Protein AF-0000000084445399 (afdb_homodimer)

Organism: NCBI:txid207340

Solvent-accessible surface area (backbone atoms only — not comparable to full-atom values): 26036 Å² total; per-residue (Å²): 123,80,76,70,66,76,83,77,40,68,64,60,50,52,41,48,44,54,25,70,41,49,37,52,16,41,33,62,57,89,49,28,42,35,33,38,62,67,73,42,49,64,86,26,28,24,31,35,47,77,35,47,55,79,52,95,56,46,70,63,47,53,53,50,51,44,51,30,24,56,73,69,74,42,75,53,35,36,44,46,46,91,29,44,28,74,63,50,66,64,52,41,45,76,73,50,34,41,83,40,87,42,30,33,32,30,37,27,58,22,58,74,39,22,71,60,39,64,84,72,58,44,78,30,86,47,70,43,69,60,43,47,56,21,45,59,64,40,90,83,61,43,72,38,32,51,51,46,53,63,54,35,56,81,24,46,42,54,58,55,37,28,26,35,29,58,55,97,86,35,68,29,19,25,28,32,33,31,39,53,66,51,33,26,40,49,42,72,72,27,52,21,80,96,50,57,94,67,60,49,58,58,45,37,50,7,40,46,33,35,56,26,38,75,68,57,24,49,30,32,34,39,70,40,47,75,84,41,54,68,59,53,49,52,41,40,75,60,54,30,41,77,75,50,55,36,33,29,35,32,71,114,124,81,76,71,63,75,85,76,42,68,65,61,50,52,42,48,46,53,25,70,40,50,36,53,16,42,32,59,57,89,48,28,42,35,32,37,64,68,73,41,48,65,85,26,26,23,32,35,46,77,37,46,55,80,52,94,58,48,69,64,46,52,52,50,51,44,52,31,24,56,75,70,73,42,76,50,34,36,43,48,46,93,29,44,27,71,62,49,67,64,52,42,46,75,72,51,34,39,82,41,86,43,29,33,32,29,35,25,58,22,58,72,38,21,70,60,38,64,85,73,59,42,77,31,85,47,71,43,70,61,41,46,56,21,46,58,65,38,89,83,61,43,70,37,31,50,52,46,53,63,54,32,57,81,25,45,43,54,57,56,38,28,26,34,28,59,54,96,88,35,68,27,19,25,28,34,34,32,40,56,66,49,33,28,40,49,41,72,74,27,54,21,80,95,51,58,95,66,59,48,56,57,44,35,50,6,40,47,33,34,56,26,38,76,69,57,22,50,32,31,35,36,68,40,46,74,82,42,53,69,59,53,51,52,42,40,75,59,54,31,41,78,77,50,56,35,32,30,34,31,72,114

Secondary structure (DSSP, 8-state):
---------HHHHHHHHHHHS--SEEEEETTEEEEESSSS-GGGS-EEES--S--TTHHHHHHHHHHHHHHTT---EEEE-TTPPTTHHHHHHHTTEEEEEEEEEEEEESHHHHHT--S-EEEESS--HHHHHHHTTSTT--HHHHHHHHHHGGG-SS-EEEEEEEETTEEEEEEEEEEETTEEEEEEEEE-GGGTTSSHHHHHHHHHHHHHHTTT--EEEEEE-TT-HHHHHHHHHTT-EEEEEEEEEEE-/---------HHHHHHHHHHHS--SEEEEETTEEEEESSSS-GGGS-EEES--S--TTHHHHHHHHHHHHHHTT---EEEE-TTPPTTHHHHHHHTTEEEEEEEEEEEEESHHHHHT--S-EEEESS--HHHHHHHTTSTT--HHHHHHHHHHGGG-SS-EEEEEEEETTEEEEEEEEEEETTEEEEEEEEE-GGG-SSSHHHHHHHHHHHHHHTTT--EEEEEE-TT-HHHHHHHHHTT-EEEEEEEEEEE-

pLDDT: mean 94.42, std 9.93, range [28.67, 98.88]

Structure (mmCIF, N/CA/C/O backbone):
data_AF-0000000084445399-model_v1
#
loop_
_entity.id
_entity.type
_entity.pdbx_description
1 polymer 'GNAT family N-acetyltransferase'
#
loop_
_atom_site.group_PDB
_atom_site.id
_atom_site.type_symbol
_atom_site.label_atom_id
_atom_site.label_alt_id
_atom_site.label_comp_id
_atom_site.label_asym_id
_atom_site.label_entity_id
_atom_site.label_seq_id
_atom_site.pdbx_PDB_ins_code
_atom_site.Cartn_x
_atom_site.Cartn_y
_atom_site.Cartn_z
_atom_site.occupancy
_atom_site.B_iso_or_equiv
_atom_site.auth_seq_id
_atom_site.auth_comp_id
_atom_site.auth_asym_id
_atom_site.auth_atom_id
_atom_site.pdbx_PDB_model_num
ATOM 1 N N . MET A 1 1 ? 13.688 -36.312 5.434 1 28.67 1 MET A N 1
ATOM 2 C CA . MET A 1 1 ? 12.516 -35.688 6.02 1 28.67 1 MET A CA 1
ATOM 3 C C . MET A 1 1 ? 11.914 -34.656 5.07 1 28.67 1 MET A C 1
ATOM 5 O O . MET A 1 1 ? 12.641 -33.906 4.434 1 28.67 1 MET A O 1
ATOM 9 N N . PRO A 1 2 ? 10.773 -34.938 4.453 1 33.31 2 PRO A N 1
ATOM 10 C CA . PRO A 1 2 ? 10.242 -33.969 3.469 1 33.31 2 PRO A CA 1
ATOM 11 C C . PRO A 1 2 ? 10.367 -32.531 3.926 1 33.31 2 PRO A C 1
ATOM 13 O O . PRO A 1 2 ? 10.359 -32.25 5.129 1 33.31 2 PRO A O 1
ATOM 16 N N . ALA A 1 3 ? 11.172 -31.797 3.34 1 36.09 3 ALA A N 1
ATOM 17 C CA . ALA A 1 3 ? 11.336 -30.391 3.668 1 36.09 3 ALA A CA 1
ATOM 18 C C . ALA A 1 3 ? 10 -29.766 4.062 1 36.09 3 ALA A C 1
ATOM 20 O O . ALA A 1 3 ? 8.984 -29.969 3.396 1 36.09 3 ALA A O 1
ATOM 21 N N . GLU A 1 4 ? 9.602 -29.625 5.289 1 40.38 4 GLU A N 1
ATOM 22 C CA . GLU A 1 4 ? 8.422 -28.938 5.809 1 40.38 4 GLU A CA 1
ATOM 23 C C . GLU A 1 4 ? 8.062 -27.734 4.938 1 40.38 4 GLU A C 1
ATOM 25 O O . GLU A 1 4 ? 8.93 -26.922 4.586 1 40.38 4 GLU A O 1
ATOM 30 N N . PRO A 1 5 ? 7.125 -27.859 4.047 1 44.44 5 PRO A N 1
ATOM 31 C CA . PRO A 1 5 ? 6.793 -26.688 3.232 1 44.44 5 PRO A CA 1
ATOM 32 C C . PRO A 1 5 ? 6.973 -25.375 3.988 1 44.44 5 PRO A C 1
ATOM 34 O O . PRO A 1 5 ? 6.816 -25.328 5.211 1 44.44 5 PRO A O 1
ATOM 37 N N . PRO A 1 6 ? 7.879 -24.516 3.615 1 49.56 6 PRO A N 1
ATOM 38 C CA . PRO A 1 6 ? 8.008 -23.219 4.293 1 49.56 6 PRO A CA 1
ATOM 39 C C . PRO A 1 6 ? 6.699 -22.766 4.941 1 49.56 6 PRO A C 1
ATOM 41 O O . PRO A 1 6 ? 5.617 -23.047 4.43 1 49.56 6 PRO A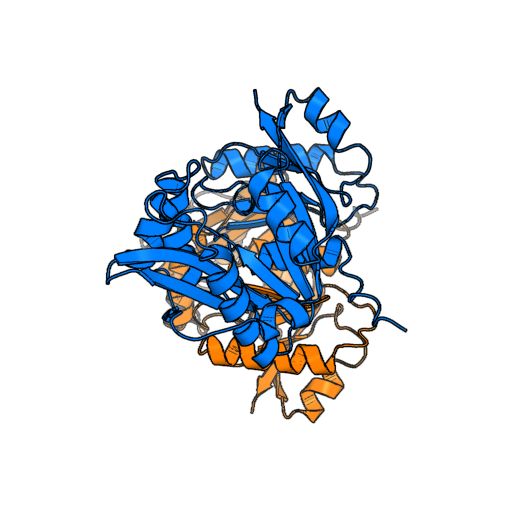 O 1
ATOM 44 N N . SER A 1 7 ? 6.652 -22.812 6.227 1 55.03 7 SER A N 1
ATOM 45 C CA . SER A 1 7 ? 5.551 -22.375 7.082 1 55.03 7 SER A CA 1
ATOM 46 C C . SER A 1 7 ? 4.855 -21.156 6.504 1 55.03 7 SER A C 1
ATOM 48 O O . SER A 1 7 ? 5.371 -20.047 6.602 1 55.03 7 SER A O 1
ATOM 50 N N . ALA A 1 8 ? 4.246 -21.375 5.238 1 77.81 8 ALA A N 1
ATOM 51 C CA . ALA A 1 8 ? 3.354 -20.344 4.73 1 77.81 8 ALA A CA 1
ATOM 52 C C . ALA A 1 8 ? 2.266 -20.016 5.746 1 77.81 8 ALA A C 1
ATOM 54 O O . ALA A 1 8 ? 1.16 -20.547 5.684 1 77.81 8 ALA A O 1
ATOM 55 N N . ASP A 1 9 ? 2.615 -19.25 6.715 1 91.56 9 ASP A N 1
ATOM 56 C CA . ASP A 1 9 ? 1.601 -18.859 7.691 1 91.56 9 ASP A CA 1
ATOM 57 C C . ASP A 1 9 ? 0.671 -17.797 7.117 1 91.56 9 ASP A C 1
ATOM 59 O O . ASP A 1 9 ? 0.933 -17.25 6.047 1 91.56 9 ASP A O 1
ATOM 63 N N . VAL A 1 10 ? -0.422 -17.641 7.742 1 97.06 10 VAL A N 1
ATOM 64 C CA . VAL A 1 10 ? -1.527 -16.828 7.25 1 97.06 10 VAL A CA 1
ATOM 65 C C . VAL A 1 10 ? -1.049 -15.398 7.008 1 97.06 10 VAL A C 1
ATOM 67 O O . VAL A 1 10 ? -1.315 -14.812 5.957 1 97.06 10 VAL A O 1
ATOM 70 N N . LEU A 1 11 ? -0.291 -14.844 7.957 1 96.06 11 LEU A N 1
ATOM 71 C CA . LEU A 1 11 ? 0.162 -13.461 7.824 1 96.06 11 LEU A CA 1
ATOM 72 C C . LEU A 1 11 ? 1.09 -13.305 6.625 1 96.06 11 LEU A C 1
ATOM 74 O O . LEU A 1 11 ? 0.981 -12.336 5.871 1 96.06 11 LEU A O 1
ATOM 78 N N . THR A 1 12 ? 1.994 -14.234 6.457 1 95.44 12 THR A N 1
ATOM 79 C CA . THR A 1 12 ? 2.924 -14.211 5.332 1 95.44 12 THR A CA 1
ATOM 80 C C . THR A 1 12 ? 2.172 -14.25 4.008 1 95.44 12 THR A C 1
ATOM 82 O O . THR A 1 12 ? 2.479 -13.492 3.088 1 95.44 12 THR A O 1
ATOM 85 N N . LEU A 1 13 ? 1.166 -15.07 3.904 1 97.62 13 LEU A N 1
ATOM 86 C CA . LEU A 1 13 ? 0.406 -15.219 2.666 1 97.62 13 LEU A CA 1
ATOM 87 C C . LEU A 1 13 ? -0.472 -13.992 2.424 1 97.62 13 LEU A C 1
ATOM 89 O O . LEU A 1 13 ? -0.654 -13.57 1.28 1 97.62 13 LEU A O 1
ATOM 93 N N . GLU A 1 14 ? -1.032 -13.438 3.48 1 97.5 14 GLU A N 1
ATOM 94 C CA . GLU A 1 14 ? -1.811 -12.211 3.33 1 97.5 14 GLU A CA 1
ATOM 95 C C . GLU A 1 14 ? -0.938 -11.055 2.842 1 97.5 14 GLU A C 1
ATOM 97 O O . GLU A 1 14 ? -1.347 -10.289 1.969 1 97.5 14 GLU A O 1
ATOM 102 N N . ARG A 1 15 ? 0.255 -10.945 3.402 1 96.75 15 ARG A N 1
ATOM 103 C CA . ARG A 1 15 ? 1.179 -9.906 2.959 1 96.75 15 ARG A CA 1
ATOM 104 C C . ARG A 1 15 ? 1.618 -10.141 1.519 1 96.75 15 ARG A C 1
ATOM 106 O O . ARG A 1 15 ? 1.749 -9.195 0.74 1 96.75 15 ARG A O 1
ATOM 113 N N . ALA A 1 16 ? 1.836 -11.414 1.179 1 97.25 16 ALA A N 1
ATOM 114 C CA . ALA A 1 16 ? 2.168 -11.75 -0.204 1 97.25 16 ALA A CA 1
ATOM 115 C C . ALA A 1 16 ? 1.039 -11.344 -1.15 1 97.25 16 ALA A C 1
ATOM 117 O O . ALA A 1 16 ? 1.29 -10.883 -2.266 1 97.25 16 ALA A O 1
ATOM 118 N N . ALA A 1 17 ? -0.181 -11.523 -0.722 1 97.62 17 ALA A N 1
ATOM 119 C CA . ALA A 1 17 ? -1.334 -11.141 -1.531 1 97.62 17 ALA A CA 1
ATOM 120 C C . ALA A 1 17 ? -1.388 -9.625 -1.722 1 97.62 17 ALA A C 1
ATOM 122 O O . ALA A 1 17 ? -1.657 -9.141 -2.824 1 97.62 17 ALA A O 1
ATOM 123 N N . LEU A 1 18 ? -1.114 -8.875 -0.657 1 96.81 18 LEU A N 1
ATOM 124 C CA . LEU A 1 18 ? -1.068 -7.422 -0.749 1 96.81 18 LEU A CA 1
ATOM 125 C C . LEU A 1 18 ? -0.007 -6.973 -1.748 1 96.81 18 LEU A C 1
ATOM 127 O O . LEU A 1 18 ? -0.206 -5.996 -2.473 1 96.81 18 LEU A O 1
ATOM 131 N N . THR A 1 19 ? 1.075 -7.695 -1.8 1 97.44 19 THR A N 1
ATOM 132 C CA . THR A 1 19 ? 2.195 -7.391 -2.684 1 97.44 19 THR A CA 1
ATOM 133 C C . THR A 1 19 ? 1.859 -7.75 -4.129 1 97.44 19 THR A C 1
ATOM 135 O O . THR A 1 19 ? 2.145 -6.98 -5.047 1 97.44 19 THR A O 1
ATOM 138 N N . ALA A 1 20 ? 1.187 -8.844 -4.309 1 98.06 20 ALA A N 1
ATOM 139 C CA . ALA A 1 20 ? 1.028 -9.43 -5.637 1 98.06 20 ALA A CA 1
ATOM 140 C C . ALA A 1 20 ? -0.218 -8.891 -6.328 1 98.06 20 ALA A C 1
ATOM 142 O O . ALA A 1 20 ? -0.363 -9.016 -7.547 1 98.06 20 ALA A O 1
ATOM 143 N N . VAL A 1 21 ? -1.152 -8.359 -5.586 1 97.56 21 VAL A N 1
ATOM 144 C CA . VAL A 1 21 ? -2.375 -7.77 -6.117 1 97.56 21 VAL A CA 1
ATOM 145 C C . VAL A 1 21 ? -2.461 -6.301 -5.703 1 97.56 21 VAL A C 1
ATOM 147 O O . VAL A 1 21 ? -3.174 -5.953 -4.762 1 97.56 21 VAL A O 1
ATOM 150 N N . PRO A 1 22 ? -1.808 -5.488 -6.457 1 95.62 22 PRO A N 1
ATOM 151 C CA . PRO A 1 22 ? -1.659 -4.094 -6.027 1 95.62 22 PRO A CA 1
ATOM 152 C C . PRO A 1 22 ? -2.961 -3.301 -6.137 1 95.62 22 PRO A C 1
ATOM 154 O O . PRO A 1 22 ? -3.859 -3.684 -6.891 1 95.62 22 PRO A O 1
ATOM 157 N N . ALA A 1 23 ? -3.109 -2.301 -5.375 1 97.31 23 ALA A N 1
ATOM 158 C CA . ALA A 1 23 ? -4.145 -1.269 -5.398 1 97.31 23 ALA A CA 1
ATOM 159 C C . ALA A 1 23 ? -3.541 0.117 -5.188 1 97.31 23 ALA A C 1
ATOM 161 O O . ALA A 1 23 ? -2.65 0.295 -4.355 1 97.31 23 ALA A O 1
ATOM 162 N N . PRO A 1 24 ? -3.975 1.077 -5.934 1 96.31 24 PRO A N 1
ATOM 163 C CA . PRO A 1 24 ? -3.355 2.402 -5.848 1 96.31 24 PRO A CA 1
ATOM 164 C C . PRO A 1 24 ? -3.689 3.125 -4.547 1 96.31 24 PRO A C 1
ATOM 166 O O . PRO A 1 24 ? -2.951 4.02 -4.125 1 96.31 24 PRO A O 1
ATOM 169 N N . ARG A 1 25 ? -4.82 2.846 -3.965 1 97.56 25 ARG A N 1
ATOM 170 C CA . ARG A 1 25 ? -5.191 3.465 -2.695 1 97.56 25 ARG A CA 1
ATOM 171 C C . ARG A 1 25 ? -5.066 2.471 -1.546 1 97.56 25 ARG A C 1
ATOM 173 O O . ARG A 1 25 ? -5.523 1.332 -1.65 1 97.56 25 ARG A O 1
ATOM 180 N N . LEU A 1 26 ? -4.402 2.91 -0.545 1 97.06 26 LEU A N 1
ATOM 181 C CA . LEU A 1 26 ? -4.168 2.09 0.638 1 97.06 26 LEU A CA 1
ATOM 182 C C . LEU A 1 26 ? -4.16 2.945 1.899 1 97.06 26 LEU A C 1
ATOM 184 O O . LEU A 1 26 ? -3.592 4.039 1.91 1 97.06 26 LEU A O 1
ATOM 188 N N . ALA A 1 27 ? -4.785 2.496 2.957 1 97.44 27 ALA A N 1
ATOM 189 C CA . ALA A 1 27 ? -4.746 3.164 4.258 1 97.44 27 ALA A CA 1
ATOM 190 C C . ALA A 1 27 ? -4.645 2.148 5.391 1 97.44 27 ALA A C 1
ATOM 192 O O . ALA A 1 27 ? -5.289 1.1 5.355 1 97.44 27 ALA A O 1
ATOM 193 N N . TRP A 1 28 ? -3.873 2.488 6.305 1 96.5 28 TRP A N 1
ATOM 194 C CA . TRP A 1 28 ? -3.812 1.744 7.555 1 96.5 28 TRP A CA 1
ATOM 195 C C . TRP A 1 28 ? -4.82 2.289 8.562 1 96.5 28 TRP A C 1
ATOM 197 O O . TRP A 1 28 ? -5.02 3.504 8.656 1 96.5 28 TRP A O 1
ATOM 207 N N . ASP A 1 29 ? -5.395 1.449 9.32 1 96.31 29 ASP A N 1
ATOM 208 C CA . ASP A 1 29 ? -6.199 1.769 10.5 1 96.31 29 ASP A CA 1
ATOM 209 C C . ASP A 1 29 ? -6.031 0.706 11.578 1 96.31 29 ASP A C 1
ATOM 211 O O . ASP A 1 29 ? -6.727 -0.313 11.57 1 96.31 29 ASP A O 1
ATOM 215 N N . GLY A 1 30 ? -5.117 1.022 12.547 1 93.94 30 GLY A N 1
ATOM 216 C CA . GLY A 1 30 ? -4.738 -0.039 13.461 1 93.94 30 GLY A CA 1
ATOM 217 C C . GLY A 1 30 ? -4.172 -1.26 12.758 1 93.94 30 GLY A C 1
ATOM 218 O O . GLY A 1 30 ? -3.244 -1.145 11.961 1 93.94 30 GLY A O 1
ATOM 219 N N . GLY A 1 31 ? -4.777 -2.354 12.992 1 95.5 31 GLY A N 1
ATOM 220 C CA . GLY A 1 31 ? -4.316 -3.596 12.391 1 95.5 31 GLY A CA 1
ATOM 221 C C . GLY A 1 31 ? -4.891 -3.84 11.008 1 95.5 31 GLY A C 1
ATOM 222 O O . GLY A 1 31 ? -4.535 -4.816 10.344 1 95.5 31 GLY A O 1
ATOM 223 N N . PHE A 1 32 ? -5.734 -2.922 10.516 1 98.06 32 PHE A N 1
ATOM 224 C CA . PHE A 1 32 ? -6.391 -3.123 9.227 1 98.06 32 PHE A CA 1
ATOM 225 C C . PHE A 1 32 ? -5.637 -2.404 8.117 1 98.06 32 PHE A C 1
ATOM 227 O O . PHE A 1 32 ? -4.996 -1.381 8.359 1 98.06 32 PHE A O 1
ATOM 234 N N . VAL A 1 33 ? -5.68 -2.988 6.953 1 98 33 VAL A N 1
ATOM 235 C CA . VAL A 1 33 ? -5.305 -2.322 5.711 1 98 33 VAL A CA 1
ATOM 236 C C . VAL A 1 33 ? -6.512 -2.25 4.777 1 98 33 VAL A C 1
ATOM 238 O O . VAL A 1 33 ? -7.176 -3.262 4.531 1 98 33 VAL A O 1
ATOM 241 N N . LEU A 1 34 ? -6.789 -1.056 4.414 1 97.94 34 LEU A N 1
ATOM 242 C CA . LEU A 1 34 ? -7.848 -0.804 3.443 1 97.94 34 LEU A CA 1
ATOM 243 C C . LEU A 1 34 ? -7.262 -0.518 2.064 1 97.94 34 LEU A C 1
ATOM 245 O O . LEU A 1 34 ? -6.309 0.251 1.938 1 97.94 34 LEU A O 1
ATOM 249 N N . ARG A 1 35 ? -7.855 -1.181 1.061 1 97.94 35 ARG A N 1
ATOM 250 C CA . ARG A 1 35 ? -7.375 -1.008 -0.307 1 97.94 35 ARG A CA 1
ATOM 251 C C . ARG A 1 35 ? -8.516 -0.62 -1.242 1 97.94 35 ARG A C 1
ATOM 253 O O . ARG A 1 35 ? -9.656 -1.056 -1.058 1 97.94 35 ARG A O 1
ATOM 260 N N . GLY A 1 36 ? -8.219 0.198 -2.234 1 98.19 36 GLY A N 1
ATOM 261 C CA . GLY A 1 36 ? -9.172 0.611 -3.254 1 98.19 36 GLY A CA 1
ATOM 262 C C . GLY A 1 36 ? -8.547 0.753 -4.629 1 98.19 36 GLY A C 1
ATOM 263 O O . GLY A 1 36 ? -7.477 1.349 -4.773 1 98.19 36 GLY A O 1
ATOM 264 N N . PHE A 1 37 ? -9.227 0.21 -5.605 1 97.75 37 PHE A N 1
ATOM 265 C CA . PHE A 1 37 ? -8.836 0.297 -7.008 1 97.75 37 PHE A CA 1
ATOM 266 C C . PHE A 1 37 ? -10.039 0.618 -7.883 1 97.75 37 PHE A C 1
ATOM 268 O O . PHE A 1 37 ? -10.656 1.678 -7.742 1 97.75 37 PHE A O 1
ATOM 275 N N . LEU A 1 38 ? -10.523 -0.332 -8.734 1 97.06 38 LEU A N 1
ATOM 276 C CA . LEU A 1 38 ? -11.609 -0.051 -9.672 1 97.06 38 LEU A CA 1
ATOM 277 C C . LEU A 1 38 ? -12.789 -0.985 -9.43 1 97.06 38 LEU A C 1
ATOM 279 O O . LEU A 1 38 ? -13.641 -1.151 -10.305 1 97.06 38 LEU A O 1
ATOM 283 N N . ASN A 1 39 ? -12.789 -1.711 -8.273 1 96.81 39 ASN A N 1
ATOM 284 C CA . ASN A 1 39 ? -13.859 -2.621 -7.887 1 96.81 39 ASN A CA 1
ATOM 285 C C . ASN A 1 39 ? -13.938 -3.828 -8.812 1 96.81 39 ASN A C 1
ATOM 287 O O . ASN A 1 39 ? -15.023 -4.289 -9.156 1 96.81 39 ASN A O 1
ATOM 291 N N . GLY A 1 40 ? -12.852 -4.254 -9.266 1 95.19 40 GLY A N 1
ATOM 292 C CA . GLY A 1 40 ? -12.766 -5.453 -10.078 1 95.19 40 GLY A CA 1
ATOM 293 C C . GLY A 1 40 ? -12.688 -6.73 -9.258 1 95.19 40 GLY A C 1
ATOM 294 O O . GLY A 1 40 ? -13.547 -7.602 -9.367 1 95.19 40 GLY A O 1
ATOM 295 N N . THR A 1 41 ? -11.695 -6.863 -8.438 1 95.25 41 THR A N 1
ATOM 296 C CA . THR A 1 41 ? -11.531 -8.008 -7.543 1 95.25 41 THR A CA 1
ATOM 297 C C . THR A 1 41 ? -11.617 -7.566 -6.086 1 95.25 41 THR A C 1
ATOM 299 O O . THR A 1 41 ? -11.133 -6.492 -5.723 1 95.25 41 THR A O 1
ATOM 302 N N . GLY A 1 42 ? -12.211 -8.359 -5.262 1 96.44 42 GLY A N 1
ATOM 303 C CA . GLY A 1 42 ? -12.273 -8.07 -3.838 1 96.44 42 GLY A CA 1
ATOM 304 C C . GLY A 1 42 ? -10.906 -7.953 -3.195 1 96.44 42 GLY A C 1
ATOM 305 O O . GLY A 1 42 ? -10.734 -7.215 -2.225 1 96.44 42 GLY A O 1
ATOM 306 N N . ARG A 1 43 ? -9.906 -8.609 -3.727 1 96.94 43 ARG A N 1
ATOM 307 C CA . ARG A 1 43 ? -8.57 -8.664 -3.15 1 96.94 43 ARG A CA 1
ATOM 308 C C . ARG A 1 43 ? -7.891 -7.301 -3.211 1 96.94 43 ARG A C 1
ATOM 310 O O . ARG A 1 43 ? -6.996 -7.008 -2.412 1 96.94 43 ARG A O 1
ATOM 317 N N . ALA A 1 44 ? -8.273 -6.434 -4.152 1 97.62 44 ALA A N 1
ATOM 318 C CA . ALA A 1 44 ? -7.707 -5.094 -4.281 1 97.62 44 ALA A CA 1
ATOM 319 C C . ALA A 1 44 ? -8.695 -4.035 -3.789 1 97.62 44 ALA A C 1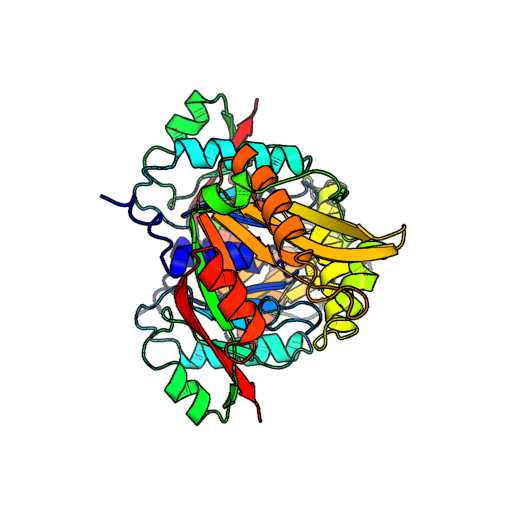
ATOM 321 O O . ALA A 1 44 ? -8.422 -2.836 -3.889 1 97.62 44 ALA A O 1
ATOM 322 N N . ASN A 1 45 ? -9.906 -4.461 -3.32 1 98.25 45 ASN A N 1
ATOM 323 C CA . ASN A 1 45 ? -10.984 -3.537 -2.979 1 98.25 45 ASN A CA 1
ATOM 324 C C . ASN A 1 45 ? -11.703 -3.965 -1.705 1 98.25 45 ASN A C 1
ATOM 326 O O . ASN A 1 45 ? -12.938 -4.016 -1.671 1 98.25 45 ASN A O 1
ATOM 330 N N . ALA A 1 46 ? -10.914 -4.215 -0.64 1 98.75 46 ALA A N 1
ATOM 331 C CA . ALA A 1 46 ? -11.461 -4.617 0.65 1 98.75 46 ALA A CA 1
ATOM 332 C C . ALA A 1 46 ? -10.57 -4.16 1.798 1 98.75 46 ALA A C 1
ATOM 334 O O . ALA A 1 46 ? -9.398 -3.828 1.587 1 98.75 46 ALA A O 1
ATOM 335 N N . ALA A 1 47 ? -11.148 -4.07 2.947 1 98.69 47 ALA A N 1
ATOM 336 C CA . ALA A 1 47 ? -10.391 -3.939 4.188 1 98.69 47 ALA A CA 1
ATOM 337 C C . ALA A 1 47 ? -10.188 -5.297 4.852 1 98.69 47 ALA A C 1
ATOM 339 O O . ALA A 1 47 ? -11.102 -6.129 4.875 1 98.69 47 ALA A O 1
ATOM 340 N N . CYS A 1 48 ? -9.031 -5.555 5.348 1 98.5 48 CYS A N 1
ATOM 341 C CA . CYS A 1 48 ? -8.742 -6.777 6.09 1 98.5 48 CYS A CA 1
ATOM 342 C C . CYS A 1 48 ? -7.734 -6.52 7.203 1 98.5 48 CYS A C 1
ATOM 344 O O . CYS A 1 48 ? -6.934 -5.586 7.117 1 98.5 48 CYS A O 1
ATOM 346 N N . SER A 1 49 ? -7.789 -7.32 8.266 1 98.38 49 SER A N 1
ATOM 347 C CA . SER A 1 49 ? -6.848 -7.188 9.375 1 98.38 49 SER A CA 1
ATOM 348 C C . SER A 1 49 ? -5.586 -8.008 9.141 1 98.38 49 SER A C 1
ATOM 350 O O . SER A 1 49 ? -5.66 -9.133 8.633 1 98.38 49 SER A O 1
ATOM 352 N N . LEU A 1 50 ? -4.438 -7.469 9.547 1 97.38 50 LEU A N 1
ATOM 353 C CA . LEU A 1 50 ? -3.178 -8.203 9.547 1 97.38 50 LEU A CA 1
ATOM 354 C C . LEU A 1 50 ? -2.729 -8.516 10.969 1 97.38 50 LEU A C 1
ATOM 356 O O . LEU A 1 50 ? -1.607 -8.984 11.188 1 97.38 50 LEU A O 1
ATOM 360 N N . ASP A 1 51 ? -3.566 -8.172 11.938 1 96.38 51 ASP A N 1
ATOM 361 C CA . ASP A 1 51 ? -3.291 -8.359 13.352 1 96.38 51 ASP A CA 1
ATOM 362 C C . ASP A 1 51 ? -4.48 -9 14.062 1 96.38 51 ASP A C 1
ATOM 364 O O . ASP A 1 51 ? -5.527 -8.375 14.227 1 96.38 51 ASP A O 1
ATOM 368 N N . PRO A 1 52 ? -4.316 -10.234 14.508 1 97.38 52 PRO A N 1
ATOM 369 C CA . PRO A 1 52 ? -5.438 -10.953 15.117 1 97.38 52 PRO A CA 1
ATOM 370 C C . PRO A 1 52 ? -5.684 -10.539 16.562 1 97.38 52 PRO A C 1
ATOM 372 O O . PRO A 1 52 ? -6.59 -11.07 17.219 1 97.38 52 PRO A O 1
ATOM 375 N N . SER A 1 53 ? -4.887 -9.594 17.141 1 97 53 SER A N 1
ATOM 376 C CA . SER A 1 53 ? -5.02 -9.195 18.531 1 97 53 SER A CA 1
ATOM 377 C C . SER A 1 53 ? -6.344 -8.484 18.781 1 97 53 SER A C 1
ATOM 379 O O . SER A 1 53 ? -6.938 -7.918 17.859 1 97 53 SER A O 1
ATOM 381 N N . PRO A 1 54 ? -6.84 -8.539 20.031 1 97.81 54 PRO A N 1
ATOM 382 C CA . PRO A 1 54 ? -8.023 -7.734 20.359 1 97.81 54 PRO A CA 1
ATOM 383 C C . PRO A 1 54 ? -7.863 -6.262 19.984 1 97.81 54 PRO A C 1
ATOM 385 O O . PRO A 1 54 ? -6.777 -5.695 20.141 1 97.81 54 PRO A O 1
ATOM 388 N N . ASP A 1 55 ? -8.906 -5.719 19.5 1 96.19 55 ASP A N 1
ATOM 389 C CA . ASP A 1 55 ? -8.898 -4.348 19.016 1 96.19 55 ASP A CA 1
ATOM 390 C C . ASP A 1 55 ? -9.953 -3.502 19.719 1 96.19 55 ASP A C 1
ATOM 392 O O . ASP A 1 55 ? -11.102 -3.438 19.266 1 96.19 55 ASP A O 1
ATOM 396 N N . PRO A 1 56 ? -9.562 -2.789 20.75 1 95.19 56 PRO A N 1
ATOM 397 C CA . PRO A 1 56 ? -10.547 -1.992 21.484 1 95.19 56 PRO A CA 1
ATOM 398 C C . PRO A 1 56 ? -11.164 -0.882 20.641 1 95.19 56 PRO A C 1
ATOM 400 O O . PRO A 1 56 ? -12.219 -0.345 21 1 95.19 56 PRO A O 1
ATOM 403 N N . GLY A 1 57 ? -10.625 -0.52 19.547 1 95.31 57 GLY A N 1
ATOM 404 C CA . GLY A 1 57 ? -11.148 0.53 18.688 1 95.31 57 GLY A CA 1
ATOM 405 C C . GLY A 1 57 ? -11.859 -0.005 17.469 1 95.31 57 GLY A C 1
ATOM 406 O O . GLY A 1 57 ? -12 0.704 16.469 1 95.31 57 GLY A O 1
ATOM 407 N N . LEU A 1 58 ? -12.266 -1.26 17.5 1 97.56 58 LEU A N 1
ATOM 408 C CA . LEU A 1 58 ? -12.781 -1.947 16.328 1 97.56 58 LEU A CA 1
ATOM 409 C C . LEU A 1 58 ? -13.977 -1.207 15.742 1 97.56 58 LEU A C 1
ATOM 411 O O . LEU A 1 58 ? -14.016 -0.92 14.539 1 97.56 58 LEU A O 1
ATOM 415 N N . GLU A 1 59 ? -14.961 -0.815 16.594 1 97.38 59 GLU A N 1
ATOM 416 C CA . GLU A 1 59 ? -16.172 -0.173 16.109 1 97.38 59 GLU A CA 1
ATOM 417 C C . GLU A 1 59 ? -15.867 1.153 15.414 1 97.38 59 GLU A C 1
ATOM 419 O O . GLU A 1 59 ? -16.391 1.432 14.328 1 97.38 59 GLU A O 1
ATOM 424 N N . ALA A 1 60 ? -15.055 1.97 16.031 1 96.38 60 ALA A N 1
ATOM 425 C CA . ALA A 1 60 ? -14.68 3.252 15.438 1 96.38 60 ALA A CA 1
ATOM 426 C C . ALA A 1 60 ? -13.93 3.051 14.125 1 96.38 60 ALA A C 1
ATOM 428 O O . ALA A 1 60 ? -14.078 3.842 13.188 1 96.38 60 ALA A O 1
ATOM 429 N N . ARG A 1 61 ? -13.148 2.025 14.062 1 96.75 61 ARG A N 1
ATOM 430 C CA . ARG A 1 61 ? -12.406 1.718 12.852 1 96.75 61 ARG A CA 1
ATOM 431 C C . ARG A 1 61 ? -13.344 1.312 11.719 1 96.75 61 ARG A C 1
ATOM 433 O O . ARG A 1 61 ? -13.148 1.714 10.57 1 96.75 61 ARG A O 1
ATOM 440 N N . LEU A 1 62 ? -14.336 0.475 12.055 1 98.12 62 LEU A N 1
ATOM 441 C CA . LEU A 1 62 ? -15.32 0.087 11.047 1 98.12 62 LEU A CA 1
ATOM 442 C C . LEU A 1 62 ? -16.031 1.312 10.484 1 98.12 62 LEU A C 1
ATOM 444 O O . LEU A 1 62 ? -16.219 1.42 9.273 1 98.12 62 LEU A O 1
ATOM 448 N N . ASP A 1 63 ? -16.359 2.287 11.344 1 97.62 63 ASP A N 1
ATOM 449 C CA . ASP A 1 63 ? -16.969 3.527 10.898 1 97.62 63 ASP A CA 1
ATOM 450 C C . ASP A 1 63 ? -16.062 4.27 9.914 1 97.62 63 ASP A C 1
ATOM 452 O O . ASP A 1 63 ? -16.531 4.734 8.867 1 97.62 63 ASP A O 1
ATOM 456 N N . ARG A 1 64 ? -14.828 4.371 10.242 1 96.75 64 ARG A N 1
ATOM 457 C CA . ARG A 1 64 ? -13.883 5.109 9.414 1 96.75 64 ARG A CA 1
ATOM 458 C C . ARG A 1 64 ? -13.688 4.422 8.07 1 96.75 64 ARG A C 1
ATOM 460 O O . ARG A 1 64 ? -13.648 5.082 7.027 1 96.75 64 ARG A O 1
ATOM 467 N N . MET A 1 65 ? -13.57 3.105 8.109 1 97.69 65 MET A N 1
ATOM 468 C CA . MET A 1 65 ? -13.344 2.373 6.863 1 97.69 65 MET A CA 1
ATOM 469 C C . MET A 1 65 ? -14.57 2.439 5.961 1 97.69 65 MET A C 1
ATOM 471 O O . MET A 1 65 ? -14.445 2.553 4.742 1 97.69 65 MET A O 1
ATOM 475 N N . GLU A 1 66 ? -15.758 2.395 6.57 1 98.25 66 GLU A N 1
ATOM 476 C CA . GLU A 1 66 ? -16.969 2.611 5.793 1 98.25 66 GLU A CA 1
ATOM 477 C C . GLU A 1 66 ? -16.969 3.979 5.117 1 98.25 66 GLU A C 1
ATOM 479 O O . GLU A 1 66 ? -17.266 4.094 3.93 1 98.25 66 GLU A O 1
ATOM 484 N N . ALA A 1 67 ? -16.578 4.965 5.852 1 97.31 67 ALA A N 1
ATOM 485 C CA . ALA A 1 67 ? -16.516 6.32 5.32 1 97.31 67 ALA A CA 1
ATOM 486 C C . ALA A 1 67 ? -15.469 6.43 4.211 1 97.31 67 ALA A C 1
ATOM 488 O O . ALA A 1 67 ? -15.68 7.133 3.223 1 97.31 67 ALA A O 1
ATOM 489 N N . ASP A 1 68 ? -14.359 5.73 4.375 1 97.44 68 ASP A N 1
ATOM 490 C CA . ASP A 1 68 ? -13.305 5.738 3.365 1 97.44 68 ASP A CA 1
ATOM 491 C C . ASP A 1 68 ? -13.797 5.152 2.045 1 97.44 68 ASP A C 1
ATOM 493 O O . ASP A 1 68 ? -13.594 5.742 0.982 1 97.44 68 ASP A O 1
ATOM 497 N N . PHE A 1 69 ? -14.445 3.992 2.133 1 98.19 69 PHE A N 1
ATOM 498 C CA . PHE A 1 69 ? -14.969 3.373 0.919 1 98.19 69 PHE A CA 1
ATOM 499 C C . PHE A 1 69 ? -15.992 4.281 0.245 1 98.19 69 PHE A C 1
ATOM 501 O O . PHE A 1 69 ? -15.977 4.441 -0.978 1 98.19 69 PHE A O 1
ATOM 508 N N . ALA A 1 70 ? -16.875 4.922 1.049 1 97.19 70 ALA A N 1
ATOM 509 C CA . ALA A 1 70 ? -17.859 5.844 0.501 1 97.19 70 ALA A CA 1
ATOM 510 C C . ALA A 1 70 ? -17.188 7.012 -0.216 1 97.19 70 ALA A C 1
ATOM 512 O O . ALA A 1 70 ? -17.578 7.375 -1.328 1 97.19 70 ALA A O 1
ATOM 513 N N . ARG A 1 71 ? -16.172 7.543 0.337 1 95.06 71 ARG A N 1
ATOM 514 C CA . ARG A 1 71 ? -15.461 8.672 -0.244 1 95.06 71 ARG A CA 1
ATOM 515 C C . ARG A 1 71 ? -14.797 8.281 -1.56 1 95.06 71 ARG A C 1
ATOM 517 O O . ARG A 1 71 ? -14.734 9.086 -2.492 1 95.06 71 ARG A O 1
ATOM 524 N N . MET A 1 72 ? -14.352 7.031 -1.659 1 96.12 72 MET A N 1
ATOM 525 C CA . MET A 1 72 ? -13.664 6.551 -2.857 1 96.12 72 MET A CA 1
ATOM 526 C C . MET A 1 72 ? -14.672 6.117 -3.92 1 96.12 72 MET A C 1
ATOM 528 O O . MET A 1 72 ? -14.281 5.742 -5.027 1 96.12 72 MET A O 1
ATOM 532 N N . GLY A 1 73 ? -15.953 6.125 -3.543 1 96.81 73 GLY A N 1
ATOM 533 C CA . GLY A 1 73 ? -16.969 5.676 -4.473 1 96.81 73 GLY A CA 1
ATOM 534 C C . GLY A 1 73 ? -16.969 4.176 -4.695 1 96.81 73 GLY A C 1
ATOM 535 O O . GLY A 1 73 ? -17.312 3.701 -5.781 1 96.81 73 GLY A O 1
ATOM 536 N N . LEU A 1 74 ? -16.516 3.414 -3.719 1 97.62 74 LEU A N 1
ATOM 537 C CA . LEU A 1 74 ? -16.422 1.959 -3.793 1 97.62 74 LEU A CA 1
ATOM 538 C C . LEU A 1 74 ? -17.406 1.305 -2.832 1 97.62 74 LEU A C 1
ATOM 540 O O . LEU A 1 74 ? -17.719 1.865 -1.777 1 97.62 74 LEU A O 1
ATOM 544 N N . PRO A 1 75 ? -17.938 0.112 -3.16 1 97.81 75 PRO A N 1
ATOM 545 C CA . PRO A 1 75 ? -18.703 -0.634 -2.148 1 97.81 75 PRO A CA 1
ATOM 546 C C . PRO A 1 75 ? -17.859 -0.968 -0.917 1 97.81 75 PRO A C 1
ATOM 548 O O . PRO A 1 75 ? -16.672 -1.275 -1.04 1 97.81 75 PRO A O 1
ATOM 551 N N . VAL A 1 76 ? -18.516 -0.83 0.214 1 98.38 76 VAL A N 1
ATOM 552 C CA . VAL A 1 76 ? -17.828 -1.235 1.438 1 98.38 76 VAL A CA 1
ATOM 553 C C . VAL A 1 76 ? -17.656 -2.752 1.456 1 98.38 76 VAL A C 1
ATOM 555 O O . VAL A 1 76 ? -18.641 -3.494 1.299 1 98.38 76 VAL A O 1
ATOM 558 N N . ARG A 1 77 ? -16.438 -3.229 1.603 1 98.69 77 ARG A N 1
ATOM 559 C CA . ARG A 1 77 ? -16.109 -4.652 1.581 1 98.69 77 ARG A CA 1
ATOM 560 C C . ARG A 1 77 ? -15.07 -4.992 2.637 1 98.69 77 ARG A C 1
ATOM 562 O O . ARG A 1 77 ? -14.047 -4.312 2.746 1 98.69 77 ARG A O 1
ATOM 569 N N . PHE A 1 78 ? -15.406 -5.941 3.434 1 98.88 78 PHE A N 1
ATOM 570 C CA . PHE A 1 78 ? -14.445 -6.484 4.383 1 98.88 78 PHE A CA 1
ATOM 571 C C . PHE A 1 78 ? -14.094 -7.926 4.031 1 98.88 78 PHE A C 1
ATOM 573 O O . PHE A 1 78 ? -14.969 -8.711 3.662 1 98.88 78 PHE A O 1
ATOM 580 N N . ARG A 1 79 ? -12.859 -8.227 4.012 1 98.75 79 ARG A N 1
ATOM 581 C CA . ARG A 1 79 ? -12.398 -9.594 3.846 1 98.75 79 ARG A CA 1
ATOM 582 C C . ARG A 1 79 ? -12.039 -10.219 5.188 1 98.75 79 ARG A C 1
ATOM 584 O O . ARG A 1 79 ? -11.188 -9.695 5.914 1 98.75 79 ARG A O 1
ATOM 591 N N . SER A 1 80 ? -12.711 -11.242 5.559 1 98.75 80 SER A N 1
ATOM 592 C CA . SER A 1 80 ? -12.516 -11.953 6.824 1 98.75 80 SER A CA 1
ATOM 593 C C . SER A 1 80 ? -11.547 -13.117 6.668 1 98.75 80 SER A C 1
ATOM 595 O O . SER A 1 80 ? -11.766 -14.008 5.848 1 98.75 80 SER A O 1
ATOM 597 N N . THR A 1 81 ? -10.461 -13.086 7.391 1 98.44 81 THR A N 1
ATOM 598 C CA . THR A 1 81 ? -9.414 -14.102 7.402 1 98.44 81 THR A CA 1
ATOM 599 C C . THR A 1 81 ? -9.156 -14.594 8.82 1 98.44 81 THR A C 1
ATOM 601 O O . THR A 1 81 ? -9.727 -14.078 9.781 1 98.44 81 THR A O 1
ATOM 604 N N . PRO A 1 82 ? -8.273 -15.609 9.031 1 98.06 82 PRO A N 1
ATOM 605 C CA . PRO A 1 82 ? -7.93 -16.047 10.383 1 98.06 82 PRO A CA 1
ATOM 606 C C . PRO A 1 82 ? -7.207 -14.969 11.188 1 98.06 82 PRO A C 1
ATOM 608 O O . PRO A 1 82 ? -6.965 -15.148 12.391 1 98.06 82 PRO A O 1
ATOM 611 N N . LEU A 1 83 ? -6.949 -13.82 10.617 1 98.25 83 LEU A N 1
ATOM 612 C CA . LEU A 1 83 ? -6.266 -12.727 11.312 1 98.25 83 LEU A CA 1
ATOM 613 C C . LEU A 1 83 ? -7.27 -11.703 11.836 1 98.25 83 LEU A C 1
ATOM 615 O O . LEU A 1 83 ? -6.879 -10.641 12.312 1 98.25 83 LEU A O 1
ATOM 619 N N . ASP A 1 84 ? -8.523 -12.047 11.781 1 98.56 84 ASP A N 1
ATOM 620 C CA . ASP A 1 84 ? -9.547 -11.156 12.32 1 98.56 84 ASP A CA 1
ATOM 621 C C . ASP A 1 84 ? -9.344 -10.93 13.82 1 98.56 84 ASP A C 1
ATOM 623 O O . ASP A 1 84 ? -9.117 -11.875 14.57 1 98.56 84 ASP A O 1
ATOM 627 N N . PRO A 1 85 ? -9.43 -9.648 14.188 1 98.44 85 PRO A N 1
ATOM 628 C CA . PRO A 1 85 ? -9.57 -9.477 15.633 1 98.44 85 PRO A CA 1
ATOM 629 C C . PRO A 1 85 ? -10.867 -10.07 16.172 1 98.44 85 PRO A C 1
ATOM 631 O O . PRO A 1 85 ? -11.875 -10.109 15.469 1 98.44 85 PRO A O 1
ATOM 634 N N . PRO A 1 86 ? -10.773 -10.539 17.438 1 98.19 86 PRO A N 1
ATOM 635 C CA . PRO A 1 86 ? -12.016 -11.062 18.031 1 98.19 86 PRO A CA 1
ATOM 636 C C . PRO A 1 86 ? -13.18 -10.078 17.938 1 98.19 86 PRO A C 1
ATOM 638 O O . PRO A 1 86 ? -13.008 -8.891 18.219 1 98.19 86 PRO A O 1
ATOM 641 N N . GLY A 1 87 ? -14.336 -10.625 17.422 1 98.06 87 GLY A N 1
ATOM 642 C CA . GLY A 1 87 ? -15.547 -9.805 17.406 1 98.06 87 GLY A CA 1
ATOM 643 C C . GLY A 1 87 ? -15.812 -9.172 16.047 1 98.06 87 GLY A C 1
ATOM 644 O O . GLY A 1 87 ? -16.859 -8.562 15.844 1 98.06 87 GLY A O 1
ATOM 645 N N . LEU A 1 88 ? -14.906 -9.297 15.109 1 98.62 88 LEU A N 1
ATOM 646 C CA . LEU A 1 88 ? -15.102 -8.641 13.82 1 98.62 88 LEU A CA 1
ATOM 647 C C . LEU A 1 88 ? -16.359 -9.164 13.125 1 98.62 88 LEU A C 1
ATOM 649 O O . LEU A 1 88 ? -17.219 -8.375 12.727 1 98.62 88 LEU A O 1
ATOM 653 N N . LYS A 1 89 ? -16.531 -10.469 12.992 1 98 89 LYS A N 1
ATOM 654 C CA . LYS A 1 89 ? -17.641 -11.031 12.234 1 98 89 LYS A CA 1
ATOM 655 C C . LYS A 1 89 ? -18.984 -10.664 12.867 1 98 89 LYS A C 1
ATOM 657 O O . LYS A 1 89 ? -19.859 -10.133 12.195 1 98 89 LYS A O 1
ATOM 662 N N . PRO A 1 90 ? -19.109 -10.867 14.18 1 98 90 PRO A N 1
ATOM 663 C CA . PRO A 1 90 ? -20.375 -10.445 14.789 1 98 90 PRO A CA 1
ATOM 664 C C . PRO A 1 90 ? -20.656 -8.961 14.594 1 98 90 PRO A C 1
ATOM 666 O O . PRO A 1 90 ? -21.812 -8.57 14.398 1 98 90 PRO A O 1
ATOM 669 N N . ALA A 1 91 ? -19.656 -8.094 14.664 1 98.44 91 ALA A N 1
ATOM 670 C CA . ALA A 1 91 ? -19.844 -6.66 14.477 1 98.44 91 ALA A CA 1
ATOM 671 C C . ALA A 1 91 ? -20.328 -6.344 13.07 1 98.44 91 ALA A C 1
ATOM 673 O O . ALA A 1 91 ? -21.219 -5.508 12.891 1 98.44 91 ALA A O 1
ATOM 674 N N . LEU A 1 92 ? -19.797 -7 12.078 1 98.62 92 LEU A N 1
ATOM 675 C CA . LEU A 1 92 ? -20.188 -6.789 10.695 1 98.62 92 LEU A CA 1
ATOM 676 C C . LEU A 1 92 ? -21.625 -7.258 10.461 1 98.62 92 LEU A C 1
ATOM 678 O O . LEU A 1 92 ? -22.406 -6.574 9.805 1 98.62 92 LEU A O 1
ATOM 682 N N . LEU A 1 93 ? -21.938 -8.398 11.023 1 98.19 93 LEU A N 1
ATOM 683 C CA . LEU A 1 93 ? -23.297 -8.914 10.883 1 98.19 93 LEU A CA 1
ATOM 684 C C . LEU A 1 93 ? -24.297 -7.973 11.547 1 98.19 93 LEU A C 1
ATOM 686 O O . LEU A 1 93 ? -25.359 -7.699 10.984 1 98.19 93 LEU A O 1
ATOM 690 N N . ALA A 1 94 ? -23.953 -7.5 12.703 1 97.81 94 ALA A N 1
ATOM 691 C CA . ALA A 1 94 ? -24.812 -6.57 13.43 1 97.81 94 ALA A CA 1
ATOM 692 C C . ALA A 1 94 ? -25.031 -5.289 12.633 1 97.81 94 ALA A C 1
ATOM 694 O O . ALA A 1 94 ? -26.094 -4.656 12.734 1 97.81 94 ALA A O 1
ATOM 695 N N . ARG A 1 95 ? -24.094 -4.949 11.773 1 97.62 95 ARG A N 1
ATOM 696 C CA . ARG A 1 95 ? -24.156 -3.736 10.961 1 97.62 95 ARG A CA 1
ATOM 697 C C . ARG A 1 95 ? -24.938 -3.986 9.664 1 97.62 95 ARG A C 1
ATOM 699 O O . ARG A 1 95 ? -25.078 -3.084 8.836 1 97.62 95 ARG A O 1
ATOM 706 N N . GLY A 1 96 ? -25.297 -5.23 9.43 1 97.62 96 GLY A N 1
ATOM 707 C CA . GLY A 1 96 ? -26.125 -5.539 8.281 1 97.62 96 GLY A CA 1
ATOM 708 C C . GLY A 1 96 ? -25.344 -6.102 7.109 1 97.62 96 GLY A C 1
ATOM 709 O O . GLY A 1 96 ? -25.875 -6.25 6.008 1 97.62 96 GLY A O 1
ATOM 710 N N . TYR A 1 97 ? -24.109 -6.402 7.328 1 98.56 97 TYR A N 1
ATOM 711 C CA . TYR A 1 97 ? -23.344 -7.016 6.25 1 98.56 97 TYR A CA 1
ATOM 712 C C . TYR A 1 97 ? -23.75 -8.469 6.043 1 98.56 97 TYR A C 1
ATOM 714 O O . TYR A 1 97 ? -24.156 -9.148 6.988 1 98.56 97 TYR A O 1
ATOM 722 N N . VAL A 1 98 ? -23.594 -8.922 4.805 1 98.44 98 VAL A N 1
ATOM 723 C CA . VAL A 1 98 ? -23.859 -10.312 4.438 1 98.44 98 VAL A CA 1
ATOM 724 C C . VAL A 1 98 ? -22.547 -10.992 4.031 1 98.44 98 VAL A C 1
ATOM 726 O O . VAL A 1 98 ? -21.75 -10.422 3.293 1 98.44 98 VAL A O 1
ATOM 729 N N . GLU A 1 99 ? -22.406 -12.172 4.566 1 97.94 99 GLU A N 1
ATOM 730 C CA . GLU A 1 99 ? -21.203 -12.961 4.262 1 97.94 99 GLU A CA 1
ATOM 731 C C . GLU A 1 99 ? -21.312 -13.617 2.887 1 97.94 99 GLU A C 1
ATOM 733 O O . GLU A 1 99 ? -22.344 -14.203 2.555 1 97.94 99 GLU A O 1
ATOM 738 N N . HIS A 1 100 ? -20.344 -13.438 2.08 1 97.69 100 HIS A N 1
ATOM 739 C CA . HIS A 1 100 ? -20.234 -14.039 0.755 1 97.69 100 HIS A CA 1
ATOM 740 C C . HIS A 1 100 ? -18.984 -14.914 0.64 1 97.69 100 HIS A C 1
ATOM 742 O O . HIS A 1 100 ? -18.031 -14.734 1.397 1 97.69 100 HIS A O 1
ATOM 748 N N . GLU A 1 101 ? -19.047 -15.766 -0.332 1 95.94 101 GLU A N 1
ATOM 749 C CA . GLU A 1 101 ? -17.906 -16.641 -0.588 1 95.94 101 GLU A CA 1
ATOM 750 C C . GLU A 1 101 ? -16.672 -15.828 -0.992 1 95.94 101 GLU A C 1
ATOM 752 O O . GLU A 1 101 ? -16.781 -14.859 -1.748 1 95.94 101 GLU A O 1
ATOM 757 N N . GLY A 1 102 ? -15.602 -16.203 -0.418 1 97.19 102 GLY A N 1
ATOM 758 C CA . GLY A 1 102 ? -14.305 -15.688 -0.831 1 97.19 102 GLY A CA 1
ATOM 759 C C . GLY A 1 102 ? -13.461 -16.719 -1.559 1 97.19 102 GLY A C 1
ATOM 760 O O . GLY A 1 102 ? -13.883 -17.25 -2.59 1 97.19 102 GLY A O 1
ATOM 761 N N . ALA A 1 103 ? -12.359 -17.094 -0.92 1 98.12 103 ALA A N 1
ATOM 762 C CA . ALA A 1 103 ? -11.445 -18.016 -1.588 1 98.12 103 ALA A CA 1
ATOM 763 C C . ALA A 1 103 ? -10.805 -18.984 -0.587 1 98.12 103 ALA A C 1
ATOM 765 O O . ALA A 1 103 ? -10.719 -18.672 0.604 1 98.12 103 ALA A O 1
ATOM 766 N N . CYS A 1 104 ? -10.438 -20.125 -1.088 1 97.69 104 CYS A N 1
ATOM 767 C CA . CYS A 1 104 ? -9.484 -21 -0.427 1 97.69 104 CYS A CA 1
ATOM 768 C C . CYS A 1 104 ? -8.055 -20.641 -0.797 1 97.69 104 CYS A C 1
ATOM 770 O O . CYS A 1 104 ? -7.723 -20.516 -1.979 1 97.69 104 CYS A O 1
ATOM 772 N N . VAL A 1 105 ? -7.27 -20.422 0.207 1 98.38 105 VAL A N 1
ATOM 773 C CA . VAL A 1 105 ? -5.848 -20.203 -0.029 1 98.38 105 VAL A CA 1
ATOM 774 C C . VAL A 1 105 ? -5.098 -21.531 0.047 1 98.38 105 VAL A C 1
ATOM 776 O O . VAL A 1 105 ? -5.133 -22.219 1.074 1 98.38 105 VAL A O 1
ATOM 779 N N . MET A 1 106 ? -4.488 -21.891 -1.05 1 97.94 106 MET A N 1
ATOM 780 C CA . MET A 1 106 ? -3.77 -23.156 -1.146 1 97.94 106 MET A CA 1
ATOM 781 C C . MET A 1 106 ? -2.273 -22.922 -1.326 1 97.94 106 MET A C 1
ATOM 783 O O . MET A 1 106 ? -1.863 -21.906 -1.906 1 97.94 106 MET A O 1
ATOM 787 N N . ALA A 1 107 ? -1.486 -23.844 -0.812 1 98 107 ALA A N 1
ATOM 788 C CA . ALA A 1 107 ? -0.035 -23.766 -0.955 1 98 107 ALA A CA 1
ATOM 789 C C . ALA A 1 107 ? 0.588 -25.156 -1.025 1 98 107 ALA A C 1
ATOM 791 O O . ALA A 1 107 ? -0.013 -26.141 -0.577 1 98 107 ALA A O 1
ATOM 792 N N . GLY A 1 108 ? 1.709 -25.234 -1.626 1 96.94 108 GLY A N 1
ATOM 793 C CA . GLY A 1 108 ? 2.455 -26.469 -1.744 1 96.94 108 GLY A CA 1
ATOM 794 C C . GLY A 1 108 ? 3.828 -26.297 -2.361 1 96.94 108 GLY A C 1
ATOM 795 O O . GLY A 1 108 ? 4.234 -25.172 -2.664 1 96.94 108 GLY A O 1
ATOM 796 N N . PRO A 1 109 ? 4.523 -27.391 -2.473 1 96.62 109 PRO A N 1
ATOM 797 C CA . PRO A 1 109 ? 5.871 -27.297 -3.033 1 96.62 109 PRO A CA 1
ATOM 798 C C . PRO A 1 109 ? 5.879 -26.844 -4.488 1 96.62 109 PRO A C 1
ATOM 800 O O . PRO A 1 109 ? 5.027 -27.266 -5.277 1 96.62 109 PRO A O 1
ATOM 803 N N . LEU A 1 110 ? 6.82 -25.984 -4.816 1 97.5 110 LEU A N 1
ATOM 804 C CA . LEU A 1 110 ? 6.914 -25.422 -6.156 1 97.5 110 LEU A CA 1
ATOM 805 C C . LEU A 1 110 ? 7.684 -26.344 -7.09 1 97.5 110 LEU A C 1
ATOM 807 O O . LEU A 1 110 ? 7.422 -26.375 -8.297 1 97.5 110 LEU A O 1
ATOM 811 N N . ARG A 1 111 ? 8.586 -27.141 -6.582 1 95.25 111 ARG A N 1
ATOM 812 C CA . ARG A 1 111 ? 9.578 -27.875 -7.363 1 95.25 111 ARG A CA 1
ATOM 813 C C . ARG A 1 111 ? 8.914 -28.859 -8.305 1 95.25 111 ARG A C 1
ATOM 815 O O . ARG A 1 111 ? 9.242 -28.922 -9.492 1 95.25 111 ARG A O 1
ATOM 822 N N . PRO A 1 112 ? 7.984 -29.625 -7.785 1 94.5 112 PRO A N 1
ATOM 823 C CA . PRO A 1 112 ? 7.352 -30.578 -8.703 1 94.5 112 PRO A CA 1
ATOM 824 C C . PRO A 1 112 ? 6.672 -29.891 -9.883 1 94.5 112 PRO A C 1
ATOM 826 O O . PRO A 1 112 ? 6.707 -30.406 -11.008 1 94.5 112 PRO A O 1
ATOM 829 N N . LEU A 1 113 ? 6.098 -28.734 -9.648 1 95.25 113 LEU A N 1
ATOM 830 C CA . LEU A 1 113 ? 5.484 -27.953 -10.719 1 95.25 113 LEU A CA 1
ATOM 831 C C . LEU A 1 113 ? 6.543 -27.438 -11.688 1 95.25 113 LEU A C 1
ATOM 833 O O . LEU A 1 113 ? 6.383 -27.562 -12.906 1 95.25 113 LEU A O 1
ATOM 837 N N . ALA A 1 114 ? 7.598 -26.969 -11.156 1 96.5 114 ALA A N 1
ATOM 838 C CA . ALA A 1 114 ? 8.672 -26.359 -11.945 1 96.5 114 ALA A CA 1
ATOM 839 C C . ALA A 1 114 ? 9.336 -27.391 -12.844 1 96.5 114 ALA A C 1
ATOM 841 O O . ALA A 1 114 ? 9.695 -27.094 -13.984 1 96.5 114 ALA A O 1
ATOM 842 N N . GLU A 1 115 ? 9.438 -28.562 -12.367 1 94.81 115 GLU A N 1
ATOM 843 C CA . GLU A 1 115 ? 10.141 -29.625 -13.078 1 94.81 115 GLU A CA 1
ATOM 844 C C . GLU A 1 115 ? 9.32 -30.125 -14.258 1 94.81 115 GLU A C 1
ATOM 846 O O . GLU A 1 115 ? 9.852 -30.781 -15.164 1 94.81 115 GLU A O 1
ATOM 851 N N . ALA A 1 116 ? 8.086 -29.797 -14.242 1 92.75 116 ALA A N 1
ATOM 852 C CA . ALA A 1 116 ? 7.199 -30.25 -15.32 1 92.75 116 ALA A CA 1
ATOM 853 C C . ALA A 1 116 ? 7.184 -29.25 -16.469 1 92.75 116 ALA A C 1
ATOM 855 O O . ALA A 1 116 ? 6.492 -29.453 -17.469 1 92.75 116 ALA A O 1
ATOM 856 N N . ALA A 1 117 ? 7.988 -28.234 -16.344 1 91.88 117 ALA A N 1
ATOM 857 C CA . ALA A 1 117 ? 7.969 -27.188 -17.359 1 91.88 117 ALA A CA 1
ATOM 858 C C . ALA A 1 117 ? 8.469 -27.703 -18.703 1 91.88 117 ALA A C 1
ATOM 860 O O . ALA A 1 117 ? 9.438 -28.469 -18.75 1 91.88 117 ALA A O 1
ATOM 861 N N . GLY A 1 118 ? 7.785 -27.344 -19.656 1 88.31 118 GLY A N 1
ATOM 862 C CA . GLY A 1 118 ? 8.156 -27.672 -21.031 1 88.31 118 GLY A CA 1
ATOM 863 C C . GLY A 1 118 ? 8.266 -26.453 -21.922 1 88.31 118 GLY A C 1
ATOM 864 O O . GLY A 1 118 ? 8.211 -25.312 -21.453 1 88.31 118 GLY A O 1
ATOM 865 N N . ALA A 1 119 ? 8.383 -26.719 -23.203 1 88.25 119 ALA A N 1
ATOM 866 C CA . ALA A 1 119 ? 8.531 -25.641 -24.188 1 88.25 119 ALA A CA 1
ATOM 867 C C . ALA A 1 119 ? 7.172 -25.109 -24.625 1 88.25 119 ALA A C 1
ATOM 869 O O . ALA A 1 119 ? 6.141 -25.719 -24.344 1 88.25 119 ALA A O 1
ATOM 870 N N . GLY A 1 120 ? 7.188 -23.906 -25.141 1 94.75 120 GLY A N 1
ATOM 871 C CA . GLY A 1 120 ? 6.023 -23.422 -25.859 1 94.75 120 GLY A CA 1
ATOM 872 C C . GLY A 1 120 ? 5.188 -22.438 -25.078 1 94.75 120 GLY A C 1
ATOM 873 O O . GLY A 1 120 ? 4.082 -22.078 -25.484 1 94.75 120 GLY A O 1
ATOM 874 N N . VAL A 1 121 ? 5.664 -22.047 -23.891 1 98.25 121 VAL A N 1
ATOM 875 C CA . VAL A 1 121 ? 4.945 -21.047 -23.125 1 98.25 121 VAL A CA 1
ATOM 876 C C . VAL A 1 121 ? 5.695 -19.719 -23.172 1 98.25 121 VAL A C 1
ATOM 878 O O . VAL A 1 121 ? 6.91 -19.672 -22.969 1 98.25 121 VAL A O 1
ATOM 881 N N . GLU A 1 122 ? 5.016 -18.688 -23.547 1 98.44 122 GLU A N 1
ATOM 882 C CA . GLU A 1 122 ? 5.582 -17.328 -23.578 1 98.44 122 GLU A CA 1
ATOM 883 C C . GLU A 1 122 ? 5.559 -16.703 -22.188 1 98.44 122 GLU A C 1
ATOM 885 O O . GLU A 1 122 ? 4.555 -16.781 -21.484 1 98.44 122 GLU A O 1
ATOM 890 N N . LEU A 1 123 ? 6.637 -16.172 -21.797 1 98.44 123 LEU A N 1
ATOM 891 C CA . LEU A 1 123 ? 6.723 -15.359 -20.594 1 98.44 123 LEU A CA 1
ATOM 892 C C . LEU A 1 123 ? 6.695 -13.875 -20.938 1 98.44 123 LEU A C 1
ATOM 894 O O . LEU A 1 123 ? 7.691 -13.32 -21.406 1 98.44 123 LEU A O 1
ATOM 898 N N . LEU A 1 124 ? 5.605 -13.227 -20.703 1 98.19 124 LEU A N 1
ATOM 899 C CA . LEU A 1 124 ? 5.414 -11.828 -21.062 1 98.19 124 LEU A CA 1
ATOM 900 C C . LEU A 1 124 ? 5.707 -10.914 -19.875 1 98.19 124 LEU A C 1
ATOM 902 O O . LEU A 1 124 ? 5.559 -11.328 -18.719 1 98.19 124 LEU A O 1
ATOM 906 N N . ASP A 1 125 ? 6.035 -9.656 -20.172 1 96.56 125 ASP A N 1
ATOM 907 C CA . ASP A 1 125 ? 6.371 -8.695 -19.125 1 96.56 125 ASP A CA 1
ATOM 908 C C . ASP A 1 125 ? 5.145 -7.891 -18.719 1 96.56 125 ASP A C 1
ATOM 910 O O . ASP A 1 125 ? 5.191 -7.137 -17.734 1 96.56 125 ASP A O 1
ATOM 914 N N . SER A 1 126 ? 4.125 -8.047 -19.469 1 95.69 126 SER A N 1
ATOM 915 C CA . SER A 1 126 ? 2.877 -7.328 -19.219 1 95.69 126 SER A CA 1
ATOM 916 C C . SER A 1 126 ? 1.679 -8.125 -19.734 1 95.69 126 SER A C 1
ATOM 918 O O . SER A 1 126 ? 1.835 -9.07 -20.516 1 95.69 126 SER A O 1
ATOM 920 N N . PRO A 1 127 ? 0.526 -7.781 -19.188 1 96.19 127 PRO A N 1
ATOM 921 C CA . PRO A 1 127 ? -0.66 -8.461 -19.719 1 96.19 127 PRO A CA 1
ATOM 922 C C . PRO A 1 127 ? -1.021 -7.992 -21.125 1 96.19 127 PRO A C 1
ATOM 924 O O . PRO A 1 127 ? -1.942 -7.188 -21.297 1 96.19 127 PRO A O 1
ATOM 927 N N . ALA A 1 128 ? -0.451 -8.586 -22.094 1 95.81 128 ALA A N 1
ATOM 928 C CA . ALA A 1 128 ? -0.699 -8.234 -23.5 1 95.81 128 ALA A CA 1
ATOM 929 C C . ALA A 1 128 ? -2.131 -8.57 -23.891 1 95.81 128 ALA A C 1
ATOM 931 O O . ALA A 1 128 ? -2.812 -9.336 -23.203 1 95.81 128 ALA A O 1
ATOM 932 N N . GLU A 1 129 ? -2.502 -8.031 -24.984 1 96.06 129 GLU A N 1
ATOM 933 C CA . GLU A 1 129 ? -3.875 -8.203 -25.453 1 96.06 129 GLU A CA 1
ATOM 934 C C . GLU A 1 129 ? -4.223 -9.68 -25.625 1 96.06 129 GLU A C 1
ATOM 936 O O . GLU A 1 129 ? -5.324 -10.109 -25.266 1 96.06 129 GLU A O 1
ATOM 941 N N . ASP A 1 130 ? -3.326 -10.461 -26.156 1 97.31 130 ASP A N 1
ATOM 942 C CA . ASP A 1 130 ? -3.58 -11.883 -26.344 1 97.31 130 ASP A CA 1
ATOM 943 C C . ASP A 1 130 ? -3.766 -12.586 -25 1 97.31 130 ASP A C 1
ATOM 945 O O . ASP A 1 130 ? -4.609 -13.477 -24.859 1 97.31 130 ASP A O 1
ATOM 949 N N . TRP A 1 131 ? -3.002 -12.203 -24.031 1 97.44 131 TRP A N 1
ATOM 950 C CA . TRP A 1 131 ? -3.139 -12.734 -22.688 1 97.44 131 TRP A CA 1
ATOM 951 C C . TRP A 1 131 ? -4.496 -12.367 -22.094 1 97.44 131 TRP A C 1
ATOM 953 O O . TRP A 1 131 ? -5.219 -13.242 -21.609 1 97.44 131 TRP A O 1
ATOM 963 N N . LEU A 1 132 ? -4.855 -11.102 -22.266 1 96 132 LEU A N 1
ATOM 964 C CA . LEU A 1 132 ? -6.125 -10.609 -21.75 1 96 132 LEU A CA 1
ATOM 965 C C . LEU A 1 132 ? -7.297 -11.297 -22.453 1 96 132 LEU A C 1
ATOM 967 O O . LEU A 1 132 ? -8.344 -11.523 -21.828 1 96 132 LEU A O 1
ATOM 971 N N . SER A 1 133 ? -7.117 -11.594 -23.688 1 95.5 133 SER A N 1
ATOM 972 C CA . SER A 1 133 ? -8.195 -12.219 -24.453 1 95.5 133 SER A CA 1
ATOM 973 C C . SER A 1 133 ? -8.516 -13.609 -23.922 1 95.5 133 SER A C 1
ATOM 975 O O . SER A 1 133 ? -9.68 -14.016 -23.906 1 95.5 133 SER A O 1
ATOM 977 N N . VAL A 1 134 ? -7.508 -14.344 -23.453 1 96.31 134 VAL A N 1
ATOM 978 C CA . VAL A 1 134 ? -7.75 -15.641 -22.828 1 96.31 134 VAL A CA 1
ATOM 979 C C . VAL A 1 134 ? -8.469 -15.461 -21.5 1 96.31 134 VAL A C 1
ATOM 981 O O . VAL A 1 134 ? -9.469 -16.141 -21.234 1 96.31 134 VAL A O 1
ATOM 984 N N . LEU A 1 135 ? -7.953 -14.555 -20.75 1 94.06 135 LEU A N 1
ATOM 985 C CA . LEU A 1 135 ? -8.531 -14.297 -19.438 1 94.06 135 LEU A CA 1
ATOM 986 C C . LEU A 1 135 ? -10 -13.914 -19.547 1 94.06 135 LEU A C 1
ATOM 988 O O . LEU A 1 135 ? -10.812 -14.297 -18.703 1 94.06 135 LEU A O 1
ATOM 992 N N . ALA A 1 136 ? -10.336 -13.219 -20.594 1 91.88 136 ALA A N 1
ATOM 993 C CA . ALA A 1 136 ? -11.695 -12.734 -20.828 1 91.88 136 ALA A CA 1
ATOM 994 C C . ALA A 1 136 ? -12.664 -13.898 -21.016 1 91.88 136 ALA A C 1
ATOM 996 O O . ALA A 1 136 ? -13.883 -13.727 -20.891 1 91.88 136 ALA A O 1
ATOM 997 N N . THR A 1 137 ? -12.141 -15.016 -21.297 1 90.19 137 THR A N 1
ATOM 998 C CA . THR A 1 137 ? -13.008 -16.156 -21.531 1 90.19 137 THR A CA 1
ATOM 999 C C . THR A 1 137 ? -13.422 -16.797 -20.203 1 90.19 137 THR A C 1
ATOM 1001 O O . THR A 1 137 ? -14.336 -17.625 -20.172 1 90.19 137 THR A O 1
ATOM 1004 N N . ALA A 1 138 ? -12.781 -16.328 -19.141 1 85.62 138 ALA A N 1
ATOM 1005 C CA . ALA A 1 138 ? -13.141 -16.828 -17.812 1 85.62 138 ALA A CA 1
ATOM 1006 C C . ALA A 1 138 ? -14.43 -16.188 -17.312 1 85.62 138 ALA A C 1
ATOM 1008 O O . ALA A 1 138 ? -14.695 -15.016 -17.594 1 85.62 138 ALA A O 1
ATOM 1009 N N . GLU A 1 139 ? -15.281 -16.797 -16.641 1 69.12 139 GLU A N 1
ATOM 1010 C CA . GLU A 1 139 ? -16.641 -16.422 -16.266 1 69.12 139 GLU A CA 1
ATOM 1011 C C . GLU A 1 139 ? -16.641 -15.227 -15.312 1 69.12 139 GLU A C 1
ATOM 1013 O O . GLU A 1 139 ? -17.609 -14.469 -15.258 1 69.12 139 GLU A O 1
ATOM 1018 N N . TYR A 1 140 ? -15.75 -14.859 -14.766 1 69.38 140 TYR A N 1
ATOM 1019 C CA . TYR A 1 140 ? -15.789 -13.852 -13.711 1 69.38 140 TYR A CA 1
ATOM 1020 C C . TYR A 1 140 ? -15.125 -12.562 -14.172 1 69.38 140 TYR A C 1
ATOM 1022 O O . TYR A 1 140 ? -14.938 -11.633 -13.375 1 69.38 140 TYR A O 1
ATOM 1030 N N . GLN A 1 141 ? -15.188 -12.336 -15.477 1 77.38 141 GLN A N 1
ATOM 1031 C CA . GLN A 1 141 ? -14.445 -11.172 -15.945 1 77.38 141 GLN A CA 1
ATOM 1032 C C . GLN A 1 141 ? -15.391 -9.992 -16.219 1 77.38 141 GLN A C 1
ATOM 1034 O O . GLN A 1 141 ? -16.359 -10.133 -16.969 1 77.38 141 GLN A O 1
ATOM 1039 N N . THR A 1 142 ? -15.133 -8.898 -15.5 1 86.5 142 THR A N 1
ATOM 1040 C CA . THR A 1 142 ? -15.805 -7.621 -15.719 1 86.5 142 THR A CA 1
ATOM 1041 C C . THR A 1 142 ? -14.844 -6.609 -16.344 1 86.5 142 THR A C 1
ATOM 1043 O O . THR A 1 142 ? -13.641 -6.848 -16.406 1 86.5 142 THR A O 1
ATOM 1046 N N . GLU A 1 143 ? -15.477 -5.578 -16.828 1 90.88 143 GLU A N 1
ATOM 1047 C CA . GLU A 1 143 ? -14.648 -4.5 -17.359 1 90.88 143 GLU A CA 1
ATOM 1048 C C . GLU A 1 143 ? -13.703 -3.947 -16.312 1 90.88 143 GLU A C 1
ATOM 1050 O O . GLU A 1 143 ? -12.539 -3.66 -16.594 1 90.88 143 GLU A O 1
ATOM 1055 N N . ALA A 1 144 ? -14.211 -3.807 -15.148 1 93.19 144 ALA A N 1
ATOM 1056 C CA . ALA A 1 144 ? -13.398 -3.303 -14.039 1 93.19 144 ALA A CA 1
ATOM 1057 C C . ALA A 1 144 ? -12.242 -4.25 -13.734 1 93.19 144 ALA A C 1
ATOM 1059 O O . ALA A 1 144 ? -11.117 -3.811 -13.5 1 93.19 144 ALA A O 1
ATOM 1060 N N . ARG A 1 145 ? -12.508 -5.504 -13.75 1 93.25 145 ARG A N 1
ATOM 1061 C CA . ARG A 1 145 ? -11.461 -6.492 -13.492 1 93.25 145 ARG A CA 1
ATOM 1062 C C . ARG A 1 145 ? -10.391 -6.449 -14.578 1 93.25 145 ARG A C 1
ATOM 1064 O O 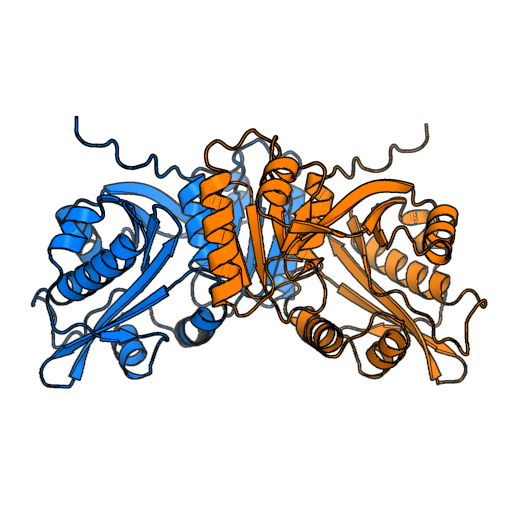. ARG A 1 145 ? -9.195 -6.508 -14.281 1 93.25 145 ARG A O 1
ATOM 1071 N N . ARG A 1 146 ? -10.852 -6.363 -15.789 1 92.81 146 ARG A N 1
ATOM 1072 C CA . ARG A 1 146 ? -9.922 -6.262 -16.906 1 92.81 146 ARG A CA 1
ATOM 1073 C C . ARG A 1 146 ? -9.039 -5.023 -16.781 1 92.81 146 ARG A C 1
ATOM 1075 O O . ARG A 1 146 ? -7.832 -5.09 -17.016 1 92.81 146 ARG A O 1
ATOM 1082 N N . ALA A 1 147 ? -9.664 -3.928 -16.453 1 94.5 147 ALA A N 1
ATOM 1083 C CA . ALA A 1 147 ? -8.914 -2.682 -16.297 1 94.5 147 ALA A CA 1
ATOM 1084 C C . ALA A 1 147 ? -7.891 -2.801 -15.164 1 94.5 147 ALA A C 1
ATOM 1086 O O . ALA A 1 147 ? -6.77 -2.297 -15.289 1 94.5 147 ALA A O 1
ATOM 1087 N N . GLU A 1 148 ? -8.258 -3.422 -14.047 1 95.81 148 GLU A N 1
ATOM 1088 C CA . GLU A 1 148 ? -7.324 -3.639 -12.945 1 95.81 148 GLU A CA 1
ATOM 1089 C C . GLU A 1 148 ? -6.148 -4.504 -13.375 1 95.81 148 GLU A C 1
ATOM 1091 O O . GLU A 1 148 ? -5.004 -4.246 -12.992 1 95.81 148 GLU A O 1
ATOM 1096 N N . LYS A 1 149 ? -6.434 -5.504 -14.156 1 94.56 149 LYS A N 1
ATOM 1097 C CA . LYS A 1 149 ? -5.375 -6.379 -14.656 1 94.56 149 LYS A CA 1
ATOM 1098 C C . LYS A 1 149 ? -4.438 -5.625 -15.594 1 94.56 149 LYS A C 1
ATOM 1100 O O . LYS A 1 149 ? -3.217 -5.801 -15.531 1 94.56 149 LYS A O 1
ATOM 1105 N N . ALA A 1 150 ? -5.004 -4.805 -16.406 1 92.12 150 ALA A N 1
ATOM 1106 C CA . ALA A 1 150 ? -4.211 -4.023 -17.359 1 92.12 150 ALA A CA 1
ATOM 1107 C C . ALA A 1 150 ? -3.295 -3.041 -16.625 1 92.12 150 ALA A C 1
ATOM 1109 O O . ALA A 1 150 ? -2.154 -2.82 -17.047 1 92.12 150 ALA A O 1
ATOM 1110 N N . GLY A 1 151 ? -3.758 -2.514 -15.555 1 91.62 151 GLY A N 1
ATOM 1111 C CA . GLY A 1 151 ? -3.014 -1.494 -14.836 1 91.62 151 GLY A CA 1
ATOM 1112 C C . GLY A 1 151 ? -2.137 -2.062 -13.734 1 91.62 151 GLY A C 1
ATOM 1113 O O . GLY A 1 151 ? -1.191 -1.41 -13.289 1 91.62 151 GLY A O 1
ATOM 1114 N N . GLY A 1 152 ? -2.43 -3.27 -13.328 1 91.75 152 GLY A N 1
ATOM 1115 C CA . GLY A 1 152 ? -1.784 -3.844 -12.156 1 91.75 152 GLY A CA 1
ATOM 1116 C C . GLY A 1 152 ? -0.307 -4.121 -12.359 1 91.75 152 GLY A C 1
ATOM 1117 O O . GLY A 1 152 ? 0.493 -3.973 -11.438 1 91.75 152 GLY A O 1
ATOM 1118 N N . GLY A 1 153 ? 0.06 -4.457 -13.539 1 92.75 153 GLY A N 1
ATOM 1119 C CA . GLY A 1 153 ? 1.443 -4.797 -13.836 1 92.75 153 GLY A CA 1
ATOM 1120 C C . GLY A 1 153 ? 2.412 -3.67 -13.523 1 92.75 153 GLY A C 1
ATOM 1121 O O . GLY A 1 153 ? 3.477 -3.898 -12.953 1 92.75 153 GLY A O 1
ATOM 1122 N N . ALA A 1 154 ? 1.997 -2.516 -13.828 1 93.44 154 ALA A N 1
ATOM 1123 C CA . ALA A 1 154 ? 2.865 -1.354 -13.648 1 93.44 154 ALA A CA 1
ATOM 1124 C C . ALA A 1 154 ? 3.062 -1.043 -12.172 1 93.44 154 ALA A C 1
ATOM 1126 O O . ALA A 1 154 ? 3.984 -0.312 -11.805 1 93.44 154 ALA A O 1
ATOM 1127 N N . MET A 1 155 ? 2.264 -1.606 -11.312 1 96.19 155 MET A N 1
ATOM 1128 C CA . MET A 1 155 ? 2.307 -1.287 -9.891 1 96.19 155 MET A CA 1
ATOM 1129 C C . MET A 1 155 ? 3.051 -2.367 -9.117 1 96.19 155 MET A C 1
ATOM 1131 O O . MET A 1 155 ? 3.248 -2.244 -7.906 1 96.19 155 MET A O 1
ATOM 1135 N N . LEU A 1 156 ? 3.551 -3.352 -9.789 1 96.75 156 LEU A N 1
ATOM 1136 C CA . LEU A 1 156 ? 4.25 -4.434 -9.109 1 96.75 156 LEU A CA 1
ATOM 1137 C C . LEU A 1 156 ? 5.672 -4.016 -8.742 1 96.75 156 LEU A C 1
ATOM 1139 O O . LEU A 1 156 ? 6.438 -3.58 -9.602 1 96.75 156 LEU A O 1
ATOM 1143 N N . ALA A 1 157 ? 5.941 -4.219 -7.492 1 96.31 157 ALA A N 1
ATOM 1144 C CA . ALA A 1 157 ? 7.312 -3.994 -7.047 1 96.31 157 ALA A CA 1
ATOM 1145 C C . ALA A 1 157 ? 8.148 -5.266 -7.168 1 96.31 157 ALA A C 1
ATOM 1147 O O . ALA A 1 157 ? 9.367 -5.207 -7.32 1 96.31 157 ALA A O 1
ATOM 1148 N N . ARG A 1 158 ? 7.461 -6.414 -7.109 1 97.5 158 ARG A N 1
ATOM 1149 C CA . ARG A 1 158 ? 8.102 -7.719 -7.234 1 97.5 158 ARG A CA 1
ATOM 1150 C C . ARG A 1 158 ? 8.078 -8.203 -8.68 1 97.5 158 ARG A C 1
ATOM 1152 O O . ARG A 1 158 ? 7.234 -7.766 -9.477 1 97.5 158 ARG A O 1
ATOM 1159 N N . PRO A 1 159 ? 9 -9.086 -9.023 1 97.38 159 PRO A N 1
ATOM 1160 C CA . PRO A 1 159 ? 8.969 -9.602 -10.391 1 97.38 159 PRO A CA 1
ATOM 1161 C C . PRO A 1 159 ? 7.723 -10.43 -10.688 1 97.38 159 PRO A C 1
ATOM 1163 O O . PRO A 1 159 ? 7.301 -11.234 -9.859 1 97.38 159 PRO A O 1
ATOM 1166 N N . GLY A 1 160 ? 7.129 -10.172 -11.789 1 98.06 160 GLY A N 1
ATOM 1167 C CA . GLY A 1 160 ? 5.992 -10.93 -12.289 1 98.06 160 GLY A CA 1
ATOM 1168 C C . GLY A 1 160 ? 6.105 -11.266 -13.766 1 98.06 160 GLY A C 1
ATOM 1169 O O . GLY A 1 160 ? 6.84 -10.609 -14.5 1 98.06 160 GLY A O 1
ATOM 1170 N N . ARG A 1 161 ? 5.449 -12.328 -14.156 1 98.5 161 ARG A N 1
ATOM 1171 C CA . ARG A 1 161 ? 5.352 -12.711 -15.555 1 98.5 161 ARG A CA 1
ATOM 1172 C C . ARG A 1 161 ? 3.93 -13.141 -15.906 1 98.5 161 ARG A C 1
ATOM 1174 O O . ARG A 1 161 ? 3.23 -13.727 -15.078 1 98.5 161 ARG A O 1
ATOM 1181 N N . TRP A 1 162 ? 3.576 -12.836 -17.062 1 98.56 162 TRP A N 1
ATOM 1182 C CA . TRP A 1 162 ? 2.318 -13.273 -17.656 1 98.56 162 TRP A CA 1
ATOM 1183 C C . TRP A 1 162 ? 2.555 -14.375 -18.688 1 98.56 162 TRP A C 1
ATOM 1185 O O . TRP A 1 162 ? 3.16 -14.141 -19.734 1 98.56 162 TRP A O 1
ATOM 1195 N N . LEU A 1 163 ? 2.084 -15.523 -18.359 1 98.75 163 LEU A N 1
ATOM 1196 C CA . LEU A 1 163 ? 2.32 -16.703 -19.172 1 98.75 163 LEU A CA 1
ATOM 1197 C C . LEU A 1 163 ? 1.225 -16.875 -20.219 1 98.75 163 LEU A C 1
ATOM 1199 O O . LEU A 1 163 ? 0.04 -16.719 -19.922 1 98.75 163 LEU A O 1
ATOM 1203 N N . LEU A 1 164 ? 1.655 -17.203 -21.422 1 98.75 164 LEU A N 1
ATOM 120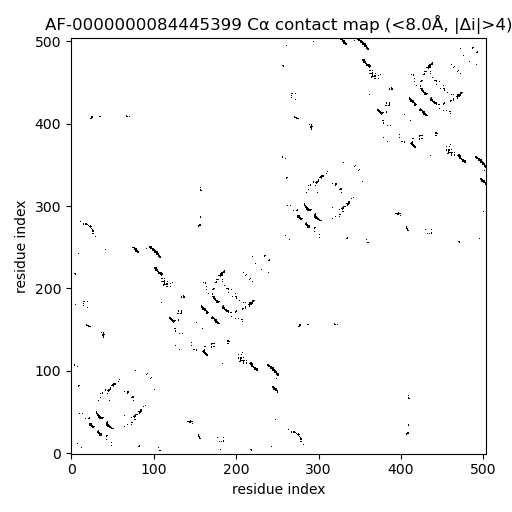4 C CA . LEU A 1 164 ? 0.708 -17.406 -22.516 1 98.75 164 LEU A CA 1
ATOM 1205 C C . LEU A 1 164 ? 1.094 -18.625 -23.344 1 98.75 164 LEU A C 1
ATOM 1207 O O . LEU A 1 164 ? 2.238 -18.75 -23.797 1 98.75 164 LEU A O 1
ATOM 1211 N N . ARG A 1 165 ? 0.21 -19.516 -23.422 1 98.31 165 ARG A N 1
ATOM 1212 C CA . ARG A 1 165 ? 0.348 -20.672 -24.328 1 98.31 165 ARG A CA 1
ATOM 1213 C C . ARG A 1 165 ? -0.59 -20.547 -25.516 1 98.31 165 ARG A C 1
ATOM 1215 O O . ARG A 1 165 ? -1.775 -20.25 -25.359 1 98.31 165 ARG A O 1
ATOM 1222 N N . ARG A 1 166 ? 0 -20.781 -26.672 1 97.75 166 ARG A N 1
ATOM 1223 C CA . ARG A 1 166 ? -0.788 -20.781 -27.906 1 97.75 166 ARG A CA 1
ATOM 1224 C C . ARG A 1 166 ? -0.965 -22.203 -28.453 1 97.75 166 ARG A C 1
ATOM 1226 O O . ARG A 1 166 ? -0.099 -23.047 -28.25 1 97.75 166 ARG A O 1
ATOM 1233 N N . GLU A 1 167 ? -2.043 -22.406 -28.953 1 96.75 167 GLU A N 1
ATOM 1234 C CA . GLU A 1 167 ? -2.348 -23.594 -29.75 1 96.75 167 GLU A CA 1
ATOM 1235 C C . GLU A 1 167 ? -2.744 -23.219 -31.172 1 96.75 167 GLU A C 1
ATOM 1237 O O . GLU A 1 167 ? -3.701 -22.469 -31.391 1 96.75 167 GLU A O 1
ATOM 1242 N N . ASP A 1 168 ? -1.92 -23.734 -32.188 1 94.38 168 ASP A N 1
ATOM 1243 C CA . ASP A 1 168 ? -2.176 -23.438 -33.594 1 94.38 168 ASP A CA 1
ATOM 1244 C C . ASP A 1 168 ? -2.205 -21.922 -33.844 1 94.38 168 ASP A C 1
ATOM 1246 O O . ASP A 1 168 ? -3.121 -21.422 -34.5 1 94.38 168 ASP A O 1
ATOM 1250 N N . GLY A 1 169 ? -1.376 -21.203 -33.094 1 95.44 169 GLY A N 1
ATOM 1251 C CA . GLY A 1 169 ? -1.215 -19.766 -33.281 1 95.44 169 GLY A CA 1
ATOM 1252 C C . GLY A 1 169 ? -2.223 -18.938 -32.531 1 95.44 169 GLY A C 1
ATOM 1253 O O . GLY A 1 169 ? -2.121 -17.719 -32.469 1 95.44 169 GLY A O 1
ATOM 1254 N N . LEU A 1 170 ? -3.141 -19.578 -31.875 1 97.12 170 LEU A N 1
ATOM 1255 C CA . LEU A 1 170 ? -4.195 -18.875 -31.141 1 97.12 170 LEU A CA 1
ATOM 1256 C C . LEU A 1 170 ? -3.922 -18.891 -29.641 1 97.12 170 LEU A C 1
ATOM 1258 O O . LEU A 1 170 ? -3.475 -19.906 -29.094 1 97.12 170 LEU A O 1
ATOM 1262 N N . PRO A 1 171 ? -4.176 -17.766 -28.969 1 98.12 171 PRO A N 1
ATOM 1263 C CA . PRO A 1 171 ? -4.059 -17.797 -27.516 1 98.12 171 PRO A CA 1
ATOM 1264 C C . PRO A 1 171 ? -4.973 -18.828 -26.859 1 98.12 171 PRO A C 1
ATOM 1266 O O . PRO A 1 171 ? -6.176 -18.844 -27.125 1 98.12 171 PRO A O 1
ATOM 1269 N N . ALA A 1 172 ? -4.402 -19.688 -25.969 1 98.19 172 ALA A N 1
ATOM 1270 C CA . ALA A 1 172 ? -5.164 -20.859 -25.531 1 98.19 172 ALA A CA 1
ATOM 1271 C C . ALA A 1 172 ? -5.238 -20.922 -24.016 1 98.19 172 ALA A C 1
ATOM 1273 O O . ALA A 1 172 ? -6.262 -21.312 -23.453 1 98.19 172 ALA A O 1
ATOM 1274 N N . ALA A 1 173 ? -4.176 -20.547 -23.312 1 98.12 173 ALA A N 1
ATOM 1275 C CA . ALA A 1 173 ? -4.137 -20.609 -21.859 1 98.12 173 ALA A CA 1
ATOM 1276 C C . ALA A 1 173 ? -3.227 -19.516 -21.297 1 98.12 173 ALA A C 1
ATOM 1278 O O . ALA A 1 173 ? -2.26 -19.109 -21.938 1 98.12 173 ALA A O 1
ATOM 1279 N N . CYS A 1 174 ? -3.557 -19.062 -20.125 1 98.06 174 CYS A N 1
ATOM 1280 C CA . CYS A 1 174 ? -2.75 -18.016 -19.531 1 98.06 174 CYS A CA 1
ATOM 1281 C C . CYS A 1 174 ? -2.684 -18.172 -18.016 1 98.06 174 CYS A C 1
ATOM 1283 O O . CYS A 1 174 ? -3.445 -18.938 -17.438 1 98.06 174 CYS A O 1
ATOM 1285 N N . ALA A 1 175 ? -1.755 -17.547 -17.422 1 98.06 175 ALA A N 1
ATOM 1286 C CA . ALA A 1 175 ? -1.586 -17.375 -15.977 1 98.06 175 ALA A CA 1
ATOM 1287 C C . ALA A 1 175 ? -0.71 -16.156 -15.672 1 98.06 175 ALA A C 1
ATOM 1289 O O . ALA A 1 175 ? -0.1 -15.578 -16.578 1 98.06 175 ALA A O 1
ATOM 1290 N N . HIS A 1 176 ? -0.742 -15.727 -14.5 1 98.31 176 HIS A N 1
ATOM 1291 C CA . HIS A 1 176 ? 0.146 -14.703 -13.961 1 98.31 176 HIS A CA 1
ATOM 1292 C C . HIS A 1 176 ? 0.843 -15.195 -12.695 1 98.31 176 HIS A C 1
ATOM 1294 O O . HIS A 1 176 ? 0.217 -15.82 -11.844 1 98.31 176 HIS A O 1
ATOM 1300 N N . VAL A 1 177 ? 2.154 -15 -12.609 1 98.75 177 VAL A N 1
ATOM 1301 C CA . VAL A 1 177 ? 2.871 -15.398 -11.406 1 98.75 177 VAL A CA 1
ATOM 1302 C C . VAL A 1 177 ? 3.678 -14.227 -10.867 1 98.75 177 VAL A C 1
ATOM 1304 O O . VAL A 1 177 ? 4.121 -13.367 -11.625 1 98.75 177 VAL A O 1
ATOM 1307 N N . VAL A 1 178 ? 3.836 -14.156 -9.602 1 98.62 178 VAL A N 1
ATOM 1308 C CA . VAL A 1 178 ? 4.668 -13.18 -8.906 1 98.62 178 VAL A CA 1
ATOM 1309 C C . VAL A 1 178 ? 5.648 -13.906 -7.984 1 98.62 178 VAL A C 1
ATOM 1311 O O . VAL A 1 178 ? 5.238 -14.719 -7.148 1 98.62 178 VAL A O 1
ATOM 1314 N N . ALA A 1 179 ? 6.914 -13.688 -8.18 1 97.88 179 ALA A N 1
ATOM 1315 C CA . ALA A 1 179 ? 7.941 -14.219 -7.289 1 97.88 179 ALA A CA 1
ATOM 1316 C C . ALA A 1 179 ? 8.188 -13.289 -6.105 1 97.88 179 ALA A C 1
ATOM 1318 O O . ALA A 1 179 ? 8.531 -12.117 -6.293 1 97.88 179 ALA A O 1
ATOM 1319 N N . ASP A 1 180 ? 7.996 -13.766 -4.965 1 96.62 180 ASP A N 1
ATOM 1320 C CA . ASP A 1 180 ? 8.117 -13.016 -3.721 1 96.62 180 ASP A CA 1
ATOM 1321 C C . ASP A 1 180 ? 8.875 -13.812 -2.664 1 96.62 180 ASP A C 1
ATOM 1323 O O . ASP A 1 180 ? 8.266 -14.469 -1.815 1 96.62 180 ASP A O 1
ATOM 1327 N N . ALA A 1 181 ? 10.203 -13.672 -2.678 1 93.56 181 ALA A N 1
ATOM 1328 C CA . ALA A 1 181 ? 11.07 -14.477 -1.82 1 93.56 181 ALA A CA 1
ATOM 1329 C C . ALA A 1 181 ? 10.836 -15.969 -2.047 1 93.56 181 ALA A C 1
ATOM 1331 O O . ALA A 1 181 ? 10.922 -16.453 -3.178 1 93.56 181 ALA A O 1
ATOM 1332 N N . ALA A 1 182 ? 10.406 -16.703 -0.983 1 95 182 ALA A N 1
ATOM 1333 C CA . ALA A 1 182 ? 10.211 -18.156 -1.116 1 95 182 ALA A CA 1
ATOM 1334 C C . ALA A 1 182 ? 8.875 -18.469 -1.775 1 95 182 ALA A C 1
ATOM 1336 O O . ALA A 1 182 ? 8.602 -19.625 -2.121 1 95 182 ALA A O 1
ATOM 1337 N N . LEU A 1 183 ? 8.078 -17.453 -2 1 97.44 183 LEU A N 1
ATOM 1338 C CA . LEU A 1 183 ? 6.715 -17.688 -2.465 1 97.44 183 LEU A CA 1
ATOM 1339 C C . LEU A 1 183 ? 6.59 -17.391 -3.957 1 97.44 183 LEU A C 1
ATOM 1341 O O . LEU A 1 183 ? 7.176 -16.438 -4.453 1 97.44 183 LEU A O 1
ATOM 1345 N N . CYS A 1 184 ? 5.871 -18.203 -4.629 1 98.31 184 CYS A N 1
ATOM 1346 C CA . CYS A 1 184 ? 5.367 -17.953 -5.977 1 98.31 184 CYS A CA 1
ATOM 1347 C C . CYS A 1 184 ? 3.846 -17.859 -5.984 1 98.31 184 CYS A C 1
ATOM 1349 O O . CYS A 1 184 ? 3.162 -18.875 -5.84 1 98.31 184 CYS A O 1
ATOM 1351 N N . GLY A 1 185 ? 3.363 -16.672 -6.105 1 98.62 185 GLY A N 1
ATOM 1352 C CA . GLY A 1 185 ? 1.925 -16.516 -6.254 1 98.62 185 GLY A CA 1
ATOM 1353 C C . GLY A 1 185 ? 1.431 -16.797 -7.656 1 98.62 185 GLY A C 1
ATOM 1354 O O . GLY A 1 185 ? 2.055 -16.391 -8.641 1 98.62 185 GLY A O 1
ATOM 1355 N N . ILE A 1 186 ? 0.331 -17.484 -7.746 1 98.5 186 ILE A N 1
ATOM 1356 C CA . ILE A 1 186 ? -0.277 -17.859 -9.023 1 98.5 186 ILE A CA 1
ATOM 1357 C C . ILE A 1 186 ? -1.659 -17.219 -9.141 1 98.5 186 ILE A C 1
ATOM 1359 O O . ILE A 1 186 ? -2.502 -17.391 -8.25 1 98.5 186 ILE A O 1
ATOM 1363 N N . PHE A 1 187 ? -1.854 -16.578 -10.242 1 97.31 187 PHE A N 1
ATOM 1364 C CA . PHE A 1 187 ? -3.074 -15.812 -10.453 1 97.31 187 PHE A CA 1
ATOM 1365 C C . PHE A 1 187 ? -3.59 -15.992 -11.875 1 97.31 187 PHE A C 1
ATOM 1367 O O . PHE A 1 187 ? -2.828 -16.344 -12.781 1 97.31 187 PHE A O 1
ATOM 1374 N N . ASP A 1 188 ? -4.914 -15.781 -12.07 1 96 188 ASP A N 1
ATOM 1375 C CA . ASP A 1 188 ? -5.543 -15.578 -13.367 1 96 188 ASP A CA 1
ATOM 1376 C C . ASP A 1 188 ? -5.285 -16.766 -14.297 1 96 188 ASP A C 1
ATOM 1378 O O . ASP A 1 188 ? -4.902 -16.578 -15.453 1 96 188 ASP A O 1
ATOM 1382 N N . VAL A 1 189 ? -5.449 -17.906 -13.773 1 96.38 189 VAL A N 1
ATOM 1383 C CA . VAL A 1 189 ? -5.316 -19.109 -14.594 1 96.38 189 VAL A CA 1
ATOM 1384 C C . VAL A 1 189 ? -6.586 -19.328 -15.406 1 96.38 189 VAL A C 1
ATOM 1386 O O . VAL A 1 189 ? -7.688 -19.391 -14.852 1 96.38 189 VAL A O 1
ATOM 1389 N N . ALA A 1 190 ? -6.41 -19.391 -16.703 1 95.75 190 ALA A N 1
ATOM 1390 C CA . ALA A 1 190 ? -7.562 -19.594 -17.578 1 95.75 190 ALA A CA 1
ATOM 1391 C C . ALA A 1 190 ? -7.164 -20.375 -18.828 1 95.75 190 ALA A C 1
ATOM 1393 O O . ALA A 1 190 ? -6.02 -20.297 -19.281 1 95.75 190 ALA A O 1
ATOM 1394 N N . THR A 1 191 ? -8.062 -21.109 -19.297 1 96.06 191 THR A N 1
ATOM 1395 C CA . THR A 1 191 ? -7.961 -21.797 -20.578 1 96.06 191 THR A CA 1
ATOM 1396 C C . THR A 1 191 ? -9.164 -21.484 -21.453 1 96.06 191 THR A C 1
ATOM 1398 O O . THR A 1 191 ? -10.312 -21.594 -21.016 1 96.06 191 THR A O 1
ATOM 1401 N N . ASP A 1 192 ? -8.836 -21.062 -22.641 1 96.12 192 ASP A N 1
ATOM 1402 C CA . ASP A 1 192 ? -9.922 -20.875 -23.594 1 96.12 192 ASP A CA 1
ATOM 1403 C C . ASP A 1 192 ? -10.766 -22.141 -23.719 1 96.12 192 ASP A C 1
ATOM 1405 O O . ASP A 1 192 ? -10.227 -23.25 -23.812 1 96.12 192 ASP A O 1
ATOM 1409 N N . PRO A 1 193 ? -12.062 -21.953 -23.703 1 94.44 193 PRO A N 1
ATOM 1410 C CA . PRO A 1 193 ? -12.945 -23.125 -23.719 1 94.44 193 PRO A CA 1
ATOM 1411 C C . PRO A 1 193 ? -12.688 -24.047 -24.922 1 94.44 193 PRO A C 1
ATOM 1413 O O . PRO A 1 193 ? -12.914 -25.25 -24.844 1 94.44 193 PRO A O 1
ATOM 1416 N N . ARG A 1 194 ? -12.195 -23.594 -26.094 1 94.31 194 ARG A N 1
ATOM 1417 C CA . ARG A 1 194 ? -11.938 -24.359 -27.312 1 94.31 194 ARG A CA 1
ATOM 1418 C C . ARG A 1 194 ? -10.781 -25.344 -27.094 1 94.31 194 ARG A C 1
ATOM 1420 O O . ARG A 1 194 ? -10.625 -26.281 -27.875 1 94.31 194 ARG A O 1
ATOM 1427 N N . PHE A 1 195 ? -10.055 -25.062 -25.906 1 95.38 195 PHE A N 1
ATOM 1428 C CA . PHE A 1 195 ? -8.836 -25.844 -25.75 1 95.38 195 PHE A CA 1
ATOM 1429 C C . PHE A 1 195 ? -8.797 -26.5 -24.375 1 95.38 195 PHE A C 1
ATOM 1431 O O . PHE A 1 195 ? -7.719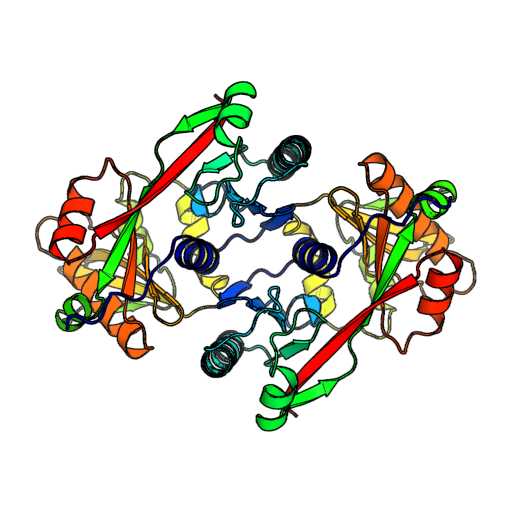 -26.812 -23.859 1 95.38 195 PHE A O 1
ATOM 1438 N N . ARG A 1 196 ? -9.883 -26.766 -23.797 1 91.06 196 ARG A N 1
ATOM 1439 C CA . ARG A 1 196 ? -9.93 -27.312 -22.453 1 91.06 196 ARG A CA 1
ATOM 1440 C C . ARG A 1 196 ? -9.656 -28.812 -22.469 1 91.06 196 ARG A C 1
ATOM 1442 O O . ARG A 1 196 ? -9.695 -29.453 -23.531 1 91.06 196 ARG A O 1
ATOM 1449 N N . ARG A 1 197 ? -9.203 -29.266 -21.375 1 90.19 197 ARG A N 1
ATOM 1450 C CA . ARG A 1 197 ? -8.977 -30.688 -21.125 1 90.19 197 ARG A CA 1
ATOM 1451 C C . ARG A 1 197 ? -7.824 -31.219 -21.984 1 90.19 197 ARG A C 1
ATOM 1453 O O . ARG A 1 197 ? -7.891 -32.344 -22.5 1 90.19 197 ARG A O 1
ATOM 1460 N N . ARG A 1 198 ? -6.875 -30.328 -22.203 1 91.31 198 ARG A N 1
ATOM 1461 C CA . ARG A 1 198 ? -5.68 -30.688 -22.953 1 91.31 198 ARG A CA 1
ATOM 1462 C C . ARG A 1 198 ? -4.426 -30.5 -22.094 1 91.31 198 ARG A C 1
ATOM 1464 O O . ARG A 1 198 ? -3.307 -30.562 -22.609 1 91.31 198 ARG A O 1
ATOM 1471 N N . GLY A 1 199 ? -4.633 -30.172 -20.828 1 92.12 199 GLY A N 1
ATOM 1472 C CA . GLY A 1 199 ? -3.512 -30.016 -19.906 1 92.12 199 GLY A CA 1
ATOM 1473 C C . GLY A 1 199 ? -2.799 -28.688 -20.062 1 92.12 199 GLY A C 1
ATOM 1474 O O . GLY A 1 199 ? -1.682 -28.516 -19.562 1 92.12 199 GLY A O 1
ATOM 1475 N N . LEU A 1 200 ? -3.357 -27.703 -20.75 1 94.75 200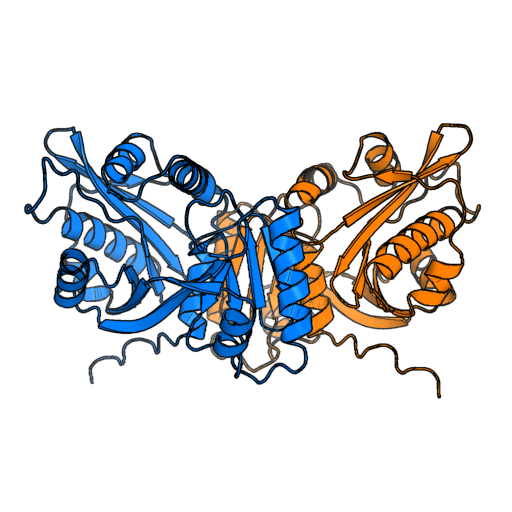 LEU A N 1
ATOM 1476 C CA . LEU A 1 200 ? -2.691 -26.453 -21.062 1 94.75 200 LEU A CA 1
ATOM 1477 C C . LEU A 1 200 ? -2.482 -25.625 -19.797 1 94.75 200 LEU A C 1
ATOM 1479 O O . LEU A 1 200 ? -1.477 -24.922 -19.672 1 94.75 200 LEU A O 1
ATOM 1483 N N . ALA A 1 201 ? -3.42 -25.672 -18.906 1 94.5 201 ALA A N 1
ATOM 1484 C CA . ALA A 1 201 ? -3.277 -24.938 -17.641 1 94.5 201 ALA A CA 1
ATOM 1485 C C . ALA A 1 201 ? -2.041 -25.406 -16.875 1 94.5 201 ALA A C 1
ATOM 1487 O O . ALA A 1 201 ? -1.264 -24.578 -16.391 1 94.5 201 ALA A O 1
ATOM 1488 N N . GLN A 1 202 ? -1.885 -26.656 -16.828 1 94.25 202 GLN A N 1
ATOM 1489 C CA . GLN A 1 202 ? -0.725 -27.219 -16.156 1 94.25 202 GLN A CA 1
ATOM 1490 C C . GLN A 1 202 ? 0.575 -26.766 -16.812 1 94.25 202 GLN A C 1
ATOM 1492 O O . GLN A 1 202 ? 1.57 -26.516 -16.125 1 94.25 202 GLN A O 1
ATOM 1497 N N . ARG A 1 203 ? 0.588 -26.688 -18.094 1 95.56 203 ARG A N 1
ATOM 1498 C CA . ARG A 1 203 ? 1.779 -26.266 -18.828 1 95.56 203 ARG A CA 1
ATOM 1499 C C . ARG A 1 203 ? 2.156 -24.828 -18.484 1 95.56 203 ARG A C 1
ATOM 1501 O O . ARG A 1 203 ? 3.33 -24.531 -18.266 1 95.56 203 ARG A O 1
ATOM 1508 N N . VAL A 1 204 ? 1.193 -23.969 -18.469 1 97.5 204 VAL A N 1
ATOM 1509 C CA . VAL A 1 204 ? 1.474 -22.578 -18.156 1 97.5 204 VAL A CA 1
ATOM 1510 C C . VAL A 1 204 ? 1.908 -22.438 -16.703 1 97.5 204 VAL A C 1
ATOM 1512 O O . VAL A 1 204 ? 2.822 -21.672 -16.391 1 97.5 204 VAL A O 1
ATOM 1515 N N . LEU A 1 205 ? 1.267 -23.188 -15.789 1 97.62 205 LEU A N 1
ATOM 1516 C CA . LEU A 1 205 ? 1.643 -23.156 -14.375 1 97.62 205 LEU A CA 1
ATOM 1517 C C . LEU A 1 205 ? 3.08 -23.641 -14.188 1 97.62 205 LEU A C 1
ATOM 1519 O O . LEU A 1 205 ? 3.842 -23.031 -13.43 1 97.62 205 LEU A O 1
ATOM 1523 N N . ALA A 1 206 ? 3.416 -24.688 -14.891 1 97.75 206 ALA A N 1
ATOM 1524 C CA . ALA A 1 206 ? 4.758 -25.266 -14.789 1 97.75 206 ALA A CA 1
ATOM 1525 C C . ALA A 1 206 ? 5.812 -24.266 -15.258 1 97.75 206 ALA A C 1
ATOM 1527 O O . ALA A 1 206 ? 6.855 -24.109 -14.617 1 97.75 206 ALA A O 1
ATOM 1528 N N . ALA A 1 207 ? 5.547 -23.625 -16.344 1 98.56 207 ALA A N 1
ATOM 1529 C CA . ALA A 1 207 ? 6.48 -22.625 -16.875 1 98.56 207 ALA A CA 1
ATOM 1530 C C . ALA A 1 207 ? 6.664 -21.469 -15.883 1 98.56 207 ALA A C 1
ATOM 1532 O O . ALA A 1 207 ? 7.785 -21.016 -15.656 1 98.56 207 ALA A O 1
ATOM 1533 N N . GLY A 1 208 ? 5.555 -21.016 -15.305 1 98.62 208 GLY A N 1
ATOM 1534 C CA . GLY A 1 208 ? 5.625 -19.969 -14.297 1 98.62 208 GLY A CA 1
ATOM 1535 C C . GLY A 1 208 ? 6.383 -20.391 -13.055 1 98.62 208 GLY A C 1
ATOM 1536 O O . GLY A 1 208 ? 7.176 -19.625 -12.508 1 98.62 208 GLY A O 1
ATOM 1537 N N . ALA A 1 209 ? 6.148 -21.594 -12.648 1 98.5 209 ALA A N 1
ATOM 1538 C CA . ALA A 1 209 ? 6.84 -22.141 -11.492 1 98.5 209 ALA A CA 1
ATOM 1539 C C . ALA A 1 209 ? 8.344 -22.25 -11.75 1 98.5 209 ALA A C 1
ATOM 1541 O O . ALA A 1 209 ? 9.148 -21.922 -10.875 1 98.5 209 ALA A O 1
ATOM 1542 N N . ALA A 1 210 ? 8.68 -22.719 -12.906 1 98.69 210 ALA A N 1
ATOM 1543 C CA . ALA A 1 210 ? 10.094 -22.812 -13.258 1 98.69 210 ALA A CA 1
ATOM 1544 C C . ALA A 1 210 ? 10.773 -21.453 -13.227 1 98.69 210 ALA A C 1
ATOM 1546 O O . ALA A 1 210 ? 11.875 -21.312 -12.703 1 98.69 210 ALA A O 1
ATOM 1547 N N . TRP A 1 211 ? 10.094 -20.484 -13.812 1 98.56 211 TRP A N 1
ATOM 1548 C CA . TRP A 1 211 ? 10.609 -19.109 -13.797 1 98.56 211 TRP A CA 1
ATOM 1549 C C . TRP A 1 211 ? 10.828 -18.625 -12.367 1 98.56 211 TRP A C 1
ATOM 1551 O O . TRP A 1 211 ? 11.906 -18.141 -12.031 1 98.56 211 TRP A O 1
ATOM 1561 N N . ALA A 1 212 ? 9.844 -18.797 -11.508 1 98.56 212 ALA A N 1
ATOM 1562 C CA . ALA A 1 212 ? 9.906 -18.328 -10.133 1 98.56 212 ALA A CA 1
ATOM 1563 C C . ALA A 1 212 ? 10.969 -19.078 -9.336 1 98.56 212 ALA A C 1
ATOM 1565 O O . ALA A 1 212 ? 11.633 -18.516 -8.469 1 98.56 212 ALA A O 1
ATOM 1566 N N . ALA A 1 213 ? 11.086 -20.359 -9.625 1 97.94 213 ALA A N 1
ATOM 1567 C CA . ALA A 1 213 ? 12.125 -21.156 -8.977 1 97.94 213 ALA A CA 1
ATOM 1568 C C . ALA A 1 213 ? 13.508 -20.609 -9.289 1 97.94 213 ALA A C 1
ATOM 1570 O O . ALA A 1 213 ? 14.391 -20.609 -8.422 1 97.94 213 ALA A O 1
ATOM 1571 N N . GLY A 1 214 ? 13.68 -20.156 -10.492 1 97.38 214 GLY A N 1
ATOM 1572 C CA . GLY A 1 214 ? 14.93 -19.547 -10.891 1 97.38 214 GLY A CA 1
ATOM 1573 C C . GLY A 1 214 ? 15.258 -18.297 -10.094 1 97.38 214 GLY A C 1
ATOM 1574 O O . GLY A 1 214 ? 16.422 -17.875 -10.039 1 97.38 214 GLY A O 1
ATOM 1575 N N . LEU A 1 215 ? 14.25 -17.781 -9.477 1 96.31 215 LEU A N 1
ATOM 1576 C CA . LEU A 1 215 ? 14.43 -16.594 -8.664 1 96.31 215 LEU A CA 1
ATOM 1577 C C . LEU A 1 215 ? 14.477 -16.938 -7.176 1 96.31 215 LEU A C 1
ATOM 1579 O O . LEU A 1 215 ? 14.5 -16.047 -6.324 1 96.31 215 LEU A O 1
ATOM 1583 N N . GLY A 1 216 ? 14.344 -18.25 -6.871 1 94.81 216 GLY A N 1
ATOM 1584 C CA . GLY A 1 216 ? 14.547 -18.688 -5.5 1 94.81 216 GLY A CA 1
ATOM 1585 C C . GLY A 1 216 ? 13.266 -19.141 -4.82 1 94.81 216 GLY A C 1
ATOM 1586 O O . GLY A 1 216 ? 13.297 -19.609 -3.676 1 94.81 216 GLY A O 1
ATOM 1587 N N . ALA A 1 217 ? 12.164 -19.062 -5.477 1 97.12 217 ALA A N 1
ATOM 1588 C CA . ALA A 1 217 ? 10.898 -19.484 -4.867 1 97.12 217 ALA A CA 1
ATOM 1589 C C . ALA A 1 217 ? 10.875 -21 -4.66 1 97.12 217 ALA A C 1
ATOM 1591 O O . ALA A 1 217 ? 11.391 -21.75 -5.484 1 97.12 217 ALA A O 1
ATOM 1592 N N . THR A 1 218 ? 10.211 -21.422 -3.551 1 97.25 218 THR A N 1
ATOM 1593 C CA . THR A 1 218 ? 10.148 -22.844 -3.227 1 97.25 218 THR A CA 1
ATOM 1594 C C . THR A 1 218 ? 8.719 -23.266 -2.947 1 97.25 218 THR A C 1
ATOM 1596 O O . THR A 1 218 ? 8.422 -24.469 -2.908 1 97.25 218 THR A O 1
ATOM 1599 N N . THR A 1 219 ? 7.852 -22.312 -2.723 1 97.75 219 THR A N 1
ATOM 1600 C CA . THR A 1 219 ? 6.469 -22.594 -2.35 1 97.75 219 THR A CA 1
ATOM 1601 C C . THR A 1 219 ? 5.5 -21.891 -3.293 1 97.75 219 THR A C 1
ATOM 1603 O O . THR A 1 219 ? 5.594 -20.672 -3.488 1 97.75 219 THR A O 1
ATOM 1606 N N . ALA A 1 220 ? 4.602 -22.594 -3.877 1 98 220 ALA A N 1
ATOM 1607 C CA . ALA A 1 220 ? 3.506 -22.031 -4.656 1 98 220 ALA A CA 1
ATOM 1608 C C . ALA A 1 220 ? 2.297 -21.734 -3.77 1 98 220 ALA A C 1
ATOM 1610 O O . ALA A 1 220 ? 2.031 -22.469 -2.814 1 98 220 ALA A O 1
ATOM 1611 N N . TRP A 1 221 ? 1.616 -20.719 -4.07 1 98.25 221 TRP A N 1
ATOM 1612 C CA . TRP A 1 221 ? 0.355 -20.438 -3.389 1 98.25 221 TRP A CA 1
ATOM 1613 C C . TRP A 1 221 ? -0.62 -19.734 -4.32 1 98.25 221 TRP A C 1
ATOM 1615 O O . TRP A 1 221 ? -0.207 -19.094 -5.297 1 98.25 221 TRP A O 1
ATOM 1625 N N . LEU A 1 222 ? -1.859 -19.859 -4.059 1 98.19 222 LEU A N 1
ATOM 1626 C CA . LEU A 1 222 ? -2.904 -19.25 -4.867 1 98.19 222 LEU A CA 1
ATOM 1627 C C . LEU A 1 222 ? -4.191 -19.094 -4.066 1 98.19 222 LEU A C 1
ATOM 1629 O O . LEU A 1 222 ? -4.277 -19.547 -2.922 1 98.19 222 LEU A O 1
ATOM 1633 N N . GLN A 1 223 ? -5.113 -18.438 -4.559 1 98.19 223 GLN A N 1
ATOM 1634 C CA . GLN A 1 223 ? -6.469 -18.25 -4.051 1 98.19 223 GLN A CA 1
ATOM 1635 C C . GLN A 1 223 ? -7.508 -18.688 -5.078 1 98.19 223 GLN A C 1
ATOM 1637 O O . GLN A 1 223 ? -7.488 -18.219 -6.219 1 98.19 223 GLN A O 1
ATOM 1642 N N . VAL A 1 224 ? -8.398 -19.562 -4.672 1 97.25 224 VAL A N 1
ATOM 1643 C CA . VAL A 1 224 ? -9.352 -20.141 -5.609 1 97.25 224 VAL A CA 1
ATOM 1644 C C . VAL A 1 224 ? -10.727 -20.234 -4.953 1 97.25 224 VAL A C 1
ATOM 1646 O O . VAL A 1 224 ? -10.836 -20.562 -3.77 1 97.25 224 VAL A O 1
ATOM 1649 N N . SER A 1 225 ? -11.75 -19.984 -5.727 1 95.81 225 SER A N 1
ATOM 1650 C CA . SER A 1 225 ? -13.109 -20.109 -5.203 1 95.81 225 SER A CA 1
ATOM 1651 C C . SER A 1 225 ? -13.375 -21.516 -4.672 1 95.81 225 SER A C 1
ATOM 1653 O O . SER A 1 225 ? -13.078 -22.5 -5.34 1 95.81 225 SER A O 1
ATOM 1655 N N . PRO A 1 226 ? -13.984 -21.547 -3.516 1 96 226 PRO A N 1
ATOM 1656 C CA . PRO A 1 226 ? -14.336 -22.875 -2.988 1 96 226 PRO A CA 1
ATOM 1657 C C . PRO A 1 226 ? -15.273 -23.641 -3.912 1 96 226 PRO A C 1
ATOM 1659 O O . PRO A 1 226 ? -15.273 -24.875 -3.91 1 96 226 PRO A O 1
ATOM 1662 N N . SER A 1 227 ? -15.984 -22.953 -4.703 1 94.94 227 SER A N 1
ATOM 1663 C CA . SER A 1 227 ? -16.969 -23.578 -5.574 1 94.94 227 SER A CA 1
ATOM 1664 C C . SER A 1 227 ? -16.344 -24.016 -6.895 1 94.94 227 SER A C 1
ATOM 1666 O O . SER A 1 227 ? -16.969 -24.719 -7.688 1 94.94 227 SER A O 1
ATOM 1668 N N . ASN A 1 228 ? -15.141 -23.594 -7.129 1 93.44 228 ASN A N 1
ATOM 1669 C CA . ASN A 1 228 ? -14.414 -24.031 -8.32 1 93.44 228 ASN A CA 1
ATOM 1670 C C . ASN A 1 228 ? -13.742 -25.375 -8.109 1 93.44 228 ASN A C 1
ATOM 1672 O O . ASN A 1 228 ? -12.516 -25.469 -8.062 1 93.44 228 ASN A O 1
ATOM 1676 N N . THR A 1 229 ? -14.547 -26.391 -8.109 1 94.19 229 THR A N 1
ATOM 1677 C CA . THR A 1 229 ? -14.094 -27.734 -7.762 1 94.19 229 THR A CA 1
ATOM 1678 C C . THR A 1 229 ? -13.062 -28.219 -8.773 1 94.19 229 THR A C 1
ATOM 1680 O O . THR A 1 229 ? -12.117 -28.922 -8.414 1 94.19 229 THR A O 1
ATOM 1683 N N . GLY A 1 230 ? -13.281 -27.875 -10.016 1 91.31 230 GLY A N 1
ATOM 1684 C CA . GLY A 1 230 ? -12.336 -28.281 -11.047 1 91.31 230 GLY A CA 1
ATOM 1685 C C . GLY A 1 230 ? -10.93 -27.75 -10.805 1 91.31 230 GLY A C 1
ATOM 1686 O O . GLY A 1 230 ? -9.961 -28.5 -10.859 1 91.31 230 GLY A O 1
ATOM 1687 N N . ALA A 1 231 ? -10.852 -26.5 -10.547 1 93 231 ALA A N 1
ATOM 1688 C CA . ALA A 1 231 ? -9.555 -25.875 -10.289 1 93 231 ALA A CA 1
ATOM 1689 C C . ALA A 1 231 ? -8.938 -26.422 -9 1 93 231 ALA A C 1
ATOM 1691 O O . ALA A 1 231 ? -7.742 -26.734 -8.961 1 93 231 ALA A O 1
ATOM 1692 N N . ARG A 1 232 ? -9.719 -26.562 -7.965 1 95.75 232 ARG A N 1
ATOM 1693 C CA . ARG A 1 232 ? -9.219 -27.078 -6.688 1 95.75 232 ARG A CA 1
ATOM 1694 C C . ARG A 1 232 ? -8.656 -28.484 -6.844 1 95.75 232 ARG A C 1
ATOM 1696 O O . ARG A 1 232 ? -7.621 -28.812 -6.262 1 95.75 232 ARG A O 1
ATOM 1703 N N . ASP A 1 233 ? -9.328 -29.281 -7.629 1 94.31 233 ASP A N 1
ATOM 1704 C CA . ASP A 1 233 ? -8.852 -30.641 -7.895 1 94.31 233 ASP A CA 1
ATOM 1705 C C . ASP A 1 233 ? -7.516 -30.609 -8.633 1 94.31 233 ASP A C 1
ATOM 1707 O O . ASP A 1 233 ? -6.613 -31.391 -8.32 1 94.31 233 ASP A O 1
ATOM 1711 N N . LEU A 1 234 ? -7.477 -29.734 -9.602 1 91.94 234 LEU A N 1
ATOM 1712 C CA . LEU A 1 234 ? -6.227 -29.562 -10.336 1 91.94 234 LEU A CA 1
ATOM 1713 C C . LEU A 1 234 ? -5.086 -29.203 -9.398 1 91.94 234 LEU A C 1
ATOM 1715 O O . LEU A 1 234 ? -4.027 -29.844 -9.43 1 91.94 234 LEU A O 1
ATOM 1719 N N . TYR A 1 235 ? -5.262 -28.266 -8.547 1 95.88 235 TYR A N 1
ATOM 1720 C CA . TYR A 1 235 ? -4.211 -27.781 -7.656 1 95.88 235 TYR A CA 1
ATOM 1721 C C . TYR A 1 235 ? -3.842 -28.844 -6.621 1 95.88 235 TYR A C 1
ATOM 1723 O O . TYR A 1 235 ? -2.672 -28.984 -6.258 1 95.88 235 TYR A O 1
ATOM 1731 N N . ALA A 1 236 ? -4.859 -29.562 -6.195 1 95.5 236 ALA A N 1
ATOM 1732 C CA . ALA A 1 236 ? -4.598 -30.672 -5.273 1 95.5 236 ALA A CA 1
ATOM 1733 C C . ALA A 1 236 ? -3.699 -31.719 -5.914 1 95.5 236 ALA A C 1
ATOM 1735 O O . ALA A 1 236 ? -2.766 -32.219 -5.285 1 95.5 236 ALA A O 1
ATOM 1736 N N . ARG A 1 237 ? -3.994 -32.031 -7.137 1 93.69 237 ARG A N 1
ATOM 1737 C CA . ARG A 1 237 ? -3.191 -33 -7.871 1 93.69 237 ARG A CA 1
ATOM 1738 C C . ARG A 1 237 ? -1.76 -32.5 -8.047 1 93.69 237 ARG A C 1
ATOM 1740 O O . ARG A 1 237 ? -0.83 -33.312 -8.164 1 93.69 237 ARG A O 1
ATOM 1747 N N . LEU A 1 238 ? -1.63 -31.234 -8.031 1 92.69 238 LEU A N 1
ATOM 1748 C CA . LEU A 1 238 ? -0.312 -30.625 -8.195 1 92.69 238 LEU A CA 1
ATOM 1749 C C . LEU A 1 238 ? 0.392 -30.484 -6.848 1 92.69 238 LEU A C 1
ATOM 1751 O O . LEU A 1 238 ? 1.496 -29.938 -6.777 1 92.69 238 LEU A O 1
ATOM 1755 N N . GLY A 1 239 ? -0.261 -30.922 -5.781 1 94.25 239 GLY A N 1
ATOM 1756 C CA . GLY A 1 239 ? 0.378 -30.984 -4.477 1 94.25 239 GLY A CA 1
ATOM 1757 C C . GLY A 1 239 ? 0.061 -29.781 -3.602 1 94.25 239 GLY A C 1
ATOM 1758 O O . GLY A 1 239 ? 0.655 -29.609 -2.535 1 94.25 239 GLY A O 1
ATOM 1759 N N . LEU A 1 240 ? -0.849 -28.953 -4.012 1 96.25 240 LEU A N 1
ATOM 1760 C CA . LEU A 1 240 ? -1.256 -27.828 -3.189 1 96.25 240 LEU A CA 1
ATOM 1761 C C . LEU A 1 240 ? -2.396 -28.219 -2.254 1 96.25 240 LEU A C 1
ATOM 1763 O O . LEU A 1 240 ? -3.301 -28.953 -2.646 1 96.25 240 LEU A O 1
ATOM 1767 N N . VAL A 1 241 ? -2.299 -27.703 -1.041 1 96.5 241 VAL A N 1
ATOM 1768 C CA . VAL A 1 241 ? -3.322 -28 -0.044 1 96.5 241 VAL A CA 1
ATOM 1769 C C . VAL A 1 241 ? -3.895 -26.703 0.514 1 96.5 241 VAL A C 1
ATOM 1771 O O . VAL A 1 241 ? -3.227 -25.672 0.5 1 96.5 241 VAL A O 1
ATOM 1774 N N . GLU A 1 242 ? -5.102 -26.781 0.965 1 96.81 242 GLU A N 1
ATOM 1775 C CA . GLU A 1 242 ? -5.719 -25.609 1.578 1 96.81 242 GLU A CA 1
ATOM 1776 C C . GLU A 1 242 ? -5.027 -25.234 2.889 1 96.81 242 GLU A C 1
ATOM 1778 O O . GLU A 1 242 ? -4.852 -26.094 3.762 1 96.81 242 GLU A O 1
ATOM 1783 N N . VAL A 1 243 ? -4.613 -24.016 3.037 1 97.38 243 VAL A N 1
ATOM 1784 C CA . VAL A 1 243 ? -4.004 -23.5 4.258 1 97.38 243 VAL A CA 1
ATOM 1785 C C . VAL A 1 243 ? -5.066 -22.828 5.117 1 97.38 243 VAL A C 1
ATOM 1787 O O . VAL A 1 243 ? -5.129 -23.047 6.328 1 97.38 243 VAL A O 1
ATOM 1790 N N . TYR A 1 244 ? -5.875 -22.016 4.523 1 97.31 244 TYR A N 1
ATOM 1791 C CA . TYR A 1 244 ? -7.012 -21.344 5.152 1 97.31 244 TYR A CA 1
ATOM 1792 C C . TYR A 1 244 ? -7.996 -20.844 4.105 1 97.31 244 TYR A C 1
ATOM 1794 O O . TYR A 1 244 ? -7.793 -21.047 2.906 1 97.31 244 TYR A O 1
ATOM 1802 N N . ARG A 1 245 ? -9.062 -20.297 4.559 1 97.5 245 ARG A N 1
ATOM 1803 C CA . ARG A 1 245 ? -10.055 -19.703 3.672 1 97.5 245 ARG A CA 1
ATOM 1804 C C . ARG A 1 245 ? -10.492 -18.328 4.195 1 97.5 245 ARG A C 1
ATOM 1806 O O . ARG A 1 245 ? -10.305 -18.016 5.371 1 97.5 245 ARG A O 1
ATOM 1813 N N . TYR A 1 246 ? -10.938 -17.547 3.357 1 98.44 246 TYR A N 1
ATOM 1814 C CA . TYR A 1 246 ? -11.5 -16.266 3.768 1 98.44 246 TYR A CA 1
ATOM 1815 C C . TYR A 1 246 ? -12.844 -16.016 3.088 1 98.44 246 TYR A C 1
ATOM 1817 O O . TYR A 1 246 ? -13.203 -16.703 2.129 1 98.44 246 TYR A O 1
ATOM 1825 N N . THR A 1 247 ? -13.633 -15.133 3.637 1 98.62 247 THR A N 1
ATOM 1826 C CA . THR A 1 247 ? -14.922 -14.703 3.115 1 98.62 247 THR A CA 1
ATOM 1827 C C . THR A 1 247 ? -14.992 -13.18 3.029 1 98.62 247 THR A C 1
ATOM 1829 O O . THR A 1 247 ? -14.125 -12.484 3.562 1 98.62 247 THR A O 1
ATOM 1832 N N . TYR A 1 248 ? -15.977 -12.781 2.297 1 98.62 248 TYR A N 1
ATOM 1833 C CA . TYR A 1 248 ? -16.203 -11.352 2.178 1 98.62 248 TYR A CA 1
ATOM 1834 C C . TYR A 1 248 ? -17.5 -10.945 2.887 1 98.62 248 TYR A C 1
ATOM 1836 O O . TYR A 1 248 ? -18.438 -11.734 2.959 1 98.62 248 TYR A O 1
ATOM 1844 N N . PHE A 1 249 ? -17.5 -9.766 3.424 1 98.75 249 PHE A N 1
ATOM 1845 C CA . PHE A 1 249 ? -18.688 -9.141 3.977 1 98.75 249 PHE A CA 1
ATOM 1846 C C . PHE A 1 249 ? -19.047 -7.875 3.201 1 98.75 249 PHE A C 1
ATOM 1848 O O . PHE A 1 249 ? -18.234 -6.949 3.113 1 98.75 249 PHE A O 1
ATOM 1855 N N . LEU A 1 250 ? -20.219 -7.824 2.617 1 97.75 250 LEU A N 1
ATOM 1856 C CA . LEU A 1 250 ? -20.75 -6.699 1.861 1 97.75 250 LEU A CA 1
ATOM 1857 C C . LEU A 1 250 ? -22.125 -6.297 2.379 1 97.75 250 LEU A C 1
ATOM 1859 O O . LEU A 1 250 ? -22.844 -7.125 2.936 1 97.75 250 LEU A O 1
ATOM 1863 N N . ARG A 1 251 ? -22.375 -4.941 2.172 1 90.62 251 ARG A N 1
ATOM 1864 C CA . ARG A 1 251 ? -23.703 -4.52 2.578 1 90.62 251 ARG A CA 1
ATOM 1865 C C . ARG A 1 251 ? -24.766 -5.031 1.604 1 90.62 251 ARG A C 1
ATOM 1867 O O . ARG A 1 251 ? -24.547 -5.055 0.392 1 90.62 251 ARG A O 1
ATOM 1874 N N . GLY A 1 252 ? -25.766 -5.723 2.123 1 73.38 252 GLY A N 1
ATOM 1875 C CA . GLY A 1 252 ? -26.891 -6.281 1.391 1 73.38 252 GLY A CA 1
ATOM 1876 C C . GLY A 1 252 ? -27.703 -5.234 0.64 1 73.38 252 GLY A C 1
ATOM 1877 O O . GLY A 1 252 ? -27.641 -4.047 0.968 1 73.38 252 GLY A O 1
ATOM 1878 N N . MET B 1 1 ? -4.184 17.625 35.062 1 29.55 1 MET B N 1
ATOM 1879 C CA . MET B 1 1 ? -3.074 16.875 34.469 1 29.55 1 MET B CA 1
ATOM 1880 C C . MET B 1 1 ? -3.078 16.984 32.938 1 29.55 1 MET B C 1
ATOM 1882 O O . MET B 1 1 ? -4.133 16.906 32.312 1 29.55 1 MET B O 1
ATOM 1886 N N . PRO B 1 2 ? -2.195 17.75 32.344 1 33.59 2 PRO B N 1
ATOM 1887 C CA . PRO B 1 2 ? -2.258 17.953 30.875 1 33.59 2 PRO B CA 1
ATOM 1888 C C . PRO B 1 2 ? -2.586 16.656 30.125 1 33.59 2 PRO B C 1
ATOM 1890 O O . PRO B 1 2 ? -2.275 15.562 30.594 1 33.59 2 PRO B O 1
ATOM 1893 N N . ALA B 1 3 ? -3.668 16.625 29.516 1 36.81 3 ALA B N 1
ATOM 1894 C CA . ALA B 1 3 ? -4.074 15.461 28.734 1 36.81 3 ALA B CA 1
ATOM 1895 C C . ALA B 1 3 ? -2.877 14.836 28.016 1 36.81 3 ALA B C 1
ATOM 1897 O O . ALA B 1 3 ? -2.061 15.539 27.422 1 36.81 3 ALA B O 1
ATOM 1898 N N . GLU B 1 4 ? -2.227 13.789 28.438 1 40.38 4 GLU B N 1
ATOM 1899 C CA . GLU B 1 4 ? -1.163 13 27.812 1 40.38 4 GLU B CA 1
ATOM 1900 C C . GLU B 1 4 ? -1.324 12.961 26.297 1 40.38 4 GLU B C 1
ATOM 1902 O O . GLU B 1 4 ? -2.418 12.695 25.781 1 40.38 4 GLU B O 1
ATOM 1907 N N . PRO B 1 5 ? -0.61 13.789 25.562 1 44.66 5 PRO B N 1
ATOM 1908 C CA . PRO B 1 5 ? -0.781 13.734 24.109 1 44.66 5 PRO B CA 1
ATOM 1909 C C . PRO B 1 5 ? -1.093 12.328 23.594 1 44.66 5 PRO B C 1
ATOM 1911 O O . PRO B 1 5 ? -0.653 11.344 24.203 1 44.66 5 PRO B O 1
ATOM 1914 N N . PRO B 1 6 ? -2.246 12.047 23.047 1 49.97 6 PRO B N 1
ATOM 1915 C CA . PRO B 1 6 ? -2.521 10.711 22.516 1 49.97 6 PRO B CA 1
ATOM 1916 C C . PRO B 1 6 ? -1.255 9.969 22.094 1 49.97 6 PRO B C 1
ATOM 1918 O O . PRO B 1 6 ? -0.278 10.594 21.672 1 49.97 6 PRO B O 1
ATOM 1921 N N . SER B 1 7 ? -0.876 8.984 22.828 1 54.91 7 SER B N 1
ATOM 1922 C CA . SER B 1 7 ? 0.256 8.078 22.672 1 54.91 7 SER B CA 1
ATOM 1923 C C . SER B 1 7 ? 0.529 7.789 21.203 1 54.91 7 SER B C 1
ATOM 1925 O O . SER B 1 7 ? -0.115 6.93 20.594 1 54.91 7 SER B O 1
ATOM 1927 N N . ALA B 1 8 ? 0.799 8.961 20.422 1 77.44 8 ALA B N 1
ATOM 1928 C CA . ALA B 1 8 ? 1.286 8.719 19.078 1 77.44 8 ALA B CA 1
ATOM 1929 C C . ALA B 1 8 ? 2.566 7.887 19.094 1 77.44 8 ALA B C 1
ATOM 1931 O O . ALA B 1 8 ? 3.668 8.438 19.156 1 77.44 8 ALA B O 1
ATOM 1932 N N . ASP B 1 9 ? 2.438 6.641 19.188 1 91.5 9 ASP B N 1
ATOM 1933 C CA . ASP B 1 9 ? 3.619 5.781 19.172 1 91.5 9 ASP B CA 1
ATOM 1934 C C . ASP B 1 9 ? 4.203 5.672 17.766 1 91.5 9 ASP B C 1
ATOM 1936 O O . ASP B 1 9 ? 3.582 6.109 16.797 1 91.5 9 ASP B O 1
ATOM 1940 N N . VAL B 1 10 ? 5.406 5.258 17.719 1 97.06 10 VAL B N 1
ATOM 1941 C CA . VAL B 1 10 ? 6.211 5.266 16.5 1 97.06 10 VAL B CA 1
ATOM 1942 C C . VAL B 1 10 ? 5.504 4.477 15.398 1 97.06 10 VAL B C 1
ATOM 1944 O O . VAL B 1 10 ? 5.387 4.941 14.266 1 97.06 10 VAL B O 1
ATOM 1947 N N . LEU B 1 11 ? 4.973 3.303 15.742 1 96.06 11 LEU B N 1
ATOM 1948 C CA . LEU B 1 11 ? 4.324 2.465 14.734 1 96.06 11 LEU B CA 1
ATOM 1949 C C . LEU B 1 11 ? 3.088 3.156 14.164 1 96.06 11 LEU B C 1
ATOM 1951 O O . LEU B 1 11 ? 2.857 3.125 12.953 1 96.06 11 LEU B O 1
ATOM 1955 N N . THR B 1 12 ? 2.295 3.754 15.023 1 95.44 12 THR B N 1
ATOM 1956 C CA . THR B 1 12 ? 1.097 4.469 14.602 1 95.44 12 THR B CA 1
ATOM 1957 C C . THR B 1 12 ? 1.453 5.605 13.648 1 95.44 12 THR B C 1
ATOM 1959 O O . THR B 1 12 ? 0.807 5.781 12.617 1 95.44 12 THR B O 1
ATOM 1962 N N . LEU B 1 13 ? 2.494 6.34 13.938 1 97.56 13 LEU B N 1
ATOM 1963 C CA . LEU B 1 13 ? 2.893 7.473 13.109 1 97.56 13 LEU B CA 1
ATOM 1964 C C . LEU B 1 13 ? 3.502 7 11.797 1 97.56 13 LEU B C 1
ATOM 1966 O O . LEU B 1 13 ? 3.303 7.625 10.75 1 97.56 13 LEU B O 1
ATOM 1970 N N . GLU B 1 14 ? 4.254 5.914 11.836 1 97.5 14 GLU B N 1
ATOM 1971 C CA . GLU B 1 14 ? 4.793 5.355 10.594 1 97.5 14 GLU B CA 1
ATOM 1972 C C . GLU B 1 14 ? 3.672 4.879 9.672 1 97.5 14 GLU B C 1
ATOM 1974 O O . GLU B 1 14 ? 3.717 5.113 8.469 1 97.5 14 GLU B O 1
ATOM 1979 N N . ARG B 1 15 ? 2.676 4.223 10.242 1 96.69 15 ARG B N 1
ATOM 1980 C CA . ARG B 1 15 ? 1.535 3.777 9.453 1 96.69 15 ARG B CA 1
ATOM 1981 C C . ARG B 1 15 ? 0.749 4.965 8.906 1 96.69 15 ARG B C 1
ATOM 1983 O O . ARG B 1 15 ? 0.281 4.938 7.77 1 96.69 15 ARG B O 1
ATOM 1990 N N . ALA B 1 16 ? 0.617 6 9.742 1 97.25 16 ALA B N 1
ATOM 1991 C CA . ALA B 1 16 ? -0.036 7.223 9.273 1 97.25 16 ALA B CA 1
ATOM 1992 C C . ALA B 1 16 ? 0.725 7.836 8.102 1 97.25 16 ALA B C 1
ATOM 1994 O O . ALA B 1 16 ? 0.117 8.359 7.164 1 97.25 16 ALA B O 1
ATOM 1995 N N . ALA B 1 17 ? 2.029 7.785 8.148 1 97.62 17 ALA B N 1
ATOM 1996 C CA . ALA B 1 17 ? 2.854 8.312 7.062 1 97.62 17 ALA B CA 1
ATOM 1997 C C . ALA B 1 17 ? 2.652 7.5 5.785 1 97.62 17 ALA B C 1
ATOM 1999 O O . ALA B 1 17 ? 2.543 8.062 4.695 1 97.62 17 ALA B O 1
ATOM 2000 N N . LEU B 1 18 ? 2.584 6.18 5.918 1 96.81 18 LEU B N 1
ATOM 2001 C CA . LEU B 1 18 ? 2.322 5.32 4.77 1 96.81 18 LEU B CA 1
ATOM 2002 C C . LEU B 1 18 ? 0.978 5.656 4.137 1 96.81 18 LEU B C 1
ATOM 2004 O O . LEU B 1 18 ? 0.838 5.613 2.91 1 96.81 18 LEU B O 1
ATOM 2008 N N . THR B 1 19 ? 0.023 6.008 4.949 1 97.44 19 THR B N 1
ATOM 2009 C CA . THR B 1 19 ? -1.328 6.34 4.508 1 97.44 19 THR B CA 1
ATOM 2010 C C . THR B 1 19 ? -1.357 7.711 3.838 1 97.44 19 THR B C 1
ATOM 2012 O O . THR B 1 19 ? -1.986 7.883 2.791 1 97.44 19 THR B O 1
ATOM 2015 N N . ALA B 1 20 ? -0.614 8.633 4.383 1 98 20 ALA B N 1
ATOM 2016 C CA . ALA B 1 20 ? -0.753 10.039 4 1 98 20 ALA B CA 1
ATOM 2017 C C . ALA B 1 20 ? 0.172 10.383 2.838 1 98 20 ALA B C 1
ATOM 2019 O O . ALA B 1 20 ? -0.01 11.406 2.176 1 98 20 ALA B O 1
ATOM 2020 N N . VAL B 1 21 ? 1.2 9.602 2.619 1 97.56 21 VAL B N 1
ATOM 2021 C CA . VAL B 1 21 ? 2.141 9.797 1.52 1 97.56 21 VAL B CA 1
ATOM 2022 C C . VAL B 1 21 ? 2.141 8.562 0.619 1 97.56 21 VAL B C 1
ATOM 2024 O O . VAL B 1 21 ? 3.039 7.719 0.707 1 97.56 21 VAL B O 1
ATOM 2027 N N . PRO B 1 22 ? 1.192 8.523 -0.255 1 95.56 22 PRO B N 1
ATOM 2028 C CA . PRO B 1 22 ? 0.983 7.297 -1.022 1 95.56 22 PRO B CA 1
ATOM 2029 C C . PRO B 1 22 ? 2.082 7.051 -2.053 1 95.56 22 PRO B C 1
ATOM 2031 O O . PRO B 1 22 ? 2.771 7.988 -2.463 1 95.56 22 PRO B O 1
ATOM 2034 N N . ALA B 1 23 ? 2.307 5.855 -2.402 1 97.31 23 ALA B N 1
ATOM 2035 C CA . ALA B 1 23 ? 3.145 5.355 -3.488 1 97.31 23 ALA B CA 1
ATOM 2036 C C . ALA B 1 23 ? 2.441 4.234 -4.25 1 97.31 23 ALA B C 1
ATOM 2038 O O . ALA B 1 23 ? 1.802 3.369 -3.648 1 97.31 23 ALA B O 1
ATOM 2039 N N . PRO B 1 24 ? 2.518 4.254 -5.543 1 96.31 24 PRO B N 1
ATOM 2040 C CA . PRO B 1 24 ? 1.777 3.26 -6.328 1 96.31 24 PRO B CA 1
ATOM 2041 C C . PRO B 1 24 ? 2.361 1.855 -6.203 1 96.31 24 PRO B C 1
ATOM 2043 O O . PRO B 1 24 ? 1.654 0.868 -6.418 1 96.31 24 PRO B O 1
ATOM 2046 N N . ARG B 1 25 ? 3.637 1.742 -5.969 1 97.62 25 ARG B N 1
ATOM 2047 C CA . ARG B 1 25 ? 4.258 0.434 -5.797 1 97.62 25 ARG B CA 1
ATOM 2048 C C . ARG B 1 25 ? 4.59 0.172 -4.332 1 97.62 25 ARG B C 1
ATOM 2050 O O . ARG B 1 25 ? 5.152 1.035 -3.654 1 97.62 25 ARG B O 1
ATOM 2057 N N . LEU B 1 26 ? 4.18 -0.964 -3.908 1 97.06 26 LEU B N 1
ATOM 2058 C CA . LEU B 1 26 ? 4.395 -1.374 -2.525 1 97.06 26 LEU B CA 1
ATOM 2059 C C . LEU B 1 26 ? 4.621 -2.879 -2.432 1 97.06 26 LEU B C 1
ATOM 2061 O O . LEU B 1 26 ? 3.938 -3.656 -3.1 1 97.06 26 LEU B O 1
ATOM 2065 N N . ALA B 1 27 ? 5.574 -3.312 -1.639 1 97.44 27 ALA B N 1
ATOM 2066 C CA . ALA B 1 27 ? 5.809 -4.73 -1.374 1 97.44 27 ALA B CA 1
ATOM 2067 C C . ALA B 1 27 ? 6.156 -4.961 0.093 1 97.44 27 ALA B C 1
ATOM 2069 O O . ALA B 1 27 ? 6.906 -4.184 0.69 1 97.44 27 ALA B O 1
ATOM 2070 N N . TRP B 1 28 ? 5.629 -5.973 0.584 1 96.56 28 TRP B N 1
ATOM 2071 C CA . TRP B 1 28 ? 6.02 -6.465 1.902 1 96.56 28 TRP B CA 1
ATOM 2072 C C . TRP B 1 28 ? 7.184 -7.441 1.797 1 96.56 28 TRP B C 1
ATOM 2074 O O . TRP B 1 28 ? 7.238 -8.25 0.87 1 96.56 28 TRP B O 1
ATOM 2084 N N . ASP B 1 29 ? 8.047 -7.406 2.723 1 96.38 29 ASP B N 1
ATOM 2085 C CA . ASP B 1 29 ? 9.094 -8.398 2.947 1 96.38 29 ASP B CA 1
ATOM 2086 C C . ASP B 1 29 ? 9.375 -8.57 4.438 1 96.38 29 ASP B C 1
ATOM 2088 O O . ASP B 1 29 ? 10.18 -7.832 5.012 1 96.38 29 ASP B O 1
ATOM 2092 N N . GLY B 1 30 ? 8.727 -9.617 5.016 1 94 30 GLY B N 1
ATOM 2093 C CA . GLY B 1 30 ? 8.766 -9.695 6.469 1 94 30 GLY B CA 1
ATOM 2094 C C . GLY B 1 30 ? 8.195 -8.461 7.145 1 94 30 GLY B C 1
ATOM 2095 O O . GLY B 1 30 ? 7.078 -8.039 6.848 1 94 30 GLY B O 1
ATOM 2096 N N . GLY B 1 31 ? 8.984 -7.871 7.953 1 95.5 31 GLY B N 1
ATOM 2097 C CA . GLY B 1 31 ? 8.547 -6.684 8.68 1 95.5 31 GLY B CA 1
ATOM 2098 C C . GLY B 1 31 ? 8.75 -5.402 7.891 1 95.5 31 GLY B C 1
ATOM 2099 O O . GLY B 1 31 ? 8.367 -4.324 8.352 1 95.5 31 GLY B O 1
ATOM 2100 N N . PHE B 1 32 ? 9.273 -5.496 6.66 1 98.06 32 PHE B N 1
ATOM 2101 C CA . PHE B 1 32 ? 9.578 -4.301 5.875 1 98.06 32 PHE B CA 1
ATOM 2102 C C . PHE B 1 32 ? 8.453 -4.012 4.883 1 98.06 32 PHE B C 1
ATOM 2104 O O . PHE B 1 32 ? 7.77 -4.93 4.426 1 98.06 32 PHE B O 1
ATOM 2111 N N . VAL B 1 33 ? 8.258 -2.754 4.637 1 98.06 33 VAL B N 1
ATOM 2112 C CA . VAL B 1 33 ? 7.469 -2.281 3.502 1 98.06 33 VAL B CA 1
ATOM 2113 C C . VAL B 1 33 ? 8.352 -1.457 2.566 1 98.06 33 VAL B C 1
ATOM 2115 O O . VAL B 1 33 ? 9.047 -0.539 3.01 1 98.06 33 VAL B O 1
ATOM 2118 N N . LEU B 1 34 ? 8.359 -1.899 1.365 1 97.94 34 LEU B N 1
ATOM 2119 C CA . LEU B 1 34 ? 9.062 -1.178 0.311 1 97.94 34 LEU B CA 1
ATOM 2120 C C . LEU B 1 34 ? 8.086 -0.387 -0.553 1 97.94 34 LEU B C 1
ATOM 2122 O O . LEU B 1 34 ? 7.039 -0.905 -0.948 1 97.94 34 LEU B O 1
ATOM 2126 N N . ARG B 1 35 ? 8.453 0.872 -0.803 1 97.94 35 ARG B N 1
ATOM 2127 C CA . ARG B 1 35 ? 7.598 1.74 -1.603 1 97.94 35 ARG B CA 1
ATOM 2128 C C . ARG B 1 35 ? 8.375 2.357 -2.762 1 97.94 35 ARG B C 1
ATOM 2130 O O . ARG B 1 35 ? 9.562 2.652 -2.635 1 97.94 35 ARG B O 1
ATOM 2137 N N . GLY B 1 36 ? 7.711 2.553 -3.879 1 98.19 36 GLY B N 1
ATOM 2138 C CA . GLY B 1 36 ? 8.281 3.193 -5.055 1 98.19 36 GLY B CA 1
ATOM 2139 C C . GLY B 1 36 ? 7.285 4.07 -5.793 1 98.19 36 GLY B C 1
ATOM 2140 O O . GLY B 1 36 ? 6.145 3.668 -6.027 1 98.19 36 GLY B O 1
ATOM 2141 N N . PHE B 1 37 ? 7.738 5.25 -6.141 1 97.69 37 PHE B N 1
ATOM 2142 C CA . PHE B 1 37 ? 6.969 6.211 -6.922 1 97.69 37 PHE B CA 1
ATOM 2143 C C . PHE B 1 37 ? 7.836 6.836 -8.008 1 97.69 37 PHE B C 1
ATOM 2145 O O . PHE B 1 37 ? 8.328 6.137 -8.898 1 97.69 37 PHE B O 1
ATOM 2152 N N . LEU B 1 38 ? 8.164 8.148 -7.934 1 97.06 38 LEU B N 1
ATOM 2153 C CA . LEU B 1 38 ? 8.898 8.828 -9 1 97.06 38 LEU B CA 1
ATOM 2154 C C . LEU B 1 38 ? 10.219 9.391 -8.477 1 97.06 38 LEU B C 1
ATOM 2156 O O . LEU B 1 38 ? 10.812 10.266 -9.102 1 97.06 38 LEU B O 1
ATOM 2160 N N . ASN B 1 39 ? 10.633 8.961 -7.242 1 96.81 39 ASN B N 1
ATOM 2161 C CA . ASN B 1 39 ? 11.883 9.391 -6.621 1 96.81 39 ASN B CA 1
ATOM 2162 C C . ASN B 1 39 ? 11.859 10.875 -6.27 1 96.81 39 ASN B C 1
ATOM 2164 O O . ASN B 1 39 ? 12.867 11.562 -6.418 1 96.81 39 ASN B O 1
ATOM 2168 N N . GLY B 1 40 ? 10.75 11.352 -5.914 1 95.25 40 GLY B N 1
ATOM 2169 C CA . GLY B 1 40 ? 10.609 12.719 -5.457 1 95.25 40 GLY B CA 1
ATOM 2170 C C . GLY B 1 40 ? 10.93 12.898 -3.984 1 95.25 40 GLY B C 1
ATOM 2171 O O . GLY B 1 40 ? 11.844 13.641 -3.623 1 95.25 40 GLY B O 1
ATOM 2172 N N . THR B 1 41 ? 10.227 12.234 -3.127 1 95.19 41 THR B N 1
ATOM 2173 C CA . THR B 1 41 ? 10.477 12.25 -1.688 1 95.19 41 THR B CA 1
ATOM 2174 C C . THR B 1 41 ? 10.906 10.875 -1.193 1 95.19 41 THR B C 1
ATOM 2176 O O . THR B 1 41 ? 10.406 9.852 -1.667 1 95.19 41 THR B O 1
ATOM 2179 N N . GLY B 1 42 ? 11.805 10.836 -0.264 1 96.5 42 GLY B N 1
ATOM 2180 C CA . GLY B 1 42 ? 12.227 9.578 0.335 1 96.5 42 GLY B CA 1
ATOM 2181 C C . GLY B 1 42 ? 11.086 8.828 1.001 1 96.5 42 GLY B C 1
ATOM 2182 O O . GLY B 1 42 ? 11.102 7.598 1.055 1 96.5 42 GLY B O 1
ATOM 2183 N N . ARG B 1 43 ? 10.078 9.516 1.468 1 97 43 ARG B N 1
ATOM 2184 C CA . ARG B 1 43 ? 8.977 8.93 2.221 1 97 43 ARG B CA 1
ATOM 2185 C C . ARG B 1 43 ? 8.133 8.016 1.336 1 97 43 ARG B C 1
ATOM 2187 O O . ARG B 1 43 ? 7.477 7.098 1.83 1 97 43 ARG B O 1
ATOM 2194 N N . ALA B 1 44 ? 8.109 8.234 0.024 1 97.62 44 ALA B N 1
ATOM 2195 C CA . ALA B 1 44 ? 7.359 7.402 -0.914 1 97.62 44 ALA B CA 1
ATOM 2196 C C . ALA B 1 44 ? 8.289 6.488 -1.703 1 97.62 44 ALA B C 1
ATOM 2198 O O . ALA B 1 44 ? 7.848 5.77 -2.602 1 97.62 44 ALA B O 1
ATOM 2199 N N . ASN B 1 45 ? 9.633 6.57 -1.447 1 98.25 45 ASN B N 1
ATOM 2200 C CA . ASN B 1 45 ? 10.633 5.863 -2.244 1 98.25 45 ASN B CA 1
ATOM 2201 C C . ASN B 1 45 ? 11.727 5.262 -1.368 1 98.25 45 ASN B C 1
ATOM 2203 O O . ASN B 1 45 ? 12.914 5.434 -1.646 1 98.25 45 ASN B O 1
ATOM 2207 N N . ALA B 1 46 ? 11.297 4.492 -0.339 1 98.75 46 ALA B N 1
ATOM 2208 C CA . ALA B 1 46 ? 12.227 3.84 0.573 1 98.75 46 ALA B CA 1
ATOM 2209 C C . ALA B 1 46 ? 11.633 2.555 1.146 1 98.75 46 ALA B C 1
ATOM 2211 O O . ALA B 1 46 ? 10.422 2.348 1.088 1 98.75 46 ALA B O 1
ATOM 2212 N N . ALA B 1 47 ? 12.5 1.699 1.597 1 98.69 47 ALA B N 1
ATOM 2213 C CA . ALA B 1 47 ? 12.102 0.571 2.438 1 98.69 47 ALA B CA 1
ATOM 2214 C C . ALA B 1 47 ? 12.273 0.902 3.916 1 98.69 47 ALA B C 1
ATOM 2216 O O . ALA B 1 47 ? 13.258 1.535 4.309 1 98.69 47 ALA B O 1
ATOM 2217 N N . CYS B 1 48 ? 11.344 0.541 4.719 1 98.5 48 CYS B N 1
ATOM 2218 C CA . CYS B 1 48 ? 11.43 0.721 6.164 1 98.5 48 CYS B CA 1
ATOM 2219 C C . CYS B 1 48 ? 10.75 -0.424 6.902 1 98.5 48 CYS B C 1
ATOM 2221 O O . CYS B 1 48 ? 9.844 -1.061 6.363 1 98.5 48 CYS B O 1
ATOM 2223 N N . SER B 1 49 ? 11.195 -0.717 8.125 1 98.38 49 SER B N 1
ATOM 2224 C CA . SER B 1 49 ? 10.594 -1.77 8.938 1 98.38 49 SER B CA 1
ATOM 2225 C C . SER B 1 49 ? 9.43 -1.232 9.766 1 98.38 49 SER B C 1
ATOM 2227 O O . SER B 1 49 ? 9.5 -0.123 10.297 1 98.38 49 SER B O 1
ATOM 2229 N N . LEU B 1 50 ? 8.383 -2.043 9.914 1 97.44 50 LEU B N 1
ATOM 2230 C CA . LEU B 1 50 ? 7.277 -1.746 10.82 1 97.44 50 LEU B CA 1
ATOM 2231 C C . LEU B 1 50 ? 7.281 -2.695 12.016 1 97.44 50 LEU B C 1
ATOM 2233 O O . LEU B 1 50 ? 6.332 -2.715 12.797 1 97.44 50 LEU B O 1
ATOM 2237 N N . ASP B 1 51 ? 8.297 -3.529 12.086 1 96.38 51 ASP B N 1
ATOM 2238 C CA . ASP B 1 51 ? 8.453 -4.531 13.141 1 96.38 51 ASP B CA 1
ATOM 2239 C C . ASP B 1 51 ? 9.867 -4.504 13.719 1 96.38 51 ASP B C 1
ATOM 2241 O O . ASP B 1 51 ? 10.828 -4.898 13.047 1 96.38 51 ASP B O 1
ATOM 2245 N N . PRO B 1 52 ? 10.008 -4.07 14.961 1 97.38 52 PRO B N 1
ATOM 2246 C CA . PRO B 1 52 ? 11.344 -3.93 15.547 1 97.38 52 PRO B CA 1
ATOM 2247 C C . PRO B 1 52 ? 11.922 -5.262 16.016 1 97.38 52 PRO B C 1
ATOM 2249 O O . PRO B 1 52 ? 13.031 -5.301 16.547 1 97.38 52 PRO B O 1
ATOM 2252 N N . SER B 1 53 ? 11.188 -6.398 15.859 1 97.06 53 SER B N 1
ATOM 2253 C CA . SER B 1 53 ? 11.648 -7.699 16.344 1 97.06 53 SER B CA 1
ATOM 2254 C C . SER B 1 53 ? 12.883 -8.164 15.578 1 97.06 53 SER B C 1
ATOM 2256 O O . SER B 1 53 ? 13.109 -7.746 14.438 1 97.06 53 SER B O 1
ATOM 2258 N N . PRO B 1 54 ? 13.711 -9.016 16.219 1 97.81 54 PRO B N 1
ATOM 2259 C CA . PRO B 1 54 ? 14.82 -9.617 15.477 1 97.81 54 PRO B CA 1
ATOM 2260 C C . PRO B 1 54 ? 14.367 -10.289 14.18 1 97.81 54 PRO B C 1
ATOM 2262 O O . PRO B 1 54 ? 13.305 -10.914 14.148 1 97.81 54 PRO B O 1
ATOM 2265 N N . ASP B 1 55 ? 15.156 -10.133 13.195 1 96.19 55 ASP B N 1
ATOM 2266 C CA . ASP B 1 55 ? 14.828 -10.633 11.867 1 96.19 55 ASP B CA 1
ATOM 2267 C C . ASP B 1 55 ? 15.914 -11.57 11.352 1 96.19 55 ASP B C 1
ATOM 2269 O O . ASP B 1 55 ? 16.875 -11.125 10.727 1 96.19 55 ASP B O 1
ATOM 2273 N N . PRO B 1 56 ? 15.719 -12.852 11.508 1 95.12 56 PRO B N 1
ATOM 2274 C CA . PRO B 1 56 ? 16.75 -13.797 11.062 1 95.12 56 PRO B CA 1
ATOM 2275 C C . PRO B 1 56 ? 16.953 -13.781 9.555 1 95.12 56 PRO B C 1
ATOM 2277 O O . PRO B 1 56 ? 17.984 -14.258 9.062 1 95.12 56 PRO B O 1
ATOM 2280 N N . GLY B 1 57 ? 16.109 -13.242 8.781 1 95.31 57 GLY B N 1
ATOM 2281 C CA . GLY B 1 57 ? 16.219 -13.188 7.332 1 95.31 57 GLY B CA 1
ATOM 2282 C C . GLY B 1 57 ? 16.641 -11.82 6.82 1 95.31 57 GLY B C 1
ATOM 2283 O O . GLY B 1 57 ? 16.406 -11.492 5.652 1 95.31 57 GLY B O 1
ATOM 2284 N N . LEU B 1 58 ? 17.203 -11 7.691 1 97.56 58 LEU B N 1
ATOM 2285 C CA . LEU B 1 58 ? 17.453 -9.602 7.383 1 97.56 58 LEU B CA 1
ATOM 2286 C C . LEU B 1 58 ? 18.344 -9.469 6.145 1 97.56 58 LEU B C 1
ATOM 2288 O O . LEU B 1 58 ? 18 -8.734 5.211 1 97.56 58 LEU B O 1
ATOM 2292 N N . GLU B 1 59 ? 19.453 -10.234 6.07 1 97.38 59 GLU B N 1
ATOM 2293 C CA . GLU B 1 59 ? 20.391 -10.117 4.965 1 97.38 59 GLU B CA 1
ATOM 2294 C C . GLU B 1 59 ? 19.734 -10.477 3.635 1 97.38 59 GLU B C 1
ATOM 2296 O O . GLU B 1 59 ? 19.891 -9.758 2.645 1 97.38 59 GLU B O 1
ATOM 2301 N N . ALA B 1 60 ? 19.016 -11.57 3.596 1 96.38 60 ALA B N 1
ATOM 2302 C CA . ALA B 1 60 ? 18.312 -11.984 2.379 1 96.38 60 ALA B CA 1
ATOM 2303 C C . ALA B 1 60 ? 17.266 -10.953 1.966 1 96.38 60 ALA B C 1
ATOM 2305 O O . ALA B 1 60 ? 17.047 -10.727 0.774 1 96.38 60 ALA B O 1
ATOM 2306 N N . ARG B 1 61 ? 16.656 -10.359 2.93 1 96.75 61 ARG B N 1
ATOM 2307 C CA . ARG B 1 61 ? 15.656 -9.336 2.652 1 96.75 61 ARG B CA 1
ATOM 2308 C C . ARG B 1 61 ? 16.297 -8.094 2.037 1 96.75 61 ARG B C 1
ATOM 2310 O O . ARG B 1 61 ? 15.742 -7.504 1.107 1 96.75 61 ARG B O 1
ATOM 2317 N N . LEU B 1 62 ? 17.438 -7.688 2.596 1 98.12 62 LEU B N 1
ATOM 2318 C CA . LEU B 1 62 ? 18.141 -6.547 2.029 1 98.12 62 LEU B CA 1
ATOM 2319 C C . LEU B 1 62 ? 18.5 -6.801 0.569 1 98.12 62 LEU B C 1
ATOM 2321 O O . LEU B 1 62 ? 18.328 -5.922 -0.278 1 98.12 62 LEU B O 1
ATOM 2325 N N . ASP B 1 63 ? 18.906 -8.031 0.247 1 97.69 63 ASP B N 1
ATOM 2326 C CA . ASP B 1 63 ? 19.219 -8.398 -1.134 1 97.69 63 ASP B CA 1
ATOM 2327 C C . ASP B 1 63 ? 17.984 -8.242 -2.025 1 97.69 63 ASP B C 1
ATOM 2329 O O . ASP B 1 63 ? 18.078 -7.68 -3.119 1 97.69 63 ASP B O 1
ATOM 2333 N N . ARG B 1 64 ? 16.891 -8.719 -1.567 1 96.81 64 ARG B N 1
ATOM 2334 C CA . ARG B 1 64 ? 15.656 -8.68 -2.355 1 96.81 64 ARG B CA 1
ATOM 2335 C C . ARG B 1 64 ? 15.188 -7.242 -2.564 1 96.81 64 ARG B C 1
ATOM 2337 O O . ARG B 1 64 ? 14.781 -6.875 -3.666 1 96.81 64 ARG B O 1
ATOM 2344 N N . MET B 1 65 ? 15.273 -6.453 -1.507 1 97.69 65 MET B N 1
ATOM 2345 C CA . MET B 1 65 ? 14.812 -5.07 -1.614 1 97.69 65 MET B CA 1
ATOM 2346 C C . MET B 1 65 ? 15.719 -4.266 -2.537 1 97.69 65 MET B C 1
ATOM 2348 O O . MET B 1 65 ? 15.242 -3.428 -3.307 1 97.69 65 MET B O 1
ATOM 2352 N N . GLU B 1 66 ? 17.031 -4.547 -2.482 1 98.25 66 GLU B N 1
ATOM 2353 C CA . GLU B 1 66 ? 17.938 -3.932 -3.441 1 98.25 66 GLU B CA 1
ATOM 2354 C C . GLU B 1 66 ? 17.562 -4.289 -4.875 1 98.25 66 GLU B C 1
ATOM 2356 O O . GLU B 1 66 ? 17.5 -3.42 -5.746 1 98.25 66 GLU B O 1
ATOM 2361 N N . ALA B 1 67 ? 17.266 -5.535 -5.082 1 97.31 67 ALA B N 1
ATOM 2362 C CA . ALA B 1 67 ? 16.875 -6 -6.41 1 97.31 67 ALA B CA 1
ATOM 2363 C C . ALA B 1 67 ? 15.562 -5.367 -6.852 1 97.31 67 ALA B C 1
ATOM 2365 O O . ALA B 1 67 ? 15.391 -5.039 -8.031 1 97.31 67 ALA B O 1
ATOM 2366 N N . ASP B 1 68 ? 14.641 -5.191 -5.922 1 97.5 68 ASP B N 1
ATOM 2367 C CA . ASP B 1 68 ? 13.359 -4.57 -6.23 1 97.5 68 ASP B CA 1
ATOM 2368 C C . ASP B 1 68 ? 13.539 -3.129 -6.695 1 97.5 68 ASP B C 1
ATOM 2370 O O . ASP B 1 68 ? 12.969 -2.719 -7.707 1 97.5 68 ASP B O 1
ATOM 2374 N N . PHE B 1 69 ? 14.336 -2.367 -5.941 1 98.19 69 PHE B N 1
ATOM 2375 C CA . PHE B 1 69 ? 14.578 -0.982 -6.324 1 98.19 69 PHE B CA 1
ATOM 2376 C C . PHE B 1 69 ? 15.242 -0.911 -7.695 1 98.19 69 PHE B C 1
ATOM 2378 O O . PHE B 1 69 ? 14.867 -0.083 -8.531 1 98.19 69 PHE B O 1
ATOM 2385 N N . ALA B 1 70 ? 16.219 -1.815 -7.949 1 97.19 70 ALA B N 1
ATOM 2386 C CA . ALA B 1 70 ? 16.891 -1.854 -9.25 1 97.19 70 ALA B CA 1
ATOM 2387 C C . ALA B 1 70 ? 15.891 -2.137 -10.367 1 97.19 70 ALA B C 1
ATOM 2389 O O . ALA B 1 70 ? 15.906 -1.471 -11.406 1 97.19 70 ALA B O 1
ATOM 2390 N N . ARG B 1 71 ? 15.016 -3.031 -10.172 1 95.12 71 ARG B N 1
ATOM 2391 C CA . ARG B 1 71 ? 14.023 -3.402 -11.172 1 95.12 71 ARG B CA 1
ATOM 2392 C C . ARG B 1 71 ? 13.078 -2.242 -11.461 1 95.12 71 ARG B C 1
ATOM 2394 O O . ARG B 1 71 ? 12.656 -2.051 -12.609 1 95.12 71 ARG B O 1
ATOM 2401 N N . MET B 1 72 ? 12.789 -1.429 -10.445 1 96.19 72 MET B N 1
ATOM 2402 C CA . MET B 1 72 ? 11.867 -0.303 -10.594 1 96.19 72 MET B CA 1
ATOM 2403 C C . MET B 1 72 ? 12.586 0.913 -11.164 1 96.19 72 MET B C 1
ATOM 2405 O O . MET B 1 72 ? 11.969 1.943 -11.422 1 96.19 72 MET B O 1
ATOM 2409 N N . GLY B 1 73 ? 13.914 0.795 -11.297 1 96.81 73 GLY B N 1
ATOM 2410 C CA . GLY B 1 73 ? 14.688 1.924 -11.789 1 96.81 73 GLY B CA 1
ATOM 2411 C C . GLY B 1 73 ? 14.812 3.047 -10.781 1 96.81 73 GLY B C 1
ATOM 2412 O O . GLY B 1 73 ? 14.883 4.219 -11.148 1 96.81 73 GLY B O 1
ATOM 2413 N N . LEU B 1 74 ? 14.758 2.725 -9.508 1 97.69 74 LEU B N 1
ATOM 2414 C CA . LEU B 1 74 ? 14.844 3.693 -8.422 1 97.69 74 LEU B CA 1
ATOM 2415 C C . LEU B 1 74 ? 16.125 3.51 -7.625 1 97.69 74 LEU B C 1
ATOM 2417 O O . LEU B 1 74 ? 16.641 2.393 -7.516 1 97.69 74 LEU B O 1
ATOM 2421 N N . PRO B 1 75 ? 16.703 4.59 -7.059 1 97.81 75 PRO B N 1
ATOM 2422 C CA . PRO B 1 75 ? 17.812 4.395 -6.105 1 97.81 75 PRO B CA 1
ATOM 2423 C C . PRO B 1 75 ? 17.391 3.561 -4.895 1 97.81 75 PRO B C 1
ATOM 2425 O O . PRO B 1 75 ? 16.266 3.695 -4.398 1 97.81 75 PRO B O 1
ATOM 2428 N N . VAL B 1 76 ? 18.312 2.703 -4.512 1 98.38 76 VAL B N 1
ATOM 2429 C CA . VAL B 1 76 ? 18.047 1.94 -3.295 1 98.38 76 VAL B CA 1
ATOM 2430 C C . VAL B 1 76 ? 18.094 2.869 -2.084 1 98.38 76 VAL B C 1
ATOM 2432 O O . VAL B 1 76 ? 19.078 3.592 -1.886 1 98.38 76 VAL B O 1
ATOM 2435 N N . ARG B 1 77 ? 17.047 2.904 -1.302 1 98.69 77 ARG B N 1
ATOM 2436 C CA . ARG B 1 77 ? 16.922 3.781 -0.142 1 98.69 77 ARG B CA 1
ATOM 2437 C C . ARG B 1 77 ? 16.266 3.057 1.027 1 98.69 77 ARG B C 1
ATOM 2439 O O . ARG B 1 77 ? 15.227 2.406 0.859 1 98.69 77 ARG B O 1
ATOM 2446 N N . PHE B 1 78 ? 16.922 3.09 2.123 1 98.88 78 PHE B N 1
ATOM 2447 C CA . PHE B 1 78 ? 16.344 2.584 3.361 1 98.88 78 PHE B CA 1
ATOM 2448 C C . PHE B 1 78 ? 16.109 3.721 4.348 1 98.88 78 PHE B C 1
ATOM 2450 O O . PHE B 1 78 ? 16.938 4.621 4.484 1 98.88 78 PHE B O 1
ATOM 2457 N N . ARG B 1 79 ? 14.969 3.762 4.902 1 98.75 79 ARG B N 1
ATOM 2458 C CA . ARG B 1 79 ? 14.664 4.699 5.977 1 98.75 79 ARG B CA 1
ATOM 2459 C C . ARG B 1 79 ? 14.773 4.027 7.344 1 98.75 79 ARG B C 1
ATOM 2461 O O . ARG B 1 79 ? 14.094 3.029 7.605 1 98.75 79 ARG B O 1
ATOM 2468 N N . SER B 1 80 ? 15.656 4.488 8.156 1 98.75 80 SER B N 1
ATOM 2469 C CA . SER B 1 80 ? 15.914 3.947 9.484 1 98.75 80 SER B CA 1
ATOM 2470 C C . SER B 1 80 ? 15.102 4.676 10.547 1 98.75 80 SER B C 1
ATOM 2472 O O . SER B 1 80 ? 15.211 5.898 10.688 1 98.75 80 SER B O 1
ATOM 2474 N N . THR B 1 81 ? 14.266 3.967 11.25 1 98.44 81 THR B N 1
ATOM 2475 C CA . THR B 1 81 ? 13.406 4.469 12.32 1 98.44 81 THR B CA 1
ATOM 2476 C C . THR B 1 81 ? 13.617 3.666 13.602 1 98.44 81 THR B C 1
ATOM 2478 O O . THR B 1 81 ? 14.367 2.684 13.609 1 98.44 81 THR B O 1
ATOM 2481 N N . PRO B 1 82 ? 12.969 4.035 14.742 1 98.06 82 PRO B N 1
ATOM 2482 C CA . PRO B 1 82 ? 13.078 3.236 15.961 1 98.06 82 PRO B CA 1
ATOM 2483 C C . PRO B 1 82 ? 12.469 1.843 15.812 1 98.06 82 PRO B C 1
ATOM 2485 O O . PRO B 1 82 ? 12.586 1.014 16.719 1 98.06 82 PRO B O 1
ATOM 2488 N N . LEU B 1 83 ? 11.914 1.508 14.672 1 98.25 83 LEU B N 1
ATOM 2489 C CA . LEU B 1 83 ? 11.305 0.201 14.438 1 98.25 83 LEU B CA 1
ATOM 2490 C C . LEU B 1 83 ? 12.266 -0.715 13.688 1 98.25 83 LEU B C 1
ATOM 2492 O O . LEU B 1 83 ? 11.883 -1.809 13.266 1 98.25 83 LEU B O 1
ATOM 2496 N N . ASP B 1 84 ? 13.492 -0.292 13.562 1 98.56 84 ASP B N 1
ATOM 2497 C CA . ASP B 1 84 ? 14.492 -1.136 12.922 1 98.56 84 ASP B CA 1
ATOM 2498 C C . ASP B 1 84 ? 14.688 -2.443 13.688 1 98.56 84 ASP B C 1
ATOM 2500 O O . ASP B 1 84 ? 14.812 -2.439 14.914 1 98.56 84 ASP B O 1
ATOM 2504 N N . PRO B 1 85 ? 14.711 -3.527 12.922 1 98.44 85 PRO B N 1
ATOM 2505 C CA . PRO B 1 85 ? 15.219 -4.723 13.594 1 98.44 85 PRO B CA 1
ATOM 2506 C C . PRO B 1 85 ? 16.688 -4.582 14.016 1 98.44 85 PRO B C 1
ATOM 2508 O O . PRO B 1 85 ? 17.453 -3.889 13.344 1 98.44 85 PRO B O 1
ATOM 2511 N N . PRO B 1 86 ? 17.016 -5.246 15.133 1 98.19 86 PRO B N 1
ATOM 2512 C CA . PRO B 1 86 ? 18.422 -5.191 15.531 1 98.19 86 PRO B CA 1
ATOM 2513 C C . PRO B 1 86 ? 19.375 -5.598 14.406 1 98.19 86 PRO B C 1
ATOM 2515 O O . PRO B 1 86 ? 19.125 -6.594 13.719 1 98.19 86 PRO B O 1
ATOM 2518 N N . GLY B 1 87 ? 20.406 -4.715 14.188 1 98.06 87 GLY B N 1
ATOM 2519 C CA . GLY B 1 87 ? 21.438 -5.059 13.219 1 98.06 87 GLY B CA 1
ATOM 2520 C C . GLY B 1 87 ? 21.234 -4.398 11.875 1 98.06 87 GLY B C 1
ATOM 2521 O O . GLY B 1 87 ? 22.094 -4.484 10.992 1 98.06 87 GLY B O 1
ATOM 2522 N N . LEU B 1 88 ? 20.125 -3.723 11.664 1 98.62 88 LEU B N 1
ATOM 2523 C CA . LEU B 1 88 ? 19.875 -3.133 10.352 1 98.62 88 LEU B CA 1
ATOM 2524 C C . LEU B 1 88 ? 20.938 -2.107 9.992 1 98.62 88 LEU B C 1
ATOM 2526 O O . LEU B 1 88 ? 21.547 -2.189 8.922 1 98.62 88 LEU B O 1
ATOM 2530 N N . LYS B 1 89 ? 21.234 -1.148 10.852 1 97.94 89 LYS B N 1
ATOM 2531 C CA . LYS B 1 89 ? 22.172 -0.065 10.531 1 97.94 89 LYS B CA 1
ATOM 2532 C C . LYS B 1 89 ? 23.562 -0.601 10.258 1 97.94 89 LYS B C 1
ATOM 2534 O O . LYS B 1 89 ? 24.156 -0.311 9.211 1 97.94 89 LYS B O 1
ATOM 2539 N N . PRO B 1 90 ? 24.078 -1.46 11.148 1 98 90 PRO B N 1
ATOM 2540 C CA . PRO B 1 90 ? 25.406 -2.021 10.844 1 98 90 PRO B CA 1
ATOM 2541 C C . PRO B 1 90 ? 25.422 -2.783 9.516 1 98 90 PRO B C 1
ATOM 2543 O O . PRO B 1 90 ? 26.406 -2.73 8.789 1 98 90 PRO B O 1
ATOM 2546 N N . ALA B 1 91 ? 24.359 -3.516 9.18 1 98.44 91 ALA B N 1
ATOM 2547 C CA . ALA B 1 91 ? 24.297 -4.266 7.926 1 98.44 91 ALA B CA 1
ATOM 2548 C C . ALA B 1 91 ? 24.344 -3.33 6.723 1 98.44 91 ALA B C 1
ATOM 2550 O O . ALA B 1 91 ? 25.031 -3.604 5.734 1 98.44 91 ALA B O 1
ATOM 2551 N N . LEU B 1 92 ? 23.641 -2.234 6.785 1 98.62 92 LEU B N 1
ATOM 2552 C CA . LEU B 1 92 ? 23.594 -1.263 5.699 1 98.62 92 LEU B CA 1
ATOM 2553 C C . LEU B 1 92 ? 24.969 -0.598 5.523 1 98.62 92 LEU B C 1
ATOM 2555 O O . LEU B 1 92 ? 25.438 -0.43 4.395 1 98.62 92 LEU B O 1
ATOM 2559 N N . LEU B 1 93 ? 25.562 -0.245 6.641 1 98.19 93 LEU B N 1
ATOM 2560 C CA . LEU B 1 93 ? 26.891 0.364 6.57 1 98.19 93 LEU B CA 1
ATOM 2561 C C . LEU B 1 93 ? 27.906 -0.602 5.965 1 98.19 93 LEU B C 1
ATOM 2563 O O . LEU B 1 93 ? 28.719 -0.207 5.129 1 98.19 93 LEU B O 1
ATOM 2567 N N . ALA B 1 94 ? 27.828 -1.841 6.383 1 97.81 94 ALA B N 1
ATOM 2568 C CA . ALA B 1 94 ? 28.734 -2.865 5.863 1 97.81 94 ALA B CA 1
ATOM 2569 C C . ALA B 1 94 ? 28.547 -3.047 4.359 1 97.81 94 ALA B C 1
ATOM 2571 O O . ALA B 1 94 ? 29.5 -3.389 3.646 1 97.81 94 ALA B O 1
ATOM 2572 N N . ARG B 1 95 ? 27.375 -2.738 3.852 1 97.62 95 ARG B N 1
ATOM 2573 C CA . ARG B 1 95 ? 27.047 -2.885 2.436 1 97.62 95 ARG B CA 1
ATOM 2574 C C . ARG B 1 95 ? 27.453 -1.642 1.649 1 97.62 95 ARG B C 1
ATOM 2576 O O . ARG B 1 95 ? 27.234 -1.57 0.438 1 97.62 95 ARG B O 1
ATOM 2583 N N . GLY B 1 96 ? 27.891 -0.613 2.357 1 97.62 96 GLY B N 1
ATOM 2584 C CA . GLY B 1 96 ? 28.406 0.567 1.682 1 97.62 96 GLY B CA 1
ATOM 2585 C C . GLY B 1 96 ? 27.422 1.713 1.643 1 97.62 96 GLY B C 1
ATOM 2586 O O . GLY B 1 96 ? 27.641 2.715 0.962 1 97.62 96 GLY B O 1
ATOM 2587 N N . TYR B 1 97 ? 26.344 1.562 2.338 1 98.56 97 TYR B N 1
ATOM 2588 C CA . TYR B 1 97 ? 25.406 2.67 2.389 1 98.56 97 TYR B CA 1
ATOM 2589 C C . TYR B 1 97 ? 25.938 3.803 3.256 1 98.56 97 TYR B C 1
ATOM 2591 O O . TYR B 1 97 ? 26.672 3.566 4.211 1 98.56 97 TYR B O 1
ATOM 2599 N N . VAL B 1 98 ? 25.5 5.031 2.928 1 98.44 98 VAL B N 1
ATOM 2600 C CA . VAL B 1 98 ? 25.828 6.227 3.695 1 98.44 98 VAL B CA 1
ATOM 2601 C C . VAL B 1 98 ? 24.562 6.797 4.34 1 98.44 98 VAL B C 1
ATOM 2603 O O . VAL B 1 98 ? 23.516 6.887 3.693 1 98.44 98 VAL B O 1
ATOM 2606 N N . GLU B 1 99 ? 24.734 7.113 5.59 1 97.94 99 GLU B N 1
ATOM 2607 C CA . GLU B 1 99 ? 23.625 7.688 6.34 1 97.94 99 GLU B CA 1
ATOM 2608 C C . GLU B 1 99 ? 23.422 9.164 6 1 97.94 99 GLU B C 1
ATOM 2610 O O . GLU B 1 99 ? 24.391 9.93 5.961 1 97.94 99 GLU B O 1
ATOM 2615 N N . HIS B 1 100 ? 22.25 9.539 5.672 1 97.69 100 HIS B N 1
ATOM 2616 C CA . HIS B 1 100 ? 21.859 10.914 5.379 1 97.69 100 HIS B CA 1
ATOM 2617 C C . HIS B 1 100 ? 20.75 11.391 6.32 1 97.69 100 HIS B C 1
ATOM 2619 O O . HIS B 1 100 ? 20.031 10.578 6.898 1 97.69 100 HIS B O 1
ATOM 2625 N N . GLU B 1 101 ? 20.656 12.672 6.383 1 95.94 101 GLU B N 1
ATOM 2626 C CA . GLU B 1 101 ? 19.609 13.266 7.211 1 95.94 101 GLU B CA 1
ATOM 2627 C C . GLU B 1 101 ? 18.219 12.906 6.703 1 95.94 101 GLU B C 1
ATOM 2629 O O . GLU B 1 101 ? 17.984 12.883 5.492 1 95.94 101 GLU B O 1
ATOM 2634 N N . GLY B 1 102 ? 17.406 12.57 7.621 1 97.19 102 GLY B N 1
ATOM 2635 C CA . GLY B 1 102 ? 15.992 12.391 7.352 1 97.19 102 GLY B CA 1
ATOM 2636 C C . GLY B 1 102 ? 15.125 13.484 7.945 1 97.19 102 GLY B C 1
ATOM 2637 O O . GLY B 1 102 ? 15.312 14.664 7.641 1 97.19 102 GLY B O 1
ATOM 2638 N N . ALA B 1 103 ? 14.297 13.102 8.898 1 98.12 103 ALA B N 1
ATOM 2639 C CA . ALA B 1 103 ? 13.367 14.078 9.469 1 98.12 103 ALA B CA 1
ATOM 2640 C C . ALA B 1 103 ? 13.164 13.828 10.961 1 98.12 103 ALA B C 1
ATOM 2642 O O . ALA B 1 103 ? 13.375 12.719 11.453 1 98.12 103 ALA B O 1
ATOM 2643 N N . CYS B 1 104 ? 12.812 14.891 11.633 1 97.69 104 CYS B N 1
ATOM 2644 C CA . CYS B 1 104 ? 12.203 14.82 12.961 1 97.69 104 CYS B CA 1
ATOM 2645 C C . CYS B 1 104 ? 10.695 14.68 12.859 1 97.69 104 CYS B C 1
ATOM 2647 O O . CYS B 1 104 ? 10.039 15.453 12.156 1 97.69 104 CYS B O 1
ATOM 2649 N N . VAL B 1 105 ? 10.203 13.68 13.508 1 98.38 105 VAL B N 1
ATOM 2650 C CA . VAL B 1 105 ? 8.75 13.531 13.594 1 98.38 105 VAL B CA 1
ATOM 2651 C C . VAL B 1 105 ? 8.242 14.219 14.859 1 98.38 105 VAL B C 1
ATOM 2653 O O . VAL B 1 105 ? 8.648 13.883 15.969 1 98.38 105 VAL B O 1
ATOM 2656 N N . MET B 1 106 ? 7.398 15.203 14.641 1 97.94 106 MET B N 1
ATOM 2657 C CA . MET B 1 106 ? 6.855 15.992 15.75 1 97.94 106 MET B CA 1
ATOM 2658 C C . MET B 1 106 ? 5.352 15.781 15.883 1 97.94 106 MET B C 1
ATOM 2660 O O . MET B 1 106 ? 4.668 15.523 14.883 1 97.94 106 MET B O 1
ATOM 2664 N N . ALA B 1 107 ? 4.863 15.867 17.109 1 98 107 ALA B N 1
ATOM 2665 C CA . ALA B 1 107 ? 3.432 15.734 17.359 1 98 107 ALA B CA 1
ATOM 2666 C C . ALA B 1 107 ? 3.006 16.594 18.547 1 98 107 ALA B C 1
ATOM 2668 O O . ALA B 1 107 ? 3.83 16.938 19.391 1 98 107 ALA B O 1
ATOM 2669 N N . GLY B 1 108 ? 1.778 16.938 18.562 1 96.94 108 GLY B N 1
ATOM 2670 C CA . GLY B 1 108 ? 1.201 17.719 19.641 1 96.94 108 GLY B CA 1
ATOM 2671 C C . GLY B 1 108 ? -0.302 17.891 19.516 1 96.94 108 GLY B C 1
ATOM 2672 O O . GLY B 1 108 ? -0.92 17.359 18.609 1 96.94 108 GLY B O 1
ATOM 2673 N N . PRO B 1 109 ? -0.845 18.578 20.484 1 96.56 109 PRO B N 1
ATOM 2674 C CA . PRO B 1 109 ? -2.297 18.766 20.469 1 96.56 109 PRO B CA 1
ATOM 2675 C C . PRO B 1 109 ? -2.768 19.594 19.266 1 96.56 109 PRO B C 1
ATOM 2677 O O . PRO B 1 109 ? -2.121 20.578 18.891 1 96.56 109 PRO B O 1
ATOM 2680 N N . LEU B 1 110 ? -3.869 19.172 18.688 1 97.5 110 LEU B N 1
ATOM 2681 C CA . LEU B 1 110 ? -4.402 19.812 17.484 1 97.5 110 LEU B CA 1
ATOM 2682 C C . LEU B 1 110 ? -5.277 21 17.859 1 97.5 110 LEU B C 1
ATOM 2684 O O . LEU B 1 110 ? -5.359 21.969 17.094 1 97.5 110 LEU B O 1
ATOM 2688 N N . ARG B 1 111 ? -5.891 21 19.016 1 95.31 111 ARG B N 1
ATOM 2689 C CA . ARG B 1 111 ? -6.957 21.922 19.375 1 95.31 111 ARG B CA 1
ATOM 2690 C C . ARG B 1 111 ? -6.453 23.359 19.406 1 95.31 111 ARG B C 1
ATOM 2692 O O . ARG B 1 111 ? -7.09 24.266 18.844 1 95.31 111 ARG B O 1
ATOM 2699 N N . PRO B 1 112 ? -5.32 23.578 20.031 1 94.56 112 PRO B N 1
ATOM 2700 C CA . PRO B 1 112 ? -4.852 24.953 20.031 1 94.56 112 PRO B CA 1
ATOM 2701 C C . PRO B 1 112 ? -4.625 25.516 18.625 1 94.56 112 PRO B C 1
ATOM 2703 O O . PRO B 1 112 ? -4.898 26.688 18.375 1 94.56 112 PRO B O 1
ATOM 2706 N N . LEU B 1 113 ? -4.156 24.672 17.719 1 95.25 113 LEU B N 1
ATOM 2707 C CA . LEU B 1 113 ? -3.971 25.078 16.328 1 95.25 113 LEU B CA 1
ATOM 2708 C C . LEU B 1 113 ? -5.312 25.344 15.664 1 95.25 113 LEU B C 1
ATOM 2710 O O . LEU B 1 113 ? -5.484 26.375 14.992 1 95.25 113 LEU B O 1
ATOM 2714 N N . ALA B 1 114 ? -6.238 24.5 15.906 1 96.5 114 ALA B N 1
ATOM 2715 C CA . ALA B 1 114 ? -7.559 24.578 15.289 1 96.5 114 ALA B CA 1
ATOM 2716 C C . ALA B 1 114 ? -8.305 25.828 15.734 1 96.5 114 ALA B C 1
ATOM 2718 O O . ALA B 1 114 ? -9 26.469 14.938 1 96.5 114 ALA B O 1
ATOM 2719 N N . GLU B 1 115 ? -8.109 26.188 16.922 1 94.81 115 GLU B N 1
ATOM 2720 C CA . GLU B 1 115 ? -8.836 27.312 17.516 1 94.81 115 GLU B CA 1
ATOM 2721 C C . GLU B 1 115 ? -8.305 28.641 16.984 1 94.81 115 GLU B C 1
ATOM 2723 O O . GLU B 1 115 ? -8.977 29.672 17.094 1 94.81 115 GLU B O 1
ATOM 2728 N N . ALA B 1 116 ? -7.164 28.594 16.406 1 92.81 116 ALA B N 1
ATOM 2729 C CA . ALA B 1 116 ? -6.559 29.812 15.867 1 92.81 116 ALA B CA 1
ATOM 2730 C C . ALA B 1 116 ? -6.992 30.047 14.422 1 92.81 116 ALA B C 1
ATOM 2732 O O . ALA B 1 116 ? -6.582 31.031 13.797 1 92.81 116 ALA B O 1
ATOM 2733 N N . ALA B 1 117 ? -7.867 29.203 13.945 1 91.75 117 ALA B N 1
ATOM 2734 C CA . ALA B 1 117 ? -8.266 29.297 12.547 1 91.75 117 ALA B CA 1
ATOM 2735 C C . ALA B 1 117 ? -9.047 30.578 12.289 1 91.75 117 ALA B C 1
ATOM 2737 O O . ALA B 1 117 ? -9.883 30.984 13.102 1 91.75 117 ALA B O 1
ATOM 2738 N N . GLY B 1 118 ? -8.703 31.172 11.258 1 88.25 118 GLY B N 1
ATOM 2739 C CA . GLY B 1 118 ? -9.398 32.375 10.812 1 88.25 118 GLY B CA 1
ATOM 2740 C C . GLY B 1 118 ? -9.906 32.281 9.383 1 88.25 118 GLY B C 1
ATOM 2741 O O . GLY B 1 118 ? -9.883 31.188 8.789 1 88.25 118 GLY B O 1
ATOM 2742 N N . ALA B 1 119 ? -10.344 33.375 8.867 1 88.25 119 ALA B N 1
ATOM 2743 C CA . ALA B 1 119 ? -10.898 33.438 7.516 1 88.25 119 ALA B CA 1
ATOM 2744 C C . ALA B 1 119 ? -9.797 33.625 6.473 1 88.25 119 ALA B C 1
ATOM 2746 O O . ALA B 1 119 ? -8.648 33.906 6.82 1 88.25 119 ALA B O 1
ATOM 2747 N N . GLY B 1 120 ? -10.109 33.25 5.266 1 94.81 120 GLY B N 1
ATOM 2748 C CA . GLY B 1 120 ? -9.273 33.625 4.148 1 94.81 120 GLY B CA 1
ATOM 2749 C C . GLY B 1 120 ? -8.383 32.531 3.637 1 94.81 120 GLY B C 1
ATOM 2750 O O . GLY B 1 120 ? -7.492 32.75 2.82 1 94.81 120 GLY B O 1
ATOM 2751 N N . VAL B 1 121 ? -8.562 31.312 4.164 1 98.25 121 VAL B N 1
ATOM 2752 C CA . VAL B 1 121 ? -7.801 30.172 3.652 1 98.25 121 VAL B CA 1
ATOM 2753 C C . VAL B 1 121 ? -8.703 29.281 2.816 1 98.25 121 VAL B C 1
ATOM 2755 O O . VAL B 1 121 ? -9.812 28.922 3.242 1 98.25 121 VAL B O 1
ATOM 2758 N N . GLU B 1 122 ? -8.297 29 1.616 1 98.44 122 GLU B N 1
ATOM 2759 C CA . GLU B 1 122 ? -9.023 28.094 0.736 1 98.44 122 GLU B CA 1
ATOM 2760 C C . GLU B 1 122 ? -8.703 26.641 1.063 1 98.44 122 GLU B C 1
ATOM 2762 O O . GLU B 1 122 ? -7.539 26.281 1.264 1 98.44 122 GLU B O 1
ATOM 2767 N N . LEU B 1 123 ? -9.688 25.859 1.186 1 98.44 123 LEU B N 1
ATOM 2768 C CA . LEU B 1 123 ? -9.539 24.406 1.298 1 98.44 123 LEU B CA 1
ATOM 2769 C C . LEU B 1 123 ? -9.805 23.734 -0.043 1 98.44 123 LEU B C 1
ATOM 2771 O O . LEU B 1 123 ? -10.961 23.609 -0.463 1 98.44 123 LEU B O 1
ATOM 2775 N N . LEU B 1 124 ? -8.781 23.297 -0.69 1 98.19 124 LEU B N 1
ATOM 2776 C CA . LEU B 1 124 ? -8.891 22.703 -2.018 1 98.19 124 LEU B CA 1
ATOM 2777 C C . LEU B 1 124 ? -8.953 21.172 -1.929 1 98.19 124 LEU B C 1
ATOM 2779 O O . LEU B 1 124 ? -8.438 20.578 -0.982 1 98.19 124 LEU B O 1
ATOM 2783 N N . ASP B 1 125 ? -9.531 20.562 -2.979 1 96.62 125 ASP B N 1
ATOM 2784 C CA . ASP B 1 125 ? -9.688 19.109 -3.008 1 96.62 125 ASP B CA 1
ATOM 2785 C C . ASP B 1 125 ? -8.508 18.453 -3.713 1 96.62 125 ASP B C 1
ATOM 2787 O O . ASP B 1 125 ? -8.383 17.219 -3.697 1 96.62 125 ASP B O 1
ATOM 2791 N N . SER B 1 126 ? -7.727 19.25 -4.312 1 95.75 126 SER B N 1
ATOM 2792 C CA . SER B 1 126 ? -6.562 18.766 -5.055 1 95.75 126 SER B CA 1
ATOM 2793 C C . SER B 1 126 ? -5.461 19.828 -5.082 1 95.75 126 SER B C 1
ATOM 2795 O O . SER B 1 126 ? -5.703 21 -4.777 1 95.75 126 SER B O 1
ATOM 2797 N N . PRO B 1 127 ? -4.25 19.344 -5.336 1 96.25 127 PRO B N 1
ATOM 2798 C CA . PRO B 1 127 ? -3.182 20.328 -5.465 1 96.25 127 PRO B CA 1
ATOM 2799 C C . PRO B 1 127 ? -3.289 21.156 -6.75 1 96.25 127 PRO B C 1
ATOM 2801 O O . PRO B 1 127 ? -2.57 20.891 -7.715 1 96.25 127 PRO B O 1
ATOM 2804 N N . ALA B 1 128 ? -4.023 22.203 -6.703 1 95.88 128 ALA B N 1
ATOM 2805 C CA . ALA B 1 128 ? -4.219 23.078 -7.863 1 95.88 128 ALA B CA 1
ATOM 2806 C C . ALA B 1 128 ? -2.926 23.781 -8.234 1 95.88 128 ALA B C 1
ATOM 2808 O O . ALA B 1 128 ? -1.983 23.828 -7.445 1 95.88 128 ALA B O 1
ATOM 2809 N N . GLU B 1 129 ? -2.951 24.328 -9.391 1 96.06 129 GLU B N 1
ATOM 2810 C CA . GLU B 1 129 ? -1.754 24.969 -9.922 1 96.06 129 GLU B CA 1
ATOM 2811 C C . GLU B 1 129 ? -1.271 26.078 -8.992 1 96.06 129 GLU B C 1
ATOM 2813 O O . GLU B 1 129 ? -0.069 26.234 -8.758 1 96.06 129 GLU B O 1
ATOM 2818 N N . ASP B 1 130 ? -2.164 26.875 -8.469 1 97.31 130 ASP B N 1
ATOM 2819 C CA . ASP B 1 130 ? -1.781 27.953 -7.562 1 97.31 130 ASP B CA 1
ATOM 2820 C C . ASP B 1 130 ? -1.14 27.391 -6.289 1 97.31 130 ASP B C 1
ATOM 2822 O O . ASP B 1 130 ? -0.183 27.969 -5.77 1 97.31 130 ASP B O 1
ATOM 2826 N N . TRP B 1 131 ? -1.655 26.312 -5.805 1 97.44 131 TRP B N 1
ATOM 2827 C CA . TRP B 1 131 ? -1.081 25.641 -4.645 1 97.44 131 TRP B CA 1
ATOM 2828 C C . TRP B 1 131 ? 0.327 25.141 -4.949 1 97.44 131 TRP B C 1
ATOM 2830 O O . TRP B 1 131 ? 1.267 25.422 -4.203 1 97.44 131 TRP B O 1
ATOM 2840 N N . LEU B 1 132 ? 0.448 24.516 -6.121 1 96 132 LEU B N 1
ATOM 2841 C CA . LEU B 1 132 ? 1.738 23.984 -6.539 1 96 132 LEU B CA 1
ATOM 2842 C C . LEU B 1 132 ? 2.75 25.094 -6.754 1 96 132 LEU B C 1
ATOM 2844 O O . LEU B 1 132 ? 3.943 24.922 -6.504 1 96 132 LEU B O 1
ATOM 2848 N N . SER B 1 133 ? 2.27 26.219 -7.203 1 95.5 133 SER B N 1
ATOM 2849 C CA . SER B 1 133 ? 3.168 27.328 -7.473 1 95.5 133 SER B CA 1
ATOM 2850 C C . SER B 1 133 ? 3.805 27.844 -6.188 1 95.5 133 SER B C 1
ATOM 2852 O O . SER B 1 133 ? 4.965 28.266 -6.184 1 95.5 133 SER B O 1
ATOM 2854 N N . VAL B 1 134 ? 3.068 27.828 -5.074 1 96.31 134 VAL B N 1
ATOM 2855 C CA . VAL B 1 134 ? 3.635 28.219 -3.789 1 96.31 134 VAL B CA 1
ATOM 2856 C C . VAL B 1 134 ? 4.664 27.188 -3.342 1 96.31 134 VAL B C 1
ATOM 2858 O O . VAL B 1 134 ? 5.777 27.547 -2.943 1 96.31 134 VAL B O 1
ATOM 2861 N N . LEU B 1 135 ? 4.27 25.969 -3.455 1 94.19 135 LEU B N 1
ATOM 2862 C CA . LEU B 1 135 ? 5.148 24.891 -3.029 1 94.19 135 LEU B CA 1
ATOM 2863 C C . LEU B 1 135 ? 6.469 24.922 -3.793 1 94.19 135 LEU B C 1
ATOM 2865 O O . LEU B 1 135 ? 7.523 24.641 -3.227 1 94.19 135 LEU B O 1
ATOM 2869 N N . ALA B 1 136 ? 6.395 25.328 -5.027 1 91.88 136 ALA B N 1
ATOM 2870 C CA . ALA B 1 136 ? 7.562 25.375 -5.902 1 91.88 136 ALA B CA 1
ATOM 2871 C C . ALA B 1 136 ? 8.586 26.375 -5.395 1 91.88 136 ALA B C 1
ATOM 2873 O O . ALA B 1 136 ? 9.758 26.344 -5.793 1 91.88 136 ALA B O 1
ATOM 2874 N N . THR B 1 137 ? 8.156 27.25 -4.582 1 90.12 137 THR B N 1
ATOM 2875 C CA . THR B 1 137 ? 9.07 28.266 -4.082 1 90.12 137 THR B CA 1
ATOM 2876 C C . THR B 1 137 ? 9.922 27.719 -2.939 1 90.12 137 THR B C 1
ATOM 2878 O O . THR B 1 137 ? 10.906 28.344 -2.541 1 90.12 137 THR B O 1
ATOM 2881 N N . ALA B 1 138 ? 9.539 26.516 -2.488 1 85.69 138 ALA B N 1
ATOM 2882 C CA . ALA B 1 138 ? 10.32 25.875 -1.428 1 85.69 138 ALA B CA 1
ATOM 2883 C C . ALA B 1 138 ? 11.602 25.266 -1.98 1 85.69 138 ALA B C 1
ATOM 2885 O O . ALA B 1 138 ? 11.625 24.766 -3.111 1 85.69 138 ALA B O 1
ATOM 2886 N N . GLU B 1 139 ? 12.68 25.234 -1.356 1 69.12 139 GLU B N 1
ATOM 2887 C CA . GLU B 1 139 ? 14.031 24.875 -1.796 1 69.12 139 GLU B CA 1
ATOM 2888 C C . GLU B 1 139 ? 14.125 23.406 -2.154 1 69.12 139 GLU B C 1
ATOM 2890 O O . GLU B 1 139 ? 14.969 23 -2.963 1 69.12 139 GLU B O 1
ATOM 2895 N N . TYR B 1 140 ? 13.383 22.625 -1.866 1 69.44 140 TYR B N 1
ATOM 2896 C CA . TYR B 1 140 ? 13.57 21.188 -2.031 1 69.44 140 TYR B CA 1
ATOM 2897 C C . TYR B 1 140 ? 12.625 20.625 -3.092 1 69.44 140 TYR B C 1
ATOM 2899 O O . TYR B 1 140 ? 12.531 19.406 -3.266 1 69.44 140 TYR B O 1
ATOM 2907 N N . GLN B 1 141 ? 12.305 21.5 -4.062 1 77.12 141 GLN B N 1
ATOM 2908 C CA . GLN B 1 141 ? 11.312 21.031 -5.02 1 77.12 141 GLN B CA 1
ATOM 2909 C C . GLN B 1 141 ? 11.961 20.625 -6.336 1 77.12 141 GLN B C 1
ATOM 2911 O O . GLN B 1 141 ? 12.664 21.422 -6.961 1 77.12 141 GLN B O 1
ATOM 2916 N N . THR B 1 142 ? 11.797 19.328 -6.656 1 86.81 142 THR B N 1
ATOM 2917 C CA . THR B 1 142 ? 12.203 18.781 -7.945 1 86.81 142 THR B CA 1
ATOM 2918 C C . THR B 1 142 ? 10.984 18.484 -8.812 1 86.81 142 THR B C 1
ATOM 2920 O O . THR B 1 142 ? 9.852 18.531 -8.336 1 86.81 142 THR B O 1
ATOM 2923 N N . GLU B 1 143 ? 11.32 18.281 -10.062 1 91 143 GLU B N 1
ATOM 2924 C CA . GLU B 1 143 ? 10.242 17.891 -10.969 1 91 143 GLU B CA 1
ATOM 2925 C C . GLU B 1 143 ? 9.562 16.609 -10.5 1 91 143 GLU B C 1
ATOM 2927 O O . GLU B 1 143 ? 8.336 16.5 -10.562 1 91 143 GLU B O 1
ATOM 2932 N N . ALA B 1 144 ? 10.359 15.711 -10.062 1 93.31 144 ALA B N 1
ATOM 2933 C CA . ALA B 1 144 ? 9.828 14.438 -9.578 1 93.31 144 ALA B CA 1
ATOM 2934 C C . ALA B 1 144 ? 8.938 14.656 -8.359 1 93.31 144 ALA B C 1
ATOM 2936 O O . ALA B 1 144 ? 7.867 14.047 -8.242 1 93.31 144 ALA B O 1
ATOM 2937 N N . ARG B 1 145 ? 9.352 15.484 -7.492 1 93.38 145 ARG B N 1
ATOM 2938 C CA . ARG B 1 145 ? 8.562 15.781 -6.301 1 93.38 145 ARG B CA 1
ATOM 2939 C C . ARG B 1 145 ? 7.238 16.438 -6.672 1 93.38 145 ARG B C 1
ATOM 2941 O O . ARG B 1 145 ? 6.191 16.094 -6.125 1 93.38 145 ARG B O 1
ATOM 2948 N N . ARG B 1 146 ? 7.328 17.375 -7.57 1 92.81 146 ARG B N 1
ATOM 2949 C CA . ARG B 1 146 ? 6.121 18.047 -8.047 1 92.81 146 ARG B CA 1
ATOM 2950 C C . ARG B 1 146 ? 5.152 17.047 -8.672 1 92.81 146 ARG B C 1
ATOM 2952 O O . ARG B 1 146 ? 3.945 17.109 -8.422 1 92.81 146 ARG B O 1
ATOM 2959 N N . ALA B 1 147 ? 5.684 16.188 -9.484 1 94.56 147 ALA B N 1
ATOM 2960 C CA . ALA B 1 147 ? 4.855 15.172 -10.133 1 94.56 147 ALA B CA 1
ATOM 2961 C C . ALA B 1 147 ? 4.207 14.25 -9.102 1 94.56 147 ALA B C 1
ATOM 2963 O O . ALA B 1 147 ? 3.039 13.875 -9.242 1 94.56 147 ALA B O 1
ATOM 2964 N N . GLU B 1 148 ? 4.953 13.836 -8.07 1 95.88 148 GLU B N 1
ATOM 2965 C CA . GLU B 1 148 ? 4.398 13.008 -7.004 1 95.88 148 GLU B CA 1
ATOM 2966 C C . GLU B 1 148 ? 3.271 13.734 -6.277 1 95.88 148 GLU B C 1
ATOM 2968 O O . GLU B 1 148 ? 2.254 13.125 -5.934 1 95.88 148 GLU B O 1
ATOM 2973 N N . LYS B 1 149 ? 3.467 15.008 -6.047 1 94.62 149 LYS B N 1
ATOM 2974 C CA . LYS B 1 149 ? 2.436 15.797 -5.379 1 94.62 149 LYS B CA 1
ATOM 2975 C C . LYS B 1 149 ? 1.185 15.914 -6.242 1 94.62 149 LYS B C 1
ATOM 2977 O O . LYS B 1 149 ? 0.064 15.82 -5.738 1 94.62 149 LYS B O 1
ATOM 2982 N N . ALA B 1 150 ? 1.381 16.078 -7.508 1 92.12 150 ALA B N 1
ATOM 2983 C CA . ALA B 1 150 ? 0.261 16.203 -8.438 1 92.12 150 ALA B CA 1
ATOM 2984 C C . ALA B 1 150 ? -0.537 14.906 -8.508 1 92.12 150 ALA B C 1
ATOM 2986 O O . ALA B 1 150 ? -1.767 14.93 -8.602 1 92.12 150 ALA B O 1
ATOM 2987 N N . GLY B 1 151 ? 0.131 13.82 -8.414 1 91.69 151 GLY B N 1
ATOM 2988 C CA . GLY B 1 151 ? -0.516 12.523 -8.555 1 91.69 151 GLY B CA 1
ATOM 2989 C C . GLY B 1 151 ? -0.969 11.93 -7.238 1 91.69 151 GLY B C 1
ATOM 2990 O O . GLY B 1 151 ? -1.836 11.055 -7.211 1 91.69 151 GLY B O 1
ATOM 2991 N N . GLY B 1 152 ? -0.411 12.414 -6.16 1 91.81 152 GLY B N 1
ATOM 2992 C CA . GLY B 1 152 ? -0.625 11.797 -4.859 1 91.81 152 GLY B CA 1
ATOM 2993 C C . GLY B 1 152 ? -2.051 11.945 -4.359 1 91.81 152 GLY B C 1
ATOM 2994 O O . GLY B 1 152 ? -2.578 11.047 -3.701 1 91.81 152 GLY B O 1
ATOM 2995 N N . GLY B 1 153 ? -2.676 13.016 -4.688 1 92.75 153 GLY B N 1
ATOM 2996 C CA . GLY B 1 153 ? -4.027 13.273 -4.219 1 92.75 153 GLY B CA 1
ATOM 2997 C C . GLY B 1 153 ? -5.016 12.203 -4.621 1 92.75 153 GLY B C 1
ATOM 2998 O O . GLY B 1 153 ? -5.844 11.773 -3.812 1 92.75 153 GLY B O 1
ATOM 2999 N N . ALA B 1 154 ? -4.859 11.75 -5.793 1 93.44 154 ALA B N 1
ATOM 3000 C CA . ALA B 1 154 ? -5.793 10.758 -6.324 1 93.44 154 ALA B CA 1
ATOM 3001 C C . ALA B 1 154 ? -5.613 9.406 -5.637 1 93.44 154 ALA B C 1
ATOM 3003 O O . ALA B 1 154 ? -6.484 8.539 -5.723 1 93.44 154 ALA B O 1
ATOM 3004 N N . MET B 1 155 ? -4.543 9.219 -4.938 1 96.25 155 MET B N 1
ATOM 3005 C CA . MET B 1 155 ? -4.23 7.926 -4.332 1 96.25 155 MET B CA 1
ATOM 3006 C C . MET B 1 155 ? -4.578 7.922 -2.848 1 96.25 155 MET B C 1
ATOM 3008 O O . MET B 1 155 ? -4.441 6.902 -2.174 1 96.25 155 MET B O 1
ATOM 3012 N N . LEU B 1 156 ? -5.105 9 -2.355 1 96.69 156 LEU B N 1
ATOM 3013 C CA . LEU B 1 156 ? -5.445 9.078 -0.938 1 96.69 156 LEU B CA 1
ATOM 3014 C C . LEU B 1 156 ? -6.75 8.344 -0.651 1 96.69 156 LEU B C 1
ATOM 3016 O O . LEU B 1 156 ? -7.777 8.625 -1.271 1 96.69 156 LEU B O 1
ATOM 3020 N N . ALA B 1 157 ? -6.641 7.469 0.307 1 96.31 157 ALA B N 1
ATOM 3021 C CA . ALA B 1 157 ? -7.855 6.809 0.779 1 96.31 157 ALA B CA 1
ATOM 3022 C C . ALA B 1 157 ? -8.508 7.605 1.902 1 96.31 157 ALA B C 1
ATOM 3024 O O . ALA B 1 157 ? -9.727 7.547 2.086 1 96.31 157 ALA B O 1
ATOM 3025 N N . ARG B 1 158 ? -7.688 8.367 2.625 1 97.5 158 ARG B N 1
ATOM 3026 C CA . ARG B 1 158 ? -8.156 9.211 3.719 1 97.5 158 ARG B CA 1
ATOM 3027 C C . ARG B 1 158 ? -8.469 10.625 3.227 1 97.5 158 ARG B C 1
ATOM 3029 O O . ARG B 1 158 ? -7.941 11.055 2.199 1 97.5 158 ARG B O 1
ATOM 3036 N N . PRO B 1 159 ? -9.328 11.32 3.957 1 97.38 159 PRO B N 1
ATOM 3037 C CA . PRO B 1 159 ? -9.609 12.695 3.537 1 97.38 159 PRO B CA 1
ATOM 3038 C C . PRO B 1 159 ? -8.391 13.609 3.645 1 97.38 159 PRO B C 1
ATOM 3040 O O . PRO B 1 159 ? -7.656 13.555 4.633 1 97.38 159 PRO B O 1
ATOM 3043 N N . GLY B 1 160 ? -8.156 14.352 2.639 1 98.06 160 GLY B N 1
ATOM 3044 C CA . GLY B 1 160 ? -7.117 15.367 2.607 1 98.06 160 GLY B CA 1
ATOM 3045 C C . GLY B 1 160 ? -7.586 16.688 2.027 1 98.06 160 GLY B C 1
ATOM 3046 O O . GLY B 1 160 ? -8.57 16.734 1.284 1 98.06 160 GLY B O 1
ATOM 3047 N N . ARG B 1 161 ? -6.945 17.75 2.434 1 98.5 161 ARG B N 1
ATOM 3048 C CA . ARG B 1 161 ? -7.191 19.078 1.871 1 98.5 161 ARG B CA 1
ATOM 3049 C C . ARG B 1 161 ? -5.879 19.812 1.6 1 98.5 161 ARG B C 1
ATOM 3051 O O . ARG B 1 161 ? -4.91 19.656 2.344 1 98.5 161 ARG B O 1
ATOM 3058 N N . TRP B 1 162 ? -5.898 20.547 0.59 1 98.56 162 TRP B N 1
ATOM 3059 C CA . TRP B 1 162 ? -4.809 21.438 0.227 1 98.56 162 TRP B CA 1
ATOM 3060 C C . TRP B 1 162 ? -5.176 22.891 0.53 1 98.56 162 TRP B C 1
ATOM 3062 O O . TRP B 1 162 ? -6.07 23.453 -0.099 1 98.56 162 TRP B O 1
ATOM 3072 N N . LEU B 1 163 ? -4.488 23.438 1.458 1 98.75 163 LEU B N 1
ATOM 3073 C CA . LEU B 1 163 ? -4.781 24.766 1.95 1 98.75 163 LEU B CA 1
ATOM 3074 C C . LEU B 1 163 ? -4.012 25.828 1.157 1 98.75 163 LEU B C 1
ATOM 3076 O O . LEU B 1 163 ? -2.824 25.641 0.879 1 98.75 163 LEU B O 1
ATOM 3080 N N . LEU B 1 164 ? -4.707 26.891 0.832 1 98.75 164 LEU B N 1
ATOM 3081 C CA . LEU B 1 164 ? -4.082 27.984 0.084 1 98.75 164 LEU B CA 1
ATOM 3082 C C . LEU B 1 164 ? -4.523 29.328 0.626 1 98.75 164 LEU B C 1
ATOM 3084 O O . LEU B 1 164 ? -5.719 29.594 0.771 1 98.75 164 LEU B O 1
ATOM 3088 N N . ARG B 1 165 ? -3.586 30.078 1.008 1 98.31 165 ARG B N 1
ATOM 3089 C CA . ARG B 1 165 ? -3.814 31.469 1.393 1 98.31 165 ARG B CA 1
ATOM 3090 C C . ARG B 1 165 ? -3.266 32.438 0.34 1 98.31 165 ARG B C 1
ATOM 3092 O O . ARG B 1 165 ? -2.131 32.281 -0.117 1 98.31 165 ARG B O 1
ATOM 3099 N N . ARG B 1 166 ? -4.117 33.375 0.006 1 97.75 166 ARG B N 1
ATOM 3100 C CA . ARG B 1 166 ? -3.705 34.406 -0.935 1 97.75 166 ARG B CA 1
ATOM 3101 C C . ARG B 1 166 ? -3.5 35.75 -0.225 1 97.75 166 ARG B C 1
ATOM 3103 O O . ARG B 1 166 ? -4.156 36.031 0.78 1 97.75 166 ARG B O 1
ATOM 3110 N N . GLU B 1 167 ? -2.592 36.438 -0.664 1 96.75 167 GLU B N 1
ATOM 3111 C CA . GLU B 1 167 ? -2.361 37.812 -0.308 1 96.75 167 GLU B CA 1
ATOM 3112 C C . GLU B 1 167 ? -2.426 38.719 -1.537 1 96.75 167 GLU B C 1
ATOM 3114 O O . GLU B 1 167 ? -1.674 38.531 -2.494 1 96.75 167 GLU B O 1
ATOM 3119 N N . ASP B 1 168 ? -3.418 39.719 -1.521 1 94.38 168 ASP B N 1
ATOM 3120 C CA . ASP B 1 168 ? -3.6 40.625 -2.643 1 94.38 168 ASP B CA 1
ATOM 3121 C C . ASP B 1 168 ? -3.84 39.875 -3.943 1 94.38 168 ASP B C 1
ATOM 3123 O O . ASP B 1 168 ? -3.209 40.156 -4.965 1 94.38 168 ASP B O 1
ATOM 3127 N N . GLY B 1 169 ? -4.527 38.719 -3.824 1 95.5 169 GLY B N 1
ATOM 3128 C CA . GLY B 1 169 ? -4.93 37.938 -4.988 1 95.5 169 GLY B CA 1
ATOM 3129 C C . GLY B 1 169 ? -3.867 36.969 -5.441 1 95.5 169 GLY B C 1
ATOM 3130 O O . GLY B 1 169 ? -4.117 36.125 -6.32 1 95.5 169 GLY B O 1
ATOM 3131 N N . LEU B 1 170 ? -2.723 37 -4.836 1 97.12 170 LEU B N 1
ATOM 3132 C CA . LEU B 1 170 ? -1.614 36.125 -5.234 1 97.12 170 LEU B CA 1
ATOM 3133 C C . LEU B 1 170 ? -1.457 34.969 -4.266 1 97.12 170 LEU B C 1
ATOM 3135 O O . LEU B 1 170 ? -1.597 35.125 -3.053 1 97.12 170 LEU B O 1
ATOM 3139 N N . PRO B 1 171 ? -1.179 33.75 -4.801 1 98.12 171 PRO B N 1
ATOM 3140 C CA . PRO B 1 171 ? -0.885 32.656 -3.893 1 98.12 171 PRO B CA 1
ATOM 3141 C C . PRO B 1 171 ? 0.301 32.938 -2.975 1 98.12 171 PRO B C 1
ATOM 3143 O O . PRO B 1 171 ? 1.378 33.312 -3.447 1 98.12 171 PRO B O 1
ATOM 3146 N N . ALA B 1 172 ? 0.129 32.75 -1.64 1 98.19 172 ALA B N 1
ATOM 3147 C CA . ALA B 1 172 ? 1.13 33.25 -0.706 1 98.19 172 ALA B CA 1
ATOM 3148 C C . ALA B 1 172 ? 1.63 32.156 0.22 1 98.19 172 ALA B C 1
ATOM 3150 O O . ALA B 1 172 ? 2.812 32.125 0.571 1 98.19 172 ALA B O 1
ATOM 3151 N N . ALA B 1 173 ? 0.761 31.234 0.643 1 98.12 173 ALA B N 1
ATOM 3152 C CA . ALA B 1 173 ? 1.134 30.156 1.553 1 98.12 173 ALA B CA 1
ATOM 3153 C C . ALA B 1 173 ? 0.282 28.922 1.307 1 98.12 173 ALA B C 1
ATOM 3155 O O . ALA B 1 173 ? -0.872 29.016 0.886 1 98.12 173 ALA B O 1
ATOM 3156 N N . CYS B 1 174 ? 0.865 27.797 1.555 1 98.06 174 CYS B N 1
ATOM 3157 C CA . CYS B 1 174 ? 0.123 26.547 1.324 1 98.06 174 CYS B CA 1
ATOM 3158 C C . CYS B 1 174 ? 0.5 25.5 2.352 1 98.06 174 CYS B C 1
ATOM 3160 O O . CYS B 1 174 ? 1.49 25.641 3.068 1 98.06 174 CYS B O 1
ATOM 3162 N N . ALA B 1 175 ? -0.305 24.516 2.486 1 98.06 175 ALA B N 1
ATOM 3163 C CA . ALA B 1 175 ? -0.094 23.297 3.25 1 98.06 175 ALA B CA 1
ATOM 3164 C C . ALA B 1 175 ? -1.001 22.172 2.748 1 98.06 175 ALA B C 1
ATOM 3166 O O . ALA B 1 175 ? -1.908 22.406 1.947 1 98.06 175 ALA B O 1
ATOM 3167 N N . HIS B 1 176 ? -0.698 21.016 3.104 1 98.31 176 HIS B N 1
ATOM 3168 C CA . HIS B 1 176 ? -1.527 19.844 2.887 1 98.31 176 HIS B CA 1
ATOM 3169 C C . HIS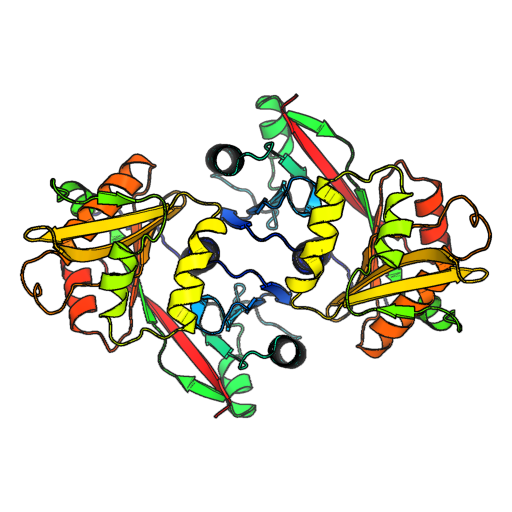 B 1 176 ? -1.776 19.094 4.191 1 98.31 176 HIS B C 1
ATOM 3171 O O . HIS B 1 176 ? -0.86 18.922 5 1 98.31 176 HIS B O 1
ATOM 3177 N N . VAL B 1 177 ? -3.031 18.734 4.453 1 98.75 177 VAL B N 1
ATOM 3178 C CA . VAL B 1 177 ? -3.326 17.984 5.664 1 98.75 177 VAL B CA 1
ATOM 3179 C C . VAL B 1 177 ? -4.098 16.703 5.309 1 98.75 177 VAL B C 1
ATOM 3181 O O . VAL B 1 177 ? -4.848 16.688 4.328 1 98.75 177 VAL B O 1
ATOM 3184 N N . VAL B 1 178 ? -3.908 15.68 6.051 1 98.62 178 VAL B N 1
ATOM 3185 C CA . VAL B 1 178 ? -4.633 14.422 5.949 1 98.62 178 VAL B CA 1
ATOM 3186 C C . VAL B 1 178 ? -5.215 14.047 7.312 1 98.62 178 VAL B C 1
ATOM 3188 O O . VAL B 1 178 ? -4.492 13.984 8.305 1 98.62 178 VAL B O 1
ATOM 3191 N N . ALA B 1 179 ? -6.504 13.883 7.379 1 97.88 179 ALA B N 1
ATOM 3192 C CA . ALA B 1 179 ? -7.168 13.414 8.594 1 97.88 179 ALA B CA 1
ATOM 3193 C C . ALA B 1 179 ? -7.195 11.891 8.641 1 97.88 179 ALA B C 1
ATOM 3195 O O . ALA B 1 179 ? -7.727 11.242 7.742 1 97.88 179 ALA B O 1
ATOM 3196 N N . ASP B 1 180 ? -6.637 11.352 9.625 1 96.62 180 ASP B N 1
ATOM 3197 C CA . ASP B 1 180 ? -6.508 9.906 9.812 1 96.62 180 ASP B CA 1
ATOM 3198 C C . ASP B 1 180 ? -6.832 9.516 11.25 1 96.62 180 ASP B C 1
ATOM 3200 O O . ASP B 1 180 ? -5.93 9.367 12.078 1 96.62 180 ASP B O 1
ATOM 3204 N N . ALA B 1 181 ? -8.117 9.25 11.508 1 93.62 181 ALA B N 1
ATOM 3205 C CA . ALA B 1 181 ? -8.594 8.992 12.859 1 93.62 181 ALA B CA 1
ATOM 3206 C C . ALA B 1 181 ? -8.242 10.148 13.797 1 93.62 181 ALA B C 1
ATOM 3208 O O . ALA B 1 181 ? -8.586 11.305 13.523 1 93.62 181 ALA B O 1
ATOM 3209 N N . ALA B 1 182 ? -7.438 9.875 14.867 1 95.06 182 ALA B N 1
ATOM 3210 C CA . ALA B 1 182 ? -7.105 10.922 15.836 1 95.06 182 ALA B CA 1
ATOM 3211 C C . ALA B 1 182 ? -5.973 11.797 15.32 1 95.06 182 ALA B C 1
ATOM 3213 O O . ALA B 1 182 ? -5.656 12.828 15.922 1 95.06 182 ALA B O 1
ATOM 3214 N N . LEU B 1 183 ? -5.414 11.43 14.195 1 97.44 183 LEU B N 1
ATOM 3215 C CA . LEU B 1 183 ? -4.211 12.109 13.734 1 97.44 183 LEU B CA 1
ATOM 3216 C C . LEU B 1 183 ? -4.543 13.07 12.594 1 97.44 183 LEU B C 1
ATOM 3218 O O . LEU B 1 183 ? -5.359 12.758 11.727 1 97.44 183 LEU B O 1
ATOM 3222 N N . CYS B 1 184 ? -3.939 14.195 12.609 1 98.31 184 CYS B N 1
ATOM 3223 C CA . CYS B 1 184 ? -3.861 15.133 11.492 1 98.31 184 CYS B CA 1
ATOM 3224 C C . CYS B 1 184 ? -2.426 15.289 11.008 1 98.31 184 CYS B C 1
ATOM 3226 O O . CYS B 1 184 ? -1.604 15.914 11.672 1 98.31 184 CYS B O 1
ATOM 3228 N N . GLY B 1 185 ? -2.156 14.68 9.891 1 98.62 185 GLY B N 1
ATOM 3229 C CA . GLY B 1 185 ? -0.848 14.875 9.289 1 98.62 185 GLY B CA 1
ATOM 3230 C C . GLY B 1 185 ? -0.728 16.203 8.547 1 98.62 185 GLY B C 1
ATOM 3231 O O . GLY B 1 185 ? -1.645 16.594 7.82 1 98.62 185 GLY B O 1
ATOM 3232 N N . ILE B 1 186 ? 0.383 16.859 8.703 1 98.5 186 ILE B N 1
ATOM 3233 C CA . ILE B 1 186 ? 0.658 18.141 8.078 1 98.5 186 ILE B CA 1
ATOM 3234 C C . ILE B 1 186 ? 1.859 18.016 7.145 1 98.5 186 ILE B C 1
ATOM 3236 O O . ILE B 1 186 ? 2.928 17.562 7.555 1 98.5 186 ILE B O 1
ATOM 3240 N N . PHE B 1 187 ? 1.651 18.469 5.949 1 97.25 187 PHE B N 1
ATOM 3241 C CA . PHE B 1 187 ? 2.656 18.297 4.906 1 97.25 187 PHE B CA 1
ATOM 3242 C C . PHE B 1 187 ? 2.775 19.562 4.062 1 97.25 187 PHE B C 1
ATOM 3244 O O . PHE B 1 187 ? 1.848 20.375 4.012 1 97.25 187 PHE B O 1
ATOM 3251 N N . ASP B 1 188 ? 3.951 19.75 3.43 1 96 188 ASP B N 1
ATOM 3252 C CA . ASP B 1 188 ? 4.16 20.688 2.336 1 96 188 ASP B CA 1
ATOM 3253 C C . ASP B 1 188 ? 3.812 22.109 2.764 1 96 188 ASP B C 1
ATOM 3255 O O . ASP B 1 188 ? 3.105 22.828 2.049 1 96 188 ASP B O 1
ATOM 3259 N N . VAL B 1 189 ? 4.262 22.469 3.898 1 96.31 189 VAL B N 1
ATOM 3260 C CA . VAL B 1 189 ? 4.066 23.844 4.367 1 96.31 189 VAL B CA 1
ATOM 3261 C C . VAL B 1 189 ? 5.078 24.766 3.695 1 96.31 189 VAL B C 1
ATOM 3263 O O . VAL B 1 189 ? 6.285 24.547 3.771 1 96.31 189 VAL B O 1
ATOM 3266 N N . ALA B 1 190 ? 4.562 25.766 3.029 1 95.75 190 ALA B N 1
ATOM 3267 C CA . ALA B 1 190 ? 5.445 26.719 2.357 1 95.75 190 ALA B CA 1
ATOM 3268 C C . ALA B 1 190 ? 4.82 28.109 2.322 1 95.75 190 ALA B C 1
ATOM 3270 O O . ALA B 1 190 ? 3.598 28.25 2.318 1 95.75 190 ALA B O 1
ATOM 3271 N N . THR B 1 191 ? 5.641 29.047 2.359 1 96.06 191 THR B N 1
ATOM 3272 C CA . THR B 1 191 ? 5.281 30.453 2.16 1 96.06 191 THR B CA 1
ATOM 3273 C C . THR B 1 191 ? 6.141 31.078 1.065 1 96.06 191 THR B C 1
ATOM 3275 O O . THR B 1 191 ? 7.367 30.969 1.088 1 96.06 191 THR B O 1
ATOM 3278 N N . ASP B 1 192 ? 5.445 31.656 0.135 1 96.12 192 ASP B N 1
ATOM 3279 C CA . ASP B 1 192 ? 6.188 32.438 -0.863 1 96.12 192 ASP B CA 1
ATOM 3280 C C . ASP B 1 192 ? 7.129 33.438 -0.198 1 96.12 192 ASP B C 1
ATOM 3282 O O . ASP B 1 192 ? 6.734 34.156 0.728 1 96.12 192 ASP B O 1
ATOM 3286 N N . PRO B 1 193 ? 8.344 33.469 -0.693 1 94.5 193 PRO B N 1
ATOM 3287 C CA . PRO B 1 193 ? 9.336 34.344 -0.057 1 94.5 193 PRO B CA 1
ATOM 3288 C C . PRO B 1 193 ? 8.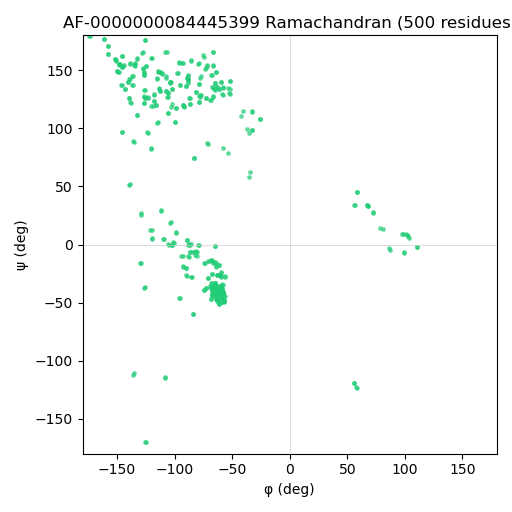875 35.812 0.004 1 94.5 193 PRO B C 1
ATOM 3290 O O . PRO B 1 193 ? 9.273 36.562 0.909 1 94.5 193 PRO B O 1
ATOM 3293 N N . ARG B 1 194 ? 8.016 36.344 -0.887 1 94.38 194 ARG B N 1
ATOM 3294 C CA . ARG B 1 194 ? 7.531 37.719 -0.944 1 94.38 194 ARG B CA 1
ATOM 3295 C C . ARG B 1 194 ? 6.621 38.031 0.239 1 94.38 194 ARG B C 1
ATOM 3297 O O . ARG B 1 194 ? 6.375 39.219 0.552 1 94.38 194 ARG B O 1
ATOM 3304 N N . PHE B 1 195 ? 6.227 36.875 0.928 1 95.38 195 PHE B N 1
ATOM 3305 C CA . PHE B 1 195 ? 5.207 37.062 1.953 1 95.38 195 PHE B CA 1
ATOM 3306 C C . PHE B 1 195 ? 5.641 36.438 3.273 1 95.38 195 PHE B C 1
ATOM 3308 O O . PHE B 1 195 ? 4.801 36.094 4.109 1 95.38 195 PHE B O 1
ATOM 3315 N N . ARG B 1 196 ? 6.867 36.312 3.498 1 91.19 196 ARG B N 1
ATOM 3316 C CA . ARG B 1 196 ? 7.359 35.656 4.699 1 91.19 196 ARG B CA 1
ATOM 3317 C C . ARG B 1 196 ? 7.297 36.594 5.906 1 91.19 196 ARG B C 1
ATOM 3319 O O . ARG B 1 196 ? 7.121 37.781 5.754 1 91.19 196 ARG B O 1
ATOM 3326 N N . ARG B 1 197 ? 7.246 35.969 7.02 1 90.31 197 ARG B N 1
ATOM 3327 C CA . ARG B 1 197 ? 7.285 36.656 8.312 1 90.31 197 ARG B CA 1
ATOM 3328 C C . ARG B 1 197 ? 6.023 37.469 8.523 1 90.31 197 ARG B C 1
ATOM 3330 O O . ARG B 1 197 ? 6.094 38.594 9.047 1 90.31 197 ARG B O 1
ATOM 3337 N N . ARG B 1 198 ? 4.934 36.969 7.996 1 91.19 198 ARG B N 1
ATOM 3338 C CA . ARG B 1 198 ? 3.637 37.594 8.164 1 91.19 198 ARG B CA 1
ATOM 3339 C C . ARG B 1 198 ? 2.65 36.688 8.859 1 91.19 198 ARG B C 1
ATOM 3341 O O . ARG B 1 198 ? 1.45 36.969 8.906 1 91.19 198 ARG B O 1
ATOM 3348 N N . GLY B 1 199 ? 3.152 35.531 9.281 1 92.06 199 GLY B N 1
ATOM 3349 C CA . GLY B 1 199 ? 2.318 34.594 10.016 1 92.06 199 GLY B CA 1
ATOM 3350 C C . GLY B 1 199 ? 1.424 33.75 9.109 1 92.06 199 GLY B C 1
ATOM 3351 O O . GLY B 1 199 ? 0.476 33.125 9.586 1 92.06 199 GLY B O 1
ATOM 3352 N N . LEU B 1 200 ? 1.636 33.719 7.812 1 94.69 200 LEU B N 1
ATOM 3353 C CA . LEU B 1 200 ? 0.75 33.062 6.855 1 94.69 200 LEU B CA 1
ATOM 3354 C C . LEU B 1 200 ? 0.791 31.547 7.02 1 94.69 200 LEU B C 1
ATOM 3356 O O . LEU B 1 200 ? -0.225 30.875 6.84 1 94.69 200 LEU B O 1
ATOM 3360 N N . ALA B 1 201 ? 1.938 31.031 7.324 1 94.5 201 ALA B N 1
ATOM 3361 C CA . ALA B 1 201 ? 2.053 29.594 7.547 1 94.5 201 ALA B CA 1
ATOM 3362 C C . ALA B 1 201 ? 1.15 29.141 8.695 1 94.5 201 ALA B C 1
ATOM 3364 O O . ALA B 1 201 ? 0.435 28.141 8.57 1 94.5 201 ALA B O 1
ATOM 3365 N N . GLN B 1 202 ? 1.19 29.875 9.711 1 94.19 202 GLN B N 1
ATOM 3366 C CA . GLN B 1 202 ? 0.35 29.562 10.859 1 94.19 202 GLN B CA 1
ATOM 3367 C C . GLN B 1 202 ? -1.129 29.609 10.492 1 94.19 202 GLN B C 1
ATOM 3369 O O . GLN B 1 202 ? -1.92 28.797 10.977 1 94.19 202 GLN B O 1
ATOM 3374 N N . ARG B 1 203 ? -1.51 30.531 9.68 1 95.56 203 ARG B N 1
ATOM 3375 C CA . ARG B 1 203 ? -2.902 30.672 9.266 1 95.56 203 ARG B CA 1
ATOM 3376 C C . ARG B 1 203 ? -3.357 29.438 8.477 1 95.56 203 ARG B C 1
ATOM 3378 O O . ARG B 1 203 ? -4.453 28.922 8.703 1 95.56 203 ARG B O 1
ATOM 3385 N N . VAL B 1 204 ? -2.551 29 7.566 1 97.5 204 VAL B N 1
ATOM 3386 C CA . VAL B 1 204 ? -2.92 27.844 6.766 1 97.5 204 VAL B CA 1
ATOM 3387 C C . VAL B 1 204 ? -2.943 26.594 7.645 1 97.5 204 VAL B C 1
ATOM 3389 O O . VAL B 1 204 ? -3.824 25.734 7.504 1 97.5 204 VAL B O 1
ATOM 3392 N N . LEU B 1 205 ? -1.986 26.453 8.562 1 97.62 205 LEU B N 1
ATOM 3393 C CA . LEU B 1 205 ? -1.956 25.328 9.484 1 97.62 205 LEU B CA 1
ATOM 3394 C C . LEU B 1 205 ? -3.211 25.297 10.352 1 97.62 205 LEU B C 1
ATOM 3396 O O . LEU B 1 205 ? -3.805 24.234 10.547 1 97.62 205 LEU B O 1
ATOM 3400 N N . ALA B 1 206 ? -3.578 26.453 10.836 1 97.75 206 ALA B N 1
ATOM 3401 C CA . ALA B 1 206 ? -4.75 26.562 11.703 1 97.75 206 ALA B CA 1
ATOM 3402 C C . ALA B 1 206 ? -6.02 26.141 10.961 1 97.75 206 ALA B C 1
ATOM 3404 O O . ALA B 1 206 ? -6.852 25.422 11.508 1 97.75 206 ALA B O 1
ATOM 3405 N N . ALA B 1 207 ? -6.152 26.594 9.75 1 98.5 207 ALA B N 1
ATOM 3406 C CA . ALA B 1 207 ? -7.316 26.234 8.945 1 98.5 207 ALA B CA 1
ATOM 3407 C C . ALA B 1 207 ? -7.367 24.719 8.703 1 98.5 207 ALA B C 1
ATOM 3409 O O . ALA B 1 207 ? -8.438 24.109 8.789 1 98.5 207 ALA B O 1
ATOM 3410 N N . GLY B 1 208 ? -6.215 24.141 8.375 1 98.62 208 GLY B N 1
ATOM 3411 C CA . GLY B 1 208 ? -6.141 22.688 8.203 1 98.62 208 GLY B CA 1
ATOM 3412 C C . GLY B 1 208 ? -6.465 21.922 9.469 1 98.62 208 GLY B C 1
ATOM 3413 O O . GLY B 1 208 ? -7.172 20.906 9.422 1 98.62 208 GLY B O 1
ATOM 3414 N N . ALA B 1 209 ? -5.965 22.422 10.547 1 98.5 209 ALA B N 1
ATOM 3415 C CA . ALA B 1 209 ? -6.234 21.797 11.844 1 98.5 209 ALA B CA 1
ATOM 3416 C C . ALA B 1 209 ? -7.723 21.844 12.18 1 98.5 209 ALA B C 1
ATOM 3418 O O . ALA B 1 209 ? -8.289 20.875 12.664 1 98.5 209 ALA B O 1
ATOM 3419 N N . ALA B 1 210 ? -8.305 22.984 11.945 1 98.69 210 ALA B N 1
ATOM 3420 C CA . ALA B 1 210 ? -9.734 23.141 12.211 1 98.69 210 ALA B CA 1
ATOM 3421 C C . ALA B 1 210 ? -10.547 22.141 11.375 1 98.69 210 ALA B C 1
ATOM 3423 O O . ALA B 1 210 ? -11.477 21.516 11.883 1 98.69 210 ALA B O 1
ATOM 3424 N N . TRP B 1 211 ? -10.195 22.062 10.102 1 98.56 211 TRP B N 1
ATOM 3425 C CA . TRP B 1 211 ? -10.867 21.109 9.211 1 98.56 211 TRP B CA 1
ATOM 3426 C C . TRP B 1 211 ? -10.742 19.688 9.742 1 98.56 211 TRP B C 1
ATOM 3428 O O . TRP B 1 211 ? -11.742 18.984 9.867 1 98.56 211 TRP B O 1
ATOM 3438 N N . ALA B 1 212 ? -9.539 19.281 10.109 1 98.56 212 ALA B N 1
ATOM 3439 C CA . ALA B 1 212 ? -9.281 17.922 10.578 1 98.56 212 ALA B CA 1
ATOM 3440 C C . ALA B 1 212 ? -9.969 17.656 11.914 1 98.56 212 ALA B C 1
ATOM 3442 O O . ALA B 1 212 ? -10.438 16.547 12.18 1 98.56 212 ALA B O 1
ATOM 3443 N N . ALA B 1 213 ? -9.984 18.672 12.758 1 98 213 ALA B N 1
ATOM 3444 C CA . ALA B 1 213 ? -10.688 18.562 14.031 1 98 213 ALA B CA 1
ATOM 3445 C C . ALA B 1 213 ? -12.172 18.25 13.812 1 98 213 ALA B C 1
ATOM 3447 O O . ALA B 1 213 ? -12.766 17.484 14.57 1 98 213 ALA B O 1
ATOM 3448 N N . GLY B 1 214 ? -12.727 18.859 12.812 1 97.38 214 GLY B N 1
ATOM 3449 C CA . GLY B 1 214 ? -14.109 18.594 12.461 1 97.38 214 GLY B CA 1
ATOM 3450 C C . GLY B 1 214 ? -14.367 17.156 12.07 1 97.38 214 GLY B C 1
ATOM 3451 O O . GLY B 1 214 ? -15.508 16.688 12.094 1 97.38 214 GLY B O 1
ATOM 3452 N N . LEU B 1 215 ? -13.305 16.5 11.758 1 96.31 215 LEU B N 1
ATOM 3453 C CA . LEU B 1 215 ? -13.406 15.094 11.375 1 96.31 215 LEU B CA 1
ATOM 3454 C C . LEU B 1 215 ? -12.992 14.188 12.523 1 96.31 215 LEU B C 1
ATOM 3456 O O . LEU B 1 215 ? -12.891 12.969 12.352 1 96.31 215 LEU B O 1
ATOM 3460 N N . GLY B 1 216 ? -12.609 14.812 13.672 1 94.81 216 GLY B N 1
ATOM 3461 C CA . GLY B 1 216 ? -12.367 14.023 14.867 1 94.81 216 GLY B CA 1
ATOM 3462 C C . GLY B 1 216 ? -10.898 13.961 15.258 1 94.81 216 GLY B C 1
ATOM 3463 O O . GLY B 1 216 ? -10.547 13.383 16.281 1 94.81 216 GLY B O 1
ATOM 3464 N N . ALA B 1 217 ? -10.039 14.555 14.5 1 97.12 217 ALA B N 1
ATOM 3465 C CA . ALA B 1 217 ? -8.617 14.531 14.836 1 97.12 217 ALA B CA 1
ATOM 3466 C C . ALA B 1 217 ? -8.336 15.336 16.094 1 97.12 217 ALA B C 1
ATOM 3468 O O . ALA B 1 217 ? -8.945 16.375 16.328 1 97.12 217 ALA B O 1
ATOM 3469 N N . THR B 1 218 ? -7.34 14.844 16.891 1 97.19 218 THR B N 1
ATOM 3470 C CA . THR B 1 218 ? -7.008 15.508 18.156 1 97.19 218 THR B CA 1
ATOM 3471 C C . THR B 1 218 ? -5.508 15.766 18.25 1 97.19 218 THR B C 1
ATOM 3473 O O . THR B 1 218 ? -5.059 16.531 19.094 1 97.19 218 THR B O 1
ATOM 3476 N N . THR B 1 219 ? -4.75 15.102 17.422 1 97.69 219 THR B N 1
ATOM 3477 C CA . THR B 1 219 ? -3.293 15.18 17.469 1 97.69 219 THR B CA 1
ATOM 3478 C C . THR B 1 219 ? -2.727 15.578 16.109 1 97.69 219 THR B C 1
ATOM 3480 O O . THR B 1 219 ? -3.035 14.953 15.086 1 97.69 219 THR B O 1
ATOM 3483 N N . ALA B 1 220 ? -1.942 16.594 16.047 1 98 220 ALA B N 1
ATOM 3484 C CA . ALA B 1 220 ? -1.189 16.969 14.852 1 98 220 ALA B CA 1
ATOM 3485 C C . ALA B 1 220 ? 0.167 16.266 14.82 1 98 220 ALA B C 1
ATOM 3487 O O . ALA B 1 220 ? 0.781 16.047 15.859 1 98 220 ALA B O 1
ATOM 3488 N N . TRP B 1 221 ? 0.604 15.938 13.68 1 98.25 221 TRP B N 1
ATOM 3489 C CA . TRP B 1 221 ? 1.958 15.414 13.523 1 98.25 221 TRP B CA 1
ATOM 3490 C C . TRP B 1 221 ? 2.533 15.805 12.164 1 98.25 221 TRP B C 1
ATOM 3492 O O . TRP B 1 221 ? 1.786 16.094 11.227 1 98.25 221 TRP B O 1
ATOM 3502 N N . LEU B 1 222 ? 3.797 15.852 12.078 1 98.19 222 LEU B N 1
ATOM 3503 C CA . LEU B 1 222 ? 4.484 16.219 10.844 1 98.19 222 LEU B CA 1
ATOM 3504 C C . LEU B 1 222 ? 5.914 15.68 10.836 1 98.19 222 LEU B C 1
ATOM 3506 O O . LEU B 1 222 ? 6.367 15.109 11.836 1 98.19 222 LEU B O 1
ATOM 3510 N N . GLN B 1 223 ? 6.566 15.758 9.789 1 98.19 223 GLN B N 1
ATOM 3511 C CA . GLN B 1 223 ? 7.973 15.438 9.586 1 98.19 223 GLN B CA 1
ATOM 3512 C C . GLN B 1 223 ? 8.734 16.641 9.023 1 98.19 223 GLN B C 1
ATOM 3514 O O . GLN B 1 223 ? 8.336 17.203 8.008 1 98.19 223 GLN B O 1
ATOM 3519 N N . VAL B 1 224 ? 9.812 17 9.68 1 97.25 224 VAL B N 1
ATOM 3520 C CA . VAL B 1 224 ? 10.539 18.203 9.297 1 97.25 224 VAL B CA 1
ATOM 3521 C C . VAL B 1 224 ? 12.039 17.953 9.375 1 97.25 224 VAL B C 1
ATOM 3523 O O . VAL B 1 224 ? 12.516 17.266 10.289 1 97.25 224 VAL B O 1
ATOM 3526 N N . SER B 1 225 ? 12.766 18.516 8.453 1 95.81 225 SER B N 1
ATOM 3527 C CA . SER B 1 225 ? 14.211 18.375 8.469 1 95.81 225 SER B CA 1
ATOM 3528 C C . SER B 1 225 ? 14.805 18.891 9.773 1 95.81 225 SER B C 1
ATOM 3530 O O . SER B 1 225 ? 14.469 19.984 10.219 1 95.81 225 SER B O 1
ATOM 3532 N N . PRO B 1 226 ? 15.703 18.109 10.32 1 96 226 PRO B N 1
ATOM 3533 C CA . PRO B 1 226 ? 16.359 18.594 11.539 1 96 226 PRO B CA 1
ATOM 3534 C C . PRO B 1 226 ? 17.094 19.906 11.328 1 96 226 PRO B C 1
ATOM 3536 O O . PRO B 1 226 ? 17.25 20.703 12.273 1 96 226 PRO B O 1
ATOM 3539 N N . SER B 1 227 ? 17.469 20.172 10.141 1 94.94 227 SER B N 1
ATOM 3540 C CA . SER B 1 227 ? 18.25 21.359 9.852 1 94.94 227 SER B CA 1
ATOM 3541 C C . SER B 1 227 ? 17.344 22.562 9.57 1 94.94 227 SER B C 1
ATOM 3543 O O . SER B 1 227 ? 17.812 23.688 9.469 1 94.94 227 SER B O 1
ATOM 3545 N N . ASN B 1 228 ? 16.062 22.312 9.43 1 93.38 228 ASN B N 1
ATOM 3546 C CA . ASN B 1 228 ? 15.109 23.406 9.258 1 93.38 228 ASN B CA 1
ATOM 3547 C C . ASN B 1 228 ? 14.711 24.016 10.594 1 93.38 228 ASN B C 1
ATOM 3549 O O . ASN B 1 228 ? 13.57 23.875 11.031 1 93.38 228 ASN B O 1
ATOM 3553 N N . THR B 1 229 ? 15.609 24.766 11.148 1 94.12 229 THR B N 1
ATOM 3554 C CA . THR B 1 229 ? 15.453 25.281 12.5 1 94.12 229 THR B CA 1
ATOM 3555 C C . THR B 1 229 ? 14.258 26.234 12.562 1 94.12 229 THR B C 1
ATOM 3557 O O . THR B 1 229 ? 13.555 26.281 13.57 1 94.12 229 THR B O 1
ATOM 3560 N N . GLY B 1 230 ? 14.07 27 11.516 1 91.25 230 GLY B N 1
ATOM 3561 C CA . GLY B 1 230 ? 12.938 27.906 11.477 1 91.25 230 GLY B CA 1
ATOM 3562 C C . GLY B 1 230 ? 11.602 27.203 11.602 1 91.25 230 GLY B C 1
ATOM 3563 O O . GLY B 1 230 ? 10.758 27.594 12.414 1 91.25 230 GLY B O 1
ATOM 3564 N N . ALA B 1 231 ? 11.422 26.203 10.82 1 92.88 231 ALA B N 1
ATOM 3565 C CA . ALA B 1 231 ? 10.18 25.438 10.859 1 92.88 231 ALA B CA 1
ATOM 3566 C C . ALA B 1 231 ? 10.023 24.734 12.203 1 92.88 231 ALA B C 1
ATOM 3568 O O . ALA B 1 231 ? 8.938 24.734 12.789 1 92.88 231 ALA B O 1
ATOM 3569 N N . ARG B 1 232 ? 11.07 24.141 12.703 1 95.75 232 ARG B N 1
ATOM 3570 C CA . ARG B 1 232 ? 11.016 23.422 13.977 1 95.75 232 ARG B CA 1
ATOM 3571 C C . ARG B 1 232 ? 10.625 24.359 15.117 1 95.75 232 ARG B C 1
ATOM 3573 O O . ARG B 1 232 ? 9.844 23.984 15.992 1 95.75 232 ARG B O 1
ATOM 3580 N N . ASP B 1 233 ? 11.164 25.547 15.078 1 94.19 233 ASP B N 1
ATOM 3581 C CA . ASP B 1 233 ? 10.812 26.547 16.094 1 94.19 233 ASP B CA 1
ATOM 3582 C C . ASP B 1 233 ? 9.336 26.922 16 1 94.19 233 ASP B C 1
ATOM 3584 O O . ASP B 1 233 ? 8.664 27.062 17.031 1 94.19 233 ASP B O 1
ATOM 3588 N N . LEU B 1 234 ? 8.906 27.094 14.766 1 91.88 234 LEU B N 1
ATOM 3589 C CA . LEU B 1 234 ? 7.492 27.375 14.555 1 91.88 234 LEU B CA 1
ATOM 3590 C C . LEU B 1 234 ? 6.617 26.281 15.148 1 91.88 234 LEU B C 1
ATOM 3592 O O . LEU B 1 234 ? 5.688 26.562 15.906 1 91.88 234 LEU B O 1
ATOM 3596 N N . TYR B 1 235 ? 6.902 25.062 14.891 1 95.88 235 TYR B N 1
ATOM 3597 C CA . TYR B 1 235 ? 6.082 23.938 15.328 1 95.88 235 TYR B CA 1
ATOM 3598 C C . TYR B 1 235 ? 6.156 23.766 16.844 1 95.88 235 TYR B C 1
ATOM 3600 O O . TYR B 1 235 ? 5.16 23.422 17.484 1 95.88 235 TYR B O 1
ATOM 3608 N N . ALA B 1 236 ? 7.34 24.047 17.359 1 95.5 236 ALA B N 1
ATOM 3609 C CA . ALA B 1 236 ? 7.492 24.016 18.812 1 95.5 236 ALA B CA 1
ATOM 3610 C C . ALA B 1 236 ? 6.598 25.047 19.484 1 95.5 236 ALA B C 1
ATOM 3612 O O . ALA B 1 236 ? 5.949 24.766 20.5 1 95.5 236 ALA B O 1
ATOM 3613 N N . ARG B 1 237 ? 6.582 26.203 18.922 1 93.69 237 ARG B N 1
ATOM 3614 C CA . ARG B 1 237 ? 5.746 27.281 19.453 1 93.69 237 ARG B CA 1
ATOM 3615 C C . ARG B 1 237 ? 4.27 26.906 19.375 1 93.69 237 ARG B C 1
ATOM 3617 O O . ARG B 1 237 ? 3.457 27.375 20.172 1 93.69 237 ARG B O 1
ATOM 3624 N N . LEU B 1 238 ? 3.973 26.062 18.453 1 92.69 238 LEU B N 1
ATOM 3625 C CA . LEU B 1 238 ? 2.594 25.625 18.266 1 92.69 238 LEU B CA 1
ATOM 3626 C C . LEU B 1 238 ? 2.277 24.422 19.141 1 92.69 238 LEU B C 1
ATOM 3628 O O . LEU B 1 238 ? 1.175 23.875 19.078 1 92.69 238 LEU B O 1
ATOM 3632 N N . GLY B 1 239 ? 3.256 23.969 19.906 1 94.25 239 GLY B N 1
ATOM 3633 C CA . GLY B 1 239 ? 3.018 22.938 20.906 1 94.25 239 GLY B CA 1
ATOM 3634 C C . GLY B 1 239 ? 3.404 21.547 20.422 1 94.25 239 GLY B C 1
ATOM 3635 O O . GLY B 1 239 ? 3.117 20.547 21.078 1 94.25 239 GLY B O 1
ATOM 3636 N N . LEU B 1 240 ? 4.043 21.453 19.297 1 96.19 240 LEU B N 1
ATOM 3637 C CA . LEU B 1 240 ? 4.508 20.172 18.797 1 96.19 240 LEU B CA 1
ATOM 3638 C C . LEU B 1 240 ? 5.906 19.859 19.328 1 96.19 240 LEU B C 1
ATOM 3640 O O . LEU B 1 240 ? 6.754 20.75 19.406 1 96.19 240 LEU B O 1
ATOM 3644 N N . VAL B 1 241 ? 6.082 18.594 19.688 1 96.5 241 VAL B N 1
ATOM 3645 C CA . VAL B 1 241 ? 7.371 18.156 20.219 1 96.5 241 VAL B CA 1
ATOM 3646 C C . VAL B 1 241 ? 7.898 16.984 19.391 1 96.5 241 VAL B C 1
ATOM 3648 O O . VAL B 1 241 ? 7.121 16.25 18.781 1 96.5 241 VAL B O 1
ATOM 3651 N N . GLU B 1 242 ? 9.18 16.844 19.375 1 96.81 242 GLU B N 1
ATOM 3652 C CA . GLU B 1 242 ? 9.781 15.711 18.672 1 96.81 242 GLU B CA 1
ATOM 3653 C C . GLU B 1 242 ? 9.438 14.391 19.359 1 96.81 242 GLU B C 1
ATOM 3655 O O . GLU B 1 242 ? 9.617 14.242 20.562 1 96.81 242 GLU B O 1
ATOM 3660 N N . VAL B 1 243 ? 8.93 13.461 18.625 1 97.44 243 VAL B N 1
ATOM 3661 C CA . VAL B 1 243 ? 8.617 12.125 19.125 1 97.44 243 VAL B CA 1
ATOM 3662 C C . VAL B 1 243 ? 9.773 11.172 18.812 1 97.44 243 VAL B C 1
ATOM 3664 O O . VAL B 1 243 ? 10.195 10.398 19.672 1 97.44 243 VAL B O 1
ATOM 3667 N N . TYR B 1 244 ? 10.273 11.211 17.625 1 97.31 244 TYR B N 1
ATOM 3668 C CA . TYR B 1 244 ? 11.438 10.461 17.188 1 97.31 244 TYR B CA 1
ATOM 3669 C C . TYR B 1 244 ? 12.023 11.062 15.914 1 97.31 244 TYR B C 1
ATOM 3671 O O . TYR B 1 244 ? 11.523 12.078 15.414 1 97.31 244 TYR B O 1
ATOM 3679 N N . ARG B 1 245 ? 13.086 10.523 15.461 1 97.5 245 ARG B N 1
ATOM 3680 C CA . ARG B 1 245 ? 13.703 10.945 14.211 1 97.5 245 ARG B CA 1
ATOM 3681 C C . ARG B 1 245 ? 14.086 9.742 13.359 1 97.5 245 ARG B C 1
ATOM 3683 O O . ARG B 1 245 ? 14.188 8.617 13.867 1 97.5 245 ARG B O 1
ATOM 3690 N N . TYR B 1 246 ? 14.18 9.93 12.133 1 98.44 246 TYR B N 1
ATOM 3691 C CA . TYR B 1 246 ? 14.656 8.883 11.242 1 98.44 246 TYR B CA 1
ATOM 3692 C C . TYR B 1 246 ? 15.711 9.422 10.281 1 98.44 246 TYR B C 1
ATOM 3694 O O . TYR B 1 246 ? 15.875 10.633 10.148 1 98.44 246 TYR B O 1
ATOM 3702 N N . THR B 1 247 ? 16.5 8.547 9.734 1 98.62 247 THR B N 1
ATOM 3703 C CA . THR B 1 247 ? 17.531 8.844 8.742 1 98.62 247 THR B CA 1
ATOM 3704 C C . THR B 1 247 ? 17.375 7.953 7.516 1 98.62 247 THR B C 1
ATOM 3706 O O . THR B 1 247 ? 16.609 6.992 7.531 1 98.62 247 THR B O 1
ATOM 3709 N N . TYR B 1 248 ? 18.062 8.383 6.504 1 98.62 248 TYR B N 1
ATOM 3710 C CA . TYR B 1 248 ? 18.062 7.59 5.277 1 98.62 248 TYR B CA 1
ATOM 3711 C C . TYR B 1 248 ? 19.438 6.965 5.035 1 98.62 248 TYR B C 1
ATOM 3713 O O . TYR B 1 248 ? 20.453 7.527 5.422 1 98.62 248 TYR B O 1
ATOM 3721 N N . PHE B 1 249 ? 19.422 5.805 4.453 1 98.75 249 PHE B N 1
ATOM 3722 C CA . PHE B 1 249 ? 20.625 5.145 3.967 1 98.75 249 PHE B CA 1
ATOM 3723 C C . PHE B 1 249 ? 20.578 4.977 2.453 1 98.75 249 PHE B C 1
ATOM 3725 O O . PHE B 1 249 ? 19.656 4.348 1.921 1 98.75 249 PHE B O 1
ATOM 3732 N N . LEU B 1 250 ? 21.531 5.543 1.743 1 97.75 250 LEU B N 1
ATOM 3733 C CA . LEU B 1 250 ? 21.672 5.473 0.293 1 97.75 250 LEU B CA 1
ATOM 3734 C C . LEU B 1 250 ? 23.062 5.004 -0.092 1 97.75 250 LEU B C 1
ATOM 3736 O O . LEU B 1 250 ? 24.031 5.199 0.664 1 97.75 250 LEU B O 1
ATOM 3740 N N . ARG B 1 251 ? 23.062 4.344 -1.31 1 90.62 251 ARG B N 1
ATOM 3741 C CA . ARG B 1 251 ? 24.391 3.941 -1.769 1 90.62 251 ARG B CA 1
ATOM 3742 C C . ARG B 1 251 ? 25.203 5.145 -2.238 1 90.62 251 ARG B C 1
ATOM 3744 O O . ARG B 1 251 ? 24.656 6.059 -2.867 1 90.62 251 ARG B O 1
ATOM 3751 N N . GLY B 1 252 ? 26.391 5.312 -1.69 1 73.5 252 GLY B N 1
ATOM 3752 C CA . GLY B 1 252 ? 27.344 6.371 -2.004 1 73.5 252 GLY B CA 1
ATOM 3753 C C . GLY B 1 252 ? 27.75 6.398 -3.465 1 73.5 252 GLY B C 1
ATOM 3754 O O . GLY B 1 252 ? 27.625 5.391 -4.168 1 73.5 252 GLY B O 1
#

Radius of gyration: 23.97 Å; Cα contacts (8 Å, |Δi|>4): 1118; chains: 2; bounding box: 56×76×68 Å

Nearest PDB structures (foldseek):
  6wqb-assembly1_A  TM=6.379E-01  e=5.790E-10  Legionella hackeliae
  6wqc-assembly1_A  TM=6.107E-01  e=6.931E-10  Legionella hackeliae
  7wx6-assembly1_A  TM=6.637E-01  e=1.232E-08  Legionella pneumophila
  7wx7-assembly1_A  TM=6.355E-01  e=9.132E-09  Legionella pneumophila
  7wx5-assembly1_A  TM=6.096E-01  e=1.875E-08  Legionella pneumophila

InterPro domains:
  IPR000182 GNAT domain [PS51186] (108-252)
  IPR016181 Acyl-CoA N-acyltransferase [SSF55729] (77-248)
  IPR050680 YpeA/RimI acetyltransferase [PTHR43420] (115-248)
  IPR056935 Histone acetyltransferase Rv0428c-like, C-terminal [PF24553] (8-249)

Sequence (504 aa):
MPAEPPSADVLTLERAALTAVPAPRLAWDGGFVLRGFLNGTGRANAACSLDPSPDPGLEARLDRMEADFARMGLPVRFRSTPLDPPGLKPALLARGYVEHEGACVMAGPLRPLAEAAGAGVELLDSPAEDWLSVLATAEYQTEARRAEKAGGGAMLARPGRWLLRREDGLPAACAHVVADAALCGIFDVATDPRFRRRGLAQRVLAAGAAWAAGLGATTAWLQVSPSNTGARDLYARLGLVEVYRYTYFLRGMPAEPPSADVLTLERAALTAVPAPRLAWDGGFVLRGFLNGTGRANAACSLDPSPDPGLEARLDRMEADFARMGLPVRFRSTPLDPPGLKPALLARGYVEHEGACVMAGPLRPLAEAAGAGVELLDSPAEDWLSVLATAEYQTEARRAEKAGGGAMLARPGRWLLRREDGLPAACAHVVADAALCGIFDVATDPRFRRRGLAQRVLAAGAAWAAGLGATTAWLQVSPSNTGARDLYARLGLVEVYRYTYFLRG

Foldseek 3Di:
DPPPFPCCDPLNVLVVLCQQQDAPDWDDDVQKIAADHLAQDCSRGAIEGSAQEADPCLLVSLVVQCVVCVVVVHFYKHKFWNRHHPPNVVSLVVVQWDWAFWWFKKKFWLVLLQVPADDAKDWALACDPLLLVQLVQDPRGDPSNSVSRRPVSVVHPFGKTKIFGDDPNHTFWIWMWTQDAQEIEIGSTGGHPVCPPVCVSSNRSNNSSNVNVVVPHTMYMYIHTPVPVVVVVVVVVSGMDGPTGMIMIGRD/DPDPFPCCDPLNVLVVLCQQQDAPDWDDDVQKIAADHLQQDCSRGAIEGSAQEADPCLLVSLVVQCVVCVVVVHFYKHKFWNRHHPPNVVSLVVVQWDWAFWWFKKKFWLVLLQVPADDAKDWALACDPLLLVQLVQDPSGDPSNSVSRRPVSVVRPFGKTKIFGDDPNHTFWIWMWTQDAQEIEIGSTGGRPVCPPVCVSSNRSNNSSNVNVVVPHTMYMYIHTPVPVVVVVVVVVSGMDGPTGMIMIGRD